Protein AF-A0A8T1UB26-F1 (afdb_monomer_lite)

Organism: NCBI:txid29920

Radius of gyration: 33.34 Å; chains: 1; bounding box: 90×75×94 Å

pLDDT: mean 78.16, std 21.17, range [23.89, 98.19]

Foldseek 3Di:
DDPPDLDQLQEEEAECVVVVHQEQPLCNCVVHDQAAYAEYEYAHRAEYAQRLCVLSRQNHQEYEYYQYEYPYDAPSNAAEQVRHQRHAEYYYENYEYPADHNSQLPPPHHLRNAYYYAYAYADQDHDLSNLVNCVNHQHDAHENYCHPEDHLNDFAYYLNQDAEDDLCSQPPSDDDLEHAEGADDNYQYADDRQDHDPSHAYQEYHHANYQYQAHHPRVQVHHAAYEHANYPVLVDPPYDHHPRYDNDNPVDDCNCPPPQNCVLQVVVSDDDPDPDDDDDDDDDDDDDDDDDDDDDDDDDDDDDDPDDLDPLVVLVVLLVLLLVLLVLLLVVLLVLLVVLVVCVPPLNVSLVSLLHDPVQDPSNVLSVVSNVLSVLSVVQSVQQVVVCVVLVHRAHRQVLVVVVVVVVVVDDDDDDDDDDDDDDPDPDDDPDVNVLQVLCAPPHPNVLVSVVVLLVLLLVLLVVLLVLCVSQASPPVLNVLSVVLSVVSVVLSVVLVVVLVVLVVDVVPDPDDPSNSVSVNLVSVSVSLSSLLVSLCCSQRVSLCVLVVVVVVQQDPVSRGGDPCQCVPSSNVSNVSSSVSSVHQSHPSSSVSSVSSSVSSSSSSNHSGNPSVVVPPPPPDDD

Sequence (623 aa):
MCLQGLRPWFAVNTSCYTHGVLSPPIDALDHLQGDAVTAIVFEHCPEFDMPPAIRRFPNLLGLELWNVSIIKWDADAALNADLYLNMFYLIMAYTNMTEMPQGVLTKPLPPLLGDIEISVTNLEVVPDELADAWSNVRLVYLEHAPLKEFPTALFSLLDDGLETIPEDLFTTVSLLDEYLEICFSYNPIKNLPFSTRESVFINYLGVDHTDLTQLPAWALEARQWINLGGCPICNDTEATLPEVADCTDWGWNPMVDGRFPLALVAPFRKIIMVVVAEGGGFVVERASFCSVPPISTDVQPPSTSKTDPLSTFEFVVVWLLVLALHGLCASYLLAMALLYFFMENPLMAYYANLLALPEHRYFRLFGTLVGILGALHGLQLVLHLLWSIKSRAPAVFPRAAMINRLKSKKTEPVAPRPSWSRNSITAIGSVTASGLQSVLSVEGNHFALVFVTRKAVEVGAQIVQCYRYSTLIGRVWINHAYAGMVVTNCWVTPLLDYLMLASEAQVTQGTSTRNANVAGSIRERVACVSVDALLTAFACLVLPLAIFVPYAQVFDVSWYSFPNEILYGDVSFPNLIRENQALFALSFVDGVTKLVPHLSILTISSAAIHEQGQSKSFTCGGP

Secondary structure (DSSP, 8-state):
--------TTEEEEEHHHHT-SS--TTTTTTS-TTT--EEEEEEEEEEE--GGGGG-TT--EEEEEEEEEEE--TTS---TTT-SS--EEEEEEEEESS--HHHHSSSPPTT--EEEEEEE------THHHHHTTT--EEEEES---SS--TT-SBEESS------TTIIIII---SEEEEEE-TTS------S---TT-EEEEEE-TTS--S---TTGGG-SSEEE-TT-GGGG-TT----TTEE-------TTTSSSS-HHHHTTTT-------------PPP-PPP-PPPP--------------SS-HHHHHHHHHHHHHHHHHHHHHHHHHHHHHHHTTSGGGHHHHHHHS-GGG--HHHHHHHHHHHHHHHHHHHHHHHHHHHHHTS-----HHHHHHHHHHHH---PPP-----------S----HHHHHTTSSTT-TTHHHHHHHHHHHHHHHHHHHHHHHHHH---HHHHHHHHHHHHHHHHHHHHHHHHHHHHHHHHTTS---HHHHHHHHHHHHHHHHHHHHHHHHIIIIIHHHHHHHHHHTT-BTTTTB--HHHHS-TTHHHHHHHHHHHHS--SHHHHHHHHHHHHHHHHHTTTTTHHHHHHHHT-----

Structure (mmCIF, N/CA/C/O backbone):
data_AF-A0A8T1UB26-F1
#
_entry.id   AF-A0A8T1UB26-F1
#
loop_
_atom_site.group_PDB
_atom_site.id
_atom_site.type_symbol
_atom_site.label_atom_id
_atom_site.label_alt_id
_atom_site.label_comp_id
_atom_site.label_asym_id
_atom_site.label_entity_id
_atom_site.label_seq_id
_atom_site.pdbx_PDB_ins_code
_atom_site.Cartn_x
_atom_site.Cartn_y
_atom_site.Cartn_z
_atom_site.occupancy
_atom_site.B_iso_or_equiv
_atom_site.auth_seq_id
_atom_site.auth_comp_id
_atom_site.auth_asym_id
_atom_site.auth_atom_id
_atom_site.pdbx_PDB_model_num
ATOM 1 N N . MET A 1 1 ? 14.457 -31.168 -10.597 1.00 30.80 1 MET A N 1
ATOM 2 C CA . MET A 1 1 ? 13.342 -30.436 -11.232 1.00 30.80 1 MET A CA 1
ATOM 3 C C . MET A 1 1 ? 12.414 -30.023 -10.100 1.00 30.80 1 MET A C 1
ATOM 5 O O . MET A 1 1 ? 11.701 -30.876 -9.592 1.00 30.80 1 MET A O 1
ATOM 9 N N . CYS A 1 2 ? 12.528 -28.791 -9.596 1.00 33.38 2 CYS A N 1
ATOM 10 C CA . CYS A 1 2 ? 11.768 -28.363 -8.418 1.00 33.38 2 CYS A CA 1
ATOM 11 C C . CYS A 1 2 ? 10.338 -27.998 -8.826 1.00 33.38 2 CYS A C 1
ATOM 13 O O . CYS A 1 2 ? 10.083 -26.885 -9.270 1.00 33.38 2 CYS A O 1
ATOM 15 N N . LEU A 1 3 ? 9.415 -28.949 -8.682 1.00 39.00 3 LEU A N 1
ATOM 16 C CA . LEU A 1 3 ? 7.972 -28.727 -8.812 1.00 39.00 3 LEU A CA 1
ATOM 17 C C . LEU A 1 3 ? 7.394 -28.198 -7.489 1.00 39.00 3 LEU A C 1
ATOM 19 O O . LEU A 1 3 ? 6.446 -28.756 -6.944 1.00 39.00 3 LEU A O 1
ATOM 23 N N . GLN A 1 4 ? 7.996 -27.140 -6.942 1.00 36.41 4 GLN A N 1
ATOM 24 C CA . GLN A 1 4 ? 7.455 -26.469 -5.765 1.00 36.41 4 GLN A CA 1
ATOM 25 C C . GLN A 1 4 ? 6.319 -25.561 -6.243 1.00 36.41 4 GLN A C 1
ATOM 27 O O . GLN A 1 4 ? 6.546 -24.577 -6.947 1.00 36.41 4 GLN A O 1
ATOM 32 N N . GLY A 1 5 ? 5.080 -25.964 -5.957 1.00 36.16 5 GLY A N 1
ATOM 33 C CA . GLY A 1 5 ? 3.891 -25.277 -6.448 1.00 36.16 5 GLY A CA 1
ATOM 34 C C . GLY A 1 5 ? 3.811 -23.850 -5.912 1.00 36.16 5 GLY A C 1
ATOM 35 O O . GLY A 1 5 ? 3.678 -23.649 -4.709 1.00 36.16 5 GLY A O 1
ATOM 36 N N . LEU A 1 6 ? 3.848 -22.866 -6.812 1.00 44.03 6 LEU A N 1
ATOM 37 C CA . LEU A 1 6 ? 3.623 -21.451 -6.512 1.00 44.03 6 LEU A CA 1
ATOM 38 C C . LEU A 1 6 ? 2.132 -21.202 -6.213 1.00 44.03 6 LEU A C 1
ATOM 40 O O . LEU A 1 6 ? 1.399 -20.660 -7.038 1.00 44.03 6 LEU A O 1
ATOM 44 N N . ARG A 1 7 ? 1.674 -21.642 -5.036 1.00 44.75 7 ARG A N 1
ATOM 45 C CA . ARG A 1 7 ? 0.454 -21.120 -4.397 1.00 44.75 7 ARG A CA 1
ATOM 46 C C . ARG A 1 7 ? 0.739 -19.701 -3.863 1.00 44.75 7 ARG A C 1
ATOM 48 O O . ARG A 1 7 ? 1.911 -19.332 -3.777 1.00 44.75 7 ARG A O 1
ATOM 55 N N . PRO A 1 8 ? -0.273 -18.873 -3.546 1.00 48.69 8 PRO A N 1
ATOM 56 C CA . PRO A 1 8 ? -0.030 -17.538 -3.000 1.00 48.69 8 PRO A CA 1
ATOM 57 C C . PRO A 1 8 ? 0.504 -17.635 -1.562 1.00 48.69 8 PRO A C 1
ATOM 59 O O . PRO A 1 8 ? -0.253 -17.549 -0.608 1.00 48.69 8 PRO A O 1
ATOM 62 N N . TRP A 1 9 ? 1.822 -17.793 -1.405 1.00 52.69 9 TRP A N 1
ATOM 63 C CA . TRP A 1 9 ? 2.500 -17.882 -0.101 1.00 52.69 9 TRP A CA 1
ATOM 64 C C . TRP A 1 9 ? 2.363 -16.617 0.759 1.00 52.69 9 TRP A C 1
ATOM 66 O O . TRP A 1 9 ? 2.725 -16.640 1.930 1.00 52.69 9 TRP A O 1
ATOM 76 N N . PHE A 1 10 ? 1.869 -15.513 0.191 1.00 66.94 10 PHE A N 1
ATOM 77 C CA . PHE A 1 10 ? 1.728 -14.252 0.908 1.00 66.94 10 PHE A CA 1
ATOM 78 C C . PHE A 1 10 ? 0.651 -14.281 1.989 1.00 66.94 10 PHE A C 1
ATOM 80 O O . PHE A 1 10 ? 0.840 -13.573 2.964 1.00 66.94 10 PHE A O 1
ATOM 87 N N . ALA A 1 11 ? -0.409 -15.083 1.868 1.00 73.44 11 ALA A N 1
ATOM 88 C CA . ALA A 1 11 ? -1.433 -15.213 2.904 1.00 73.44 11 ALA A CA 1
ATOM 89 C C . ALA A 1 11 ? -1.772 -16.683 3.156 1.00 73.44 11 ALA A C 1
ATOM 91 O O . ALA A 1 11 ? -1.844 -17.479 2.216 1.00 73.44 11 ALA A O 1
ATOM 92 N N . VAL A 1 12 ? -1.937 -17.043 4.429 1.00 80.44 12 VAL A N 1
ATOM 93 C CA . VAL A 1 12 ? -2.163 -18.423 4.867 1.00 80.44 12 VAL A CA 1
ATOM 94 C C . VAL A 1 12 ? -3.291 -18.471 5.888 1.00 80.44 12 VAL A C 1
ATOM 96 O O . VAL A 1 12 ? -3.170 -17.885 6.962 1.00 80.44 12 VAL A O 1
ATOM 99 N N . ASN A 1 13 ? -4.337 -19.238 5.586 1.00 84.38 13 ASN A N 1
ATOM 100 C CA . ASN A 1 13 ? -5.491 -19.405 6.465 1.00 84.38 13 ASN A CA 1
ATOM 101 C C . ASN A 1 13 ? -5.380 -20.759 7.183 1.00 84.38 13 ASN A C 1
ATOM 103 O O . ASN A 1 13 ? -5.225 -21.806 6.549 1.00 84.38 13 ASN A O 1
ATOM 107 N N . THR A 1 14 ? -5.430 -20.731 8.513 1.00 84.19 14 THR A N 1
ATOM 108 C CA . THR A 1 14 ? -5.254 -21.885 9.400 1.00 84.19 14 THR A CA 1
ATOM 109 C C . THR A 1 14 ? -6.545 -22.111 10.178 1.00 84.19 14 THR A C 1
ATOM 111 O O . THR A 1 14 ? -6.753 -21.524 11.240 1.00 84.19 14 THR A O 1
ATOM 114 N N . SER A 1 15 ? -7.425 -22.964 9.646 1.00 87.44 15 SER A N 1
ATOM 115 C CA . SER A 1 15 ? -8.710 -23.258 10.285 1.00 87.44 15 SER A CA 1
ATOM 116 C C . SER A 1 15 ? -8.655 -24.472 11.209 1.00 87.44 15 SER A C 1
ATOM 118 O O . SER A 1 15 ? -8.492 -25.599 10.727 1.00 87.44 15 SER A O 1
ATOM 120 N N . CYS A 1 16 ? -8.885 -24.278 12.511 1.00 87.62 16 CYS A N 1
ATOM 121 C CA . CYS A 1 16 ? -8.949 -25.382 13.476 1.00 87.62 16 CYS A CA 1
ATOM 122 C C . CYS A 1 16 ? -10.102 -26.352 13.161 1.00 87.62 16 CYS A C 1
ATOM 124 O O . CYS A 1 16 ? -9.904 -27.569 13.137 1.00 87.62 16 CYS A O 1
ATOM 126 N N . TYR A 1 17 ? -11.278 -25.816 12.811 1.00 86.56 17 TYR A N 1
ATOM 127 C CA . TYR A 1 17 ? -12.448 -26.611 12.429 1.00 86.56 17 TYR A CA 1
ATOM 128 C C . TYR A 1 17 ? -12.164 -27.560 11.253 1.00 86.56 17 TYR A C 1
ATOM 130 O O . TYR A 1 17 ? -12.488 -28.744 11.330 1.00 86.56 17 TYR A O 1
ATOM 138 N N . THR A 1 18 ? -11.528 -27.080 10.174 1.00 82.62 18 THR A N 1
ATOM 139 C CA . THR A 1 18 ? -11.232 -27.936 9.000 1.00 82.62 18 THR A CA 1
ATOM 140 C C . THR A 1 18 ? -10.249 -29.068 9.306 1.00 82.62 18 THR A C 1
ATOM 142 O O . THR A 1 18 ? -10.325 -30.125 8.683 1.00 82.62 18 THR A O 1
ATOM 145 N N . HIS A 1 19 ? -9.367 -28.871 10.290 1.00 82.69 19 HIS A N 1
ATOM 146 C CA . HIS A 1 19 ? -8.411 -29.873 10.762 1.00 82.69 19 HIS A CA 1
ATOM 147 C C . HIS A 1 19 ? -8.981 -30.773 11.875 1.00 82.69 19 HIS A C 1
ATOM 149 O O . HIS A 1 19 ? -8.310 -31.713 12.297 1.00 82.69 19 HIS A O 1
ATOM 155 N N . GLY A 1 20 ? -10.211 -30.524 12.345 1.00 86.19 20 GLY A N 1
ATOM 156 C CA . GLY A 1 20 ? -10.854 -31.305 13.406 1.00 86.19 20 GLY A CA 1
ATOM 157 C C . GLY A 1 20 ? -10.231 -31.114 14.794 1.00 86.19 20 GLY A C 1
ATOM 158 O O . GLY A 1 20 ? -10.298 -32.025 15.618 1.00 86.19 20 GLY A O 1
ATOM 159 N N . VAL A 1 21 ? -9.615 -29.956 15.048 1.00 89.88 21 VAL A N 1
ATOM 160 C CA . VAL A 1 21 ? -8.935 -29.609 16.309 1.00 89.88 21 VAL A CA 1
ATOM 161 C C . VAL A 1 21 ? -9.595 -28.401 16.982 1.00 89.88 21 VAL A C 1
ATOM 163 O O . VAL A 1 21 ? -10.312 -27.639 16.339 1.00 89.88 21 VAL A O 1
ATOM 166 N N . LEU A 1 22 ? -9.357 -28.220 18.284 1.00 91.31 22 LEU A N 1
ATOM 167 C CA . LEU A 1 22 ? -9.887 -27.083 19.060 1.00 91.31 22 LEU A CA 1
ATOM 168 C C . LEU A 1 22 ? -8.959 -25.853 19.021 1.00 91.31 22 LEU A C 1
ATOM 170 O O . LEU A 1 22 ? -9.417 -24.720 19.159 1.00 91.31 22 LEU A O 1
ATOM 174 N N . SER A 1 23 ? -7.667 -26.089 18.789 1.00 93.25 23 SER A N 1
ATOM 175 C CA . SER A 1 23 ? -6.586 -25.100 18.784 1.00 93.25 23 SER A CA 1
ATOM 176 C C . SER A 1 23 ? -5.577 -25.433 17.678 1.00 93.25 23 SER A C 1
ATOM 178 O O . SER A 1 23 ? -5.485 -26.613 17.311 1.00 93.25 23 SER A O 1
ATOM 180 N N . PRO A 1 24 ? -4.804 -24.467 17.143 1.00 90.06 24 PRO A N 1
ATOM 181 C CA . PRO A 1 24 ? -3.740 -24.771 16.194 1.00 90.06 24 PRO A CA 1
ATOM 182 C C . PRO A 1 24 ? -2.700 -25.694 16.856 1.00 90.06 24 PRO A C 1
ATOM 184 O O . PRO A 1 24 ? -2.192 -25.359 17.928 1.00 90.06 24 PRO A O 1
ATOM 187 N N . PRO A 1 25 ? -2.358 -26.857 16.271 1.00 86.19 25 PRO A N 1
ATOM 188 C CA . PRO A 1 25 ? -1.304 -27.697 16.826 1.00 86.19 25 PRO A CA 1
ATOM 189 C C . PRO A 1 25 ? 0.054 -26.981 16.749 1.00 86.19 25 PRO A C 1
ATOM 191 O O . PRO A 1 25 ? 0.262 -26.087 15.929 1.00 86.19 25 PRO A O 1
ATOM 194 N N . ILE A 1 26 ? 1.000 -27.369 17.607 1.00 84.12 26 ILE A N 1
ATOM 195 C CA . ILE A 1 26 ? 2.282 -26.655 17.764 1.00 84.12 26 ILE A CA 1
ATOM 196 C C . ILE A 1 26 ? 3.124 -26.607 16.472 1.00 84.12 26 ILE A C 1
ATOM 198 O O . ILE A 1 26 ? 3.894 -25.671 16.272 1.00 84.12 26 ILE A O 1
ATOM 202 N N . ASP A 1 27 ? 2.932 -27.587 15.588 1.00 83.12 27 ASP A N 1
ATOM 203 C CA . ASP A 1 27 ? 3.560 -27.747 14.275 1.00 83.12 27 ASP A CA 1
ATOM 204 C C . ASP A 1 27 ? 2.702 -27.209 13.108 1.00 83.12 27 ASP A C 1
ATOM 206 O O . ASP A 1 27 ? 3.105 -27.319 11.948 1.00 83.12 27 ASP A O 1
ATOM 210 N N . ALA A 1 28 ? 1.550 -26.573 13.377 1.00 82.19 28 ALA A N 1
ATOM 211 C CA . ALA A 1 28 ? 0.616 -26.076 12.354 1.00 82.19 28 ALA A CA 1
ATOM 212 C C . ALA A 1 28 ? 1.295 -25.226 11.268 1.00 82.19 28 ALA A C 1
ATOM 214 O O . ALA A 1 28 ? 0.932 -25.294 10.095 1.00 82.19 28 ALA A O 1
ATOM 215 N N . LEU A 1 29 ? 2.308 -24.447 11.653 1.00 87.31 29 LEU A N 1
ATOM 216 C CA . LEU A 1 29 ? 3.018 -23.519 10.775 1.00 87.31 29 LEU A CA 1
ATOM 217 C C . LEU A 1 29 ? 4.339 -24.094 10.223 1.00 87.31 29 LEU A C 1
ATOM 219 O O . LEU A 1 29 ? 5.064 -23.387 9.521 1.00 87.31 29 LEU A O 1
ATOM 223 N N . ASP A 1 30 ? 4.734 -25.327 10.562 1.00 85.06 30 ASP A N 1
ATOM 224 C CA . ASP A 1 30 ? 6.073 -25.879 10.248 1.00 85.06 30 ASP A CA 1
ATOM 225 C C . ASP A 1 30 ? 6.269 -26.215 8.766 1.00 85.06 30 ASP A C 1
ATOM 227 O O . ASP A 1 30 ? 7.393 -26.233 8.267 1.00 85.06 30 ASP A O 1
ATOM 231 N N . HIS A 1 31 ? 5.172 -26.387 8.032 1.00 81.12 31 HIS A N 1
ATOM 232 C CA . HIS A 1 31 ? 5.180 -26.565 6.583 1.00 81.12 31 HIS A CA 1
ATOM 233 C C . HIS A 1 31 ? 5.344 -25.245 5.795 1.00 81.12 31 HIS A C 1
ATOM 235 O O . HIS A 1 31 ? 5.473 -25.278 4.568 1.00 81.12 31 HIS A O 1
ATOM 241 N N . LEU A 1 32 ? 5.329 -24.089 6.472 1.00 84.38 32 LEU A N 1
ATOM 242 C CA . LEU A 1 32 ? 5.391 -22.761 5.858 1.00 84.38 32 LEU A CA 1
ATOM 243 C C . LEU A 1 32 ? 6.821 -22.211 5.800 1.00 84.38 32 LEU A C 1
ATOM 245 O O . LEU A 1 32 ? 7.590 -22.295 6.760 1.00 84.38 32 LEU A O 1
ATOM 249 N N . GLN A 1 33 ? 7.158 -21.571 4.678 1.00 80.56 33 GLN A N 1
ATOM 250 C CA . GLN A 1 33 ? 8.471 -20.967 4.463 1.00 80.56 33 GLN A CA 1
ATOM 251 C C . GLN A 1 33 ? 8.567 -19.598 5.165 1.00 80.56 33 GLN A C 1
ATOM 253 O O . GLN A 1 33 ? 7.847 -18.663 4.814 1.00 80.56 33 GLN A O 1
ATOM 258 N N . GLY A 1 34 ? 9.459 -19.486 6.158 1.00 79.81 34 GLY A N 1
ATOM 259 C CA . GLY A 1 34 ? 9.531 -18.350 7.093 1.00 79.81 34 GLY A CA 1
ATOM 260 C C . GLY A 1 34 ? 9.695 -16.962 6.459 1.00 79.81 34 GLY A C 1
ATOM 261 O O . GLY A 1 34 ? 9.154 -15.980 6.957 1.00 79.81 34 GLY A O 1
ATOM 262 N N . ASP A 1 35 ? 10.412 -16.871 5.341 1.00 78.38 35 ASP A N 1
ATOM 263 C CA . ASP A 1 35 ? 10.691 -15.625 4.622 1.00 78.38 35 ASP A CA 1
ATOM 264 C C . ASP A 1 35 ? 9.615 -15.235 3.591 1.00 78.38 35 ASP A C 1
ATOM 266 O O . ASP A 1 35 ? 9.617 -14.094 3.130 1.00 78.38 35 ASP A O 1
ATOM 270 N N . ALA A 1 36 ? 8.692 -16.138 3.240 1.00 76.50 36 ALA A N 1
ATOM 271 C CA . ALA A 1 36 ? 7.672 -15.901 2.213 1.00 76.50 36 ALA A CA 1
ATOM 272 C C . ALA A 1 36 ? 6.313 -15.443 2.776 1.00 76.50 36 ALA A C 1
ATOM 274 O O . ALA A 1 36 ? 5.616 -14.649 2.134 1.00 76.50 36 ALA A O 1
ATOM 275 N N . VAL A 1 37 ? 5.932 -15.932 3.963 1.00 85.81 37 VAL A N 1
ATOM 276 C CA . VAL A 1 37 ? 4.635 -15.609 4.579 1.00 85.81 37 VAL A CA 1
ATOM 277 C C . VAL A 1 37 ? 4.562 -14.123 4.914 1.00 85.81 37 VAL A C 1
ATOM 279 O O . VAL A 1 37 ? 5.471 -13.560 5.521 1.00 85.81 37 VAL A O 1
ATOM 282 N N . THR A 1 38 ? 3.475 -13.486 4.480 1.00 85.56 38 THR A N 1
ATOM 283 C CA . THR A 1 38 ? 3.228 -12.049 4.660 1.00 85.56 38 THR A CA 1
ATOM 284 C C . THR A 1 38 ? 1.957 -11.793 5.484 1.00 85.56 38 THR A C 1
ATOM 286 O O . THR A 1 38 ? 1.900 -10.802 6.190 1.00 85.56 38 THR A O 1
ATOM 289 N N . ALA A 1 39 ? 0.980 -12.691 5.505 1.00 90.06 39 ALA A N 1
ATOM 290 C CA . ALA A 1 39 ? -0.209 -12.618 6.344 1.00 90.06 39 ALA A CA 1
ATOM 291 C C . ALA A 1 39 ? -0.584 -14.015 6.849 1.00 90.06 39 ALA A C 1
ATOM 293 O O . ALA A 1 39 ? -0.412 -15.007 6.131 1.00 90.06 39 ALA A O 1
ATOM 294 N N . ILE A 1 40 ? -1.093 -14.092 8.077 1.00 92.44 40 ILE A N 1
ATOM 295 C CA . ILE A 1 40 ? -1.629 -15.322 8.667 1.00 92.44 40 ILE A CA 1
ATOM 296 C C . ILE A 1 40 ? -3.031 -15.021 9.191 1.00 92.44 40 ILE A C 1
ATOM 298 O O . ILE A 1 40 ? -3.210 -14.073 9.951 1.00 92.44 40 ILE A O 1
ATOM 302 N N . VAL A 1 41 ? -3.997 -15.848 8.803 1.00 93.19 41 VAL A N 1
ATOM 303 C CA . VAL A 1 41 ? -5.364 -15.845 9.328 1.00 93.19 41 VAL A CA 1
ATOM 304 C C . VAL A 1 41 ? -5.538 -17.106 10.172 1.00 93.19 41 VAL A C 1
ATOM 306 O O . VAL A 1 41 ? -5.317 -18.211 9.672 1.00 93.19 41 VAL A O 1
ATOM 309 N N . PHE A 1 42 ? -5.937 -16.981 11.435 1.00 94.75 42 PHE A N 1
ATOM 310 C CA . PHE A 1 42 ? -6.412 -18.112 12.238 1.00 94.75 42 PHE A CA 1
ATOM 311 C C . PHE A 1 42 ? -7.930 -18.054 12.331 1.00 94.75 42 PHE A C 1
ATOM 313 O O . PHE A 1 42 ? -8.478 -17.033 12.738 1.00 94.75 42 PHE A O 1
ATOM 320 N N . GLU A 1 43 ? -8.611 -19.143 11.972 1.00 93.88 43 GLU A N 1
ATOM 321 C CA . GLU A 1 43 ? -10.073 -19.132 11.863 1.00 93.88 43 GLU A CA 1
ATOM 322 C C . GLU A 1 43 ? -10.757 -20.338 12.531 1.00 93.88 43 GLU A C 1
ATOM 324 O O . GLU A 1 43 ? -10.291 -21.479 12.460 1.00 93.88 43 GLU A O 1
ATOM 329 N N . HIS A 1 44 ? -11.913 -20.103 13.156 1.00 94.88 44 HIS A N 1
ATOM 330 C CA . HIS A 1 44 ? -12.765 -21.148 13.745 1.00 94.88 44 HIS A CA 1
ATOM 331 C C . HIS A 1 44 ? -12.064 -22.012 14.813 1.00 94.88 44 HIS A C 1
ATOM 333 O O . HIS A 1 44 ? -12.154 -23.244 14.779 1.00 94.88 44 HIS A O 1
ATOM 339 N N . CYS A 1 45 ? -11.360 -21.371 15.750 1.00 95.56 45 CYS A N 1
ATOM 340 C CA . CYS A 1 45 ? -10.606 -22.017 16.831 1.00 95.56 45 CYS A CA 1
ATOM 341 C C . CYS A 1 45 ? -11.284 -21.773 18.198 1.00 95.56 45 CYS A C 1
ATOM 343 O O . CYS A 1 45 ? -11.103 -20.698 18.775 1.00 95.56 45 CYS A O 1
ATOM 345 N N . PRO A 1 46 ? -12.079 -22.729 18.723 1.00 95.56 46 PRO A N 1
ATOM 346 C CA . PRO A 1 46 ? -12.841 -22.552 19.966 1.00 95.56 46 PRO A CA 1
ATOM 347 C C . PRO A 1 46 ? -12.000 -22.593 21.253 1.00 95.56 46 PRO A C 1
ATOM 349 O O . PRO A 1 46 ? -12.512 -22.225 22.303 1.00 95.56 46 PRO A O 1
ATOM 352 N N . GLU A 1 47 ? -10.741 -23.036 21.199 1.00 96.44 47 GLU A N 1
ATOM 353 C CA . GLU A 1 47 ? -9.807 -23.007 22.335 1.00 96.44 47 GLU A CA 1
ATOM 354 C C . GLU A 1 47 ? -8.429 -22.497 21.874 1.00 96.44 47 GLU A C 1
ATOM 356 O O . GLU A 1 47 ? -7.427 -23.204 21.945 1.00 96.44 47 GLU A O 1
ATOM 361 N N . PHE A 1 48 ? -8.370 -21.289 21.313 1.00 96.94 48 PHE A N 1
ATOM 362 C CA . PHE A 1 48 ? -7.176 -20.748 20.659 1.00 96.94 48 PHE A CA 1
ATOM 363 C C . PHE A 1 48 ? -6.034 -20.448 21.652 1.00 96.94 48 PHE A C 1
ATOM 365 O O . PHE A 1 48 ? -6.171 -19.600 22.538 1.00 96.94 48 PHE A O 1
ATOM 372 N N . ASP A 1 49 ? -4.898 -21.130 21.468 1.00 95.75 49 ASP A N 1
ATOM 373 C CA . ASP A 1 49 ? -3.585 -20.803 22.040 1.00 95.75 49 ASP A CA 1
ATOM 374 C C . ASP A 1 49 ? -2.696 -20.300 20.892 1.00 95.75 49 ASP A C 1
ATOM 376 O O . ASP A 1 49 ? -2.569 -20.977 19.867 1.00 95.75 49 ASP A O 1
ATOM 380 N N . MET A 1 50 ? -2.112 -19.107 21.026 1.00 95.38 50 MET A N 1
ATOM 381 C CA . MET A 1 50 ? -1.273 -18.523 19.974 1.00 95.38 50 MET A CA 1
ATOM 382 C C . MET A 1 50 ? 0.009 -19.358 19.784 1.00 95.38 50 MET A C 1
ATOM 384 O O . MET A 1 50 ? 0.856 -19.380 20.682 1.00 95.38 50 MET A O 1
ATOM 388 N N . PRO A 1 51 ? 0.231 -20.006 18.622 1.00 93.12 51 PRO A N 1
ATOM 389 C CA . PRO A 1 51 ? 1.371 -20.900 18.445 1.00 93.12 51 PRO A CA 1
ATOM 390 C C . PRO A 1 51 ? 2.700 -20.119 18.458 1.00 93.12 51 PRO A C 1
ATOM 392 O O . PRO A 1 51 ? 2.914 -19.285 17.572 1.00 93.12 51 PRO A O 1
ATOM 395 N N . PRO A 1 52 ? 3.671 -20.434 19.346 1.00 90.56 52 PRO A N 1
ATOM 396 C CA . PRO A 1 52 ? 4.969 -19.743 19.399 1.00 90.56 52 PRO A CA 1
ATOM 397 C C . PRO A 1 52 ? 5.772 -19.797 18.087 1.00 90.56 52 PRO A C 1
ATOM 399 O O . PRO A 1 52 ? 6.662 -18.977 17.853 1.00 90.56 52 PRO A O 1
ATOM 402 N N . ALA A 1 53 ? 5.431 -20.734 17.193 1.00 89.81 53 ALA A N 1
ATOM 403 C CA . ALA A 1 53 ? 5.952 -20.829 15.833 1.00 89.81 53 ALA A CA 1
ATOM 404 C C . ALA A 1 53 ? 5.698 -19.571 14.972 1.00 89.81 53 ALA A C 1
ATOM 406 O O . ALA A 1 53 ? 6.427 -19.367 14.000 1.00 89.81 53 ALA A O 1
ATOM 407 N N . ILE A 1 54 ? 4.742 -18.700 15.332 1.00 91.06 54 ILE A N 1
ATOM 408 C CA . ILE A 1 54 ? 4.497 -17.413 14.653 1.00 91.06 54 ILE A CA 1
ATOM 409 C C . ILE A 1 54 ? 5.760 -16.528 14.596 1.00 91.06 54 ILE A C 1
ATOM 411 O O . ILE A 1 54 ? 6.009 -15.838 13.608 1.00 91.06 54 ILE A O 1
ATOM 415 N N . ARG A 1 55 ? 6.655 -16.670 15.583 1.00 91.25 55 ARG A N 1
ATOM 416 C CA . ARG A 1 55 ? 7.952 -15.973 15.652 1.00 91.25 55 ARG A CA 1
ATOM 417 C C . ARG A 1 55 ? 8.923 -16.317 14.514 1.00 91.25 55 ARG A C 1
ATOM 419 O O . ARG A 1 55 ? 9.958 -15.669 14.384 1.00 91.25 55 ARG A O 1
ATOM 426 N N . ARG A 1 56 ? 8.626 -17.331 13.690 1.00 90.56 56 ARG A N 1
ATOM 427 C CA . ARG A 1 56 ? 9.446 -17.730 12.530 1.00 90.56 56 ARG A CA 1
ATOM 428 C C . ARG A 1 56 ? 9.201 -16.891 11.266 1.00 90.56 56 ARG A C 1
ATOM 430 O O . ARG A 1 56 ? 9.874 -17.146 10.267 1.00 90.56 56 ARG A O 1
ATOM 437 N N . PHE A 1 57 ? 8.279 -15.923 11.293 1.00 90.94 57 PHE A N 1
ATOM 438 C CA . PHE A 1 57 ? 7.847 -15.150 10.119 1.00 90.94 57 PHE A CA 1
ATOM 439 C C . PHE A 1 57 ? 8.213 -13.650 10.225 1.00 90.94 57 PHE A C 1
ATOM 441 O O . PHE A 1 57 ? 7.340 -12.814 10.441 1.00 90.94 57 PHE A O 1
ATOM 448 N N . PRO A 1 58 ? 9.492 -13.255 10.045 1.00 88.06 58 PRO A N 1
ATOM 449 C CA . PRO A 1 58 ? 9.938 -11.855 10.194 1.00 88.06 58 PRO A CA 1
ATOM 450 C C . PRO A 1 58 ? 9.418 -10.903 9.095 1.00 88.06 58 PRO A C 1
ATOM 452 O O . PRO A 1 58 ? 9.528 -9.680 9.205 1.00 88.06 58 PRO A O 1
ATOM 455 N N . ASN A 1 59 ? 8.865 -11.461 8.014 1.00 87.00 59 ASN A N 1
ATOM 456 C CA . ASN A 1 59 ? 8.283 -10.723 6.892 1.00 87.00 59 ASN A CA 1
ATOM 457 C C . ASN A 1 59 ? 6.755 -10.572 6.988 1.00 87.00 59 ASN A C 1
ATOM 459 O O . ASN A 1 59 ? 6.150 -10.068 6.034 1.00 87.00 59 ASN A O 1
ATOM 463 N N . LEU A 1 60 ? 6.157 -10.978 8.117 1.00 90.94 60 LEU A N 1
ATOM 464 C CA . LEU A 1 60 ? 4.738 -10.811 8.407 1.00 90.94 60 LEU A CA 1
ATOM 465 C C . LEU A 1 60 ? 4.369 -9.318 8.387 1.00 90.94 60 LEU A C 1
ATOM 467 O O . LEU A 1 60 ? 4.958 -8.509 9.097 1.00 90.94 60 LEU A O 1
ATOM 471 N N . LEU A 1 61 ? 3.409 -8.987 7.533 1.00 90.88 61 LEU A N 1
ATOM 472 C CA . LEU A 1 61 ? 2.736 -7.702 7.371 1.00 90.88 61 LEU A CA 1
ATOM 473 C C . LEU A 1 61 ? 1.487 -7.623 8.258 1.00 90.88 61 LEU A C 1
ATOM 475 O O . LEU A 1 61 ? 1.149 -6.538 8.715 1.00 90.88 61 LEU A O 1
ATOM 479 N N . GLY A 1 62 ? 0.813 -8.741 8.530 1.00 92.94 62 GLY A N 1
ATOM 480 C CA . GLY A 1 62 ? -0.314 -8.723 9.453 1.00 92.94 62 GLY A CA 1
ATOM 481 C C . GLY A 1 62 ? -0.838 -10.083 9.881 1.00 92.94 62 GLY A C 1
ATOM 482 O O . GLY A 1 62 ? -0.417 -11.133 9.386 1.00 92.94 62 GLY A O 1
ATOM 483 N N . LEU A 1 63 ? -1.738 -10.025 10.852 1.00 95.31 63 LEU A N 1
ATOM 484 C CA . LEU A 1 63 ? -2.338 -11.160 11.538 1.00 95.31 63 LEU A CA 1
ATOM 485 C C . LEU A 1 63 ? -3.844 -10.919 11.642 1.00 95.31 63 LEU A C 1
ATOM 487 O O . LEU A 1 63 ? -4.258 -9.842 12.058 1.00 95.31 63 LEU A O 1
ATOM 491 N N . GLU A 1 64 ? -4.643 -11.924 11.309 1.00 95.88 64 GLU A N 1
ATOM 492 C CA . GLU A 1 64 ? -6.093 -11.903 11.495 1.00 95.88 64 GLU A CA 1
ATOM 493 C C . GLU A 1 64 ? -6.528 -13.074 12.381 1.00 95.88 64 GLU A C 1
ATOM 495 O O . GLU A 1 64 ? -6.108 -14.218 12.179 1.00 95.88 64 GLU A O 1
ATOM 500 N N . LEU A 1 65 ? -7.393 -12.788 13.350 1.00 97.00 65 LEU A N 1
ATOM 501 C CA . LEU A 1 65 ? -8.127 -13.771 14.135 1.00 97.00 65 LEU A CA 1
ATOM 502 C C . LEU A 1 65 ? -9.609 -13.683 13.759 1.00 97.00 65 LEU A C 1
ATOM 504 O O . LEU A 1 65 ? -10.227 -12.635 13.937 1.00 97.00 65 LEU A O 1
ATOM 508 N N . TRP A 1 66 ? -10.177 -14.777 13.251 1.00 95.50 66 TRP A N 1
ATOM 509 C CA . TRP A 1 66 ? -11.568 -14.839 12.801 1.00 95.50 66 TRP A CA 1
ATOM 510 C C . TRP A 1 66 ? -12.361 -15.927 13.527 1.00 95.50 66 TRP A C 1
ATOM 512 O O . TRP A 1 66 ? -12.111 -17.120 13.341 1.00 95.50 66 TRP A O 1
ATOM 522 N N . ASN A 1 67 ? -13.390 -15.549 14.290 1.00 96.06 67 ASN A N 1
ATOM 523 C CA . ASN A 1 67 ? -14.256 -16.503 14.994 1.00 96.06 67 ASN A CA 1
ATOM 524 C C . ASN A 1 67 ? -13.424 -17.472 15.860 1.00 96.06 67 ASN A C 1
ATOM 526 O O . ASN A 1 67 ? -13.384 -18.687 15.632 1.00 96.06 67 ASN A O 1
ATOM 530 N N . VAL A 1 68 ? -12.686 -16.903 16.815 1.00 97.12 68 VAL A N 1
ATOM 531 C CA . VAL A 1 68 ? -11.824 -17.640 17.749 1.00 97.12 68 VAL A CA 1
ATOM 532 C C . VAL A 1 68 ? -12.178 -17.294 19.192 1.00 97.12 68 VAL A C 1
ATOM 534 O O . VAL A 1 68 ? -12.688 -16.214 19.479 1.00 97.12 68 VAL A O 1
ATOM 537 N N . SER A 1 69 ? -11.899 -18.206 20.119 1.00 97.56 69 SER A N 1
ATOM 538 C CA . SER A 1 69 ? -11.949 -17.925 21.559 1.00 97.56 69 SER A CA 1
ATOM 539 C C . SER A 1 69 ? -10.545 -18.059 22.133 1.00 97.56 69 SER A C 1
ATOM 541 O O . SER A 1 69 ? -10.011 -19.165 22.196 1.00 97.56 69 SER A O 1
ATOM 543 N N . ILE A 1 70 ? -9.927 -16.932 22.484 1.00 97.19 70 ILE A N 1
ATOM 544 C CA . ILE A 1 70 ? -8.551 -16.856 22.977 1.00 97.19 70 ILE A CA 1
ATOM 545 C C . ILE A 1 70 ? -8.515 -17.382 24.410 1.00 97.19 70 ILE A C 1
ATOM 547 O O . ILE A 1 70 ? -9.026 -16.755 25.336 1.00 97.19 70 ILE A O 1
ATOM 551 N N . ILE A 1 71 ? -7.875 -18.536 24.583 1.00 95.75 71 ILE A N 1
ATOM 552 C CA . ILE A 1 71 ? -7.584 -19.130 25.890 1.00 95.75 71 ILE A CA 1
ATOM 553 C C . ILE A 1 71 ? -6.201 -18.693 26.372 1.00 95.75 71 ILE A C 1
ATOM 555 O O . ILE A 1 71 ? -5.995 -18.531 27.574 1.00 95.75 71 ILE A O 1
ATOM 559 N N . LYS A 1 72 ? -5.251 -18.504 25.445 1.00 95.12 72 LYS A N 1
ATOM 560 C CA . LYS A 1 72 ? -3.871 -18.142 25.771 1.00 95.12 72 LYS A CA 1
ATOM 561 C C . LYS A 1 72 ? -3.181 -17.393 24.627 1.00 95.12 72 LYS A C 1
ATOM 563 O O . LYS A 1 72 ? -3.222 -17.811 23.473 1.00 95.12 72 LYS A O 1
ATOM 568 N N . TRP A 1 73 ? -2.516 -16.289 24.959 1.00 95.44 73 TRP A N 1
ATOM 569 C CA . TRP A 1 73 ? -1.611 -15.567 24.059 1.00 95.44 73 TRP A CA 1
ATOM 570 C C . TRP A 1 73 ? -0.650 -14.731 24.909 1.00 95.44 73 TRP A C 1
ATOM 572 O O . TRP A 1 73 ? -0.864 -13.548 25.184 1.00 95.44 73 TRP A O 1
ATOM 582 N N . ASP A 1 74 ? 0.408 -15.404 25.354 1.00 91.75 74 ASP A N 1
ATOM 583 C CA . ASP A 1 74 ? 1.346 -14.897 26.349 1.00 91.75 74 ASP A CA 1
ATOM 584 C C . ASP A 1 74 ? 2.548 -14.182 25.701 1.00 91.75 74 ASP A C 1
ATOM 586 O O . ASP A 1 74 ? 2.728 -14.141 24.477 1.00 91.75 74 ASP A O 1
ATOM 590 N N . ALA A 1 75 ? 3.429 -13.635 26.543 1.00 89.69 75 ALA A N 1
ATOM 591 C CA . ALA A 1 75 ? 4.644 -12.935 26.124 1.00 89.69 75 ALA A CA 1
ATOM 592 C C . ALA A 1 75 ? 5.637 -13.804 25.311 1.00 89.69 75 ALA A C 1
ATOM 594 O O . ALA A 1 75 ? 6.533 -13.274 24.647 1.00 89.69 75 ALA A O 1
ATOM 595 N N . ASP A 1 76 ? 5.500 -15.136 25.316 1.00 90.00 76 ASP A N 1
ATOM 596 C CA . ASP A 1 76 ? 6.295 -16.070 24.504 1.00 90.00 76 ASP A CA 1
ATOM 597 C C . ASP A 1 76 ? 5.796 -16.219 23.051 1.00 90.00 76 ASP A C 1
ATOM 599 O O . ASP A 1 76 ? 6.523 -16.756 22.212 1.00 90.00 76 ASP A O 1
ATOM 603 N N . ALA A 1 77 ? 4.634 -15.646 22.726 1.00 92.06 77 ALA A N 1
ATOM 604 C CA . ALA A 1 77 ? 4.120 -15.468 21.367 1.00 92.06 77 ALA A CA 1
ATOM 605 C C . ALA A 1 77 ? 3.746 -13.999 21.058 1.00 92.06 77 ALA A C 1
ATOM 607 O O . ALA A 1 77 ? 3.010 -13.717 20.112 1.00 92.06 77 ALA A O 1
ATOM 608 N N . ALA A 1 78 ? 4.273 -13.049 21.841 1.00 93.19 78 ALA A N 1
ATOM 609 C CA . ALA A 1 78 ? 4.021 -11.620 21.662 1.00 93.19 78 ALA A CA 1
ATOM 610 C C . ALA A 1 78 ? 4.450 -11.062 20.299 1.00 93.19 78 ALA A C 1
ATOM 612 O O . ALA A 1 78 ? 5.496 -11.440 19.754 1.00 93.19 78 ALA A O 1
ATOM 613 N N . LEU A 1 79 ? 3.675 -10.084 19.824 1.00 92.50 79 LEU A N 1
ATOM 614 C CA . LEU A 1 79 ? 4.012 -9.207 18.710 1.00 92.50 79 LEU A CA 1
ATOM 615 C C . LEU A 1 79 ? 4.965 -8.126 19.225 1.00 92.50 79 LEU A C 1
ATOM 617 O O . LEU A 1 79 ? 4.541 -7.222 19.930 1.00 92.50 79 LEU A O 1
ATOM 621 N N . ASN A 1 80 ? 6.257 -8.213 18.908 1.00 88.38 80 ASN A N 1
ATOM 622 C CA . ASN A 1 80 ? 7.242 -7.227 19.360 1.00 88.38 80 ASN A CA 1
ATOM 623 C C . ASN A 1 80 ? 8.163 -6.744 18.231 1.00 88.38 80 ASN A C 1
ATOM 625 O O . ASN A 1 80 ? 8.306 -7.397 17.191 1.00 88.38 80 ASN A O 1
ATOM 629 N N . ALA A 1 81 ? 8.783 -5.583 18.453 1.00 88.12 81 ALA A N 1
ATOM 630 C CA . ALA A 1 81 ? 9.638 -4.902 17.483 1.00 88.12 81 ALA A CA 1
ATOM 631 C C . ALA A 1 81 ? 10.874 -5.711 17.056 1.00 88.12 81 ALA A C 1
ATOM 633 O O . ALA A 1 81 ? 11.315 -5.576 15.917 1.00 88.12 81 ALA A O 1
ATOM 634 N N . ASP A 1 82 ? 11.417 -6.556 17.938 1.00 87.69 82 ASP A N 1
ATOM 635 C CA . ASP A 1 82 ? 12.618 -7.354 17.652 1.00 87.69 82 ASP A CA 1
ATOM 636 C C . ASP A 1 82 ? 12.354 -8.463 16.618 1.00 87.69 82 ASP A C 1
ATOM 638 O O . ASP A 1 82 ? 13.278 -8.914 15.937 1.00 87.69 82 ASP A O 1
ATOM 642 N N . LEU A 1 83 ? 11.098 -8.912 16.500 1.00 88.50 83 LEU A N 1
ATOM 643 C CA . LEU A 1 83 ? 10.687 -9.999 15.608 1.00 88.50 83 LEU A CA 1
ATOM 644 C C . LEU A 1 83 ? 10.011 -9.503 14.328 1.00 88.50 83 LEU A C 1
ATOM 646 O O . LEU A 1 83 ? 10.297 -10.023 13.248 1.00 88.50 83 LEU A O 1
ATOM 650 N N . TYR A 1 84 ? 9.126 -8.508 14.429 1.00 91.25 84 TYR A N 1
ATOM 651 C CA . TYR A 1 84 ? 8.266 -8.095 13.318 1.00 91.25 84 TYR A CA 1
ATOM 652 C C . TYR A 1 84 ? 8.520 -6.639 12.923 1.00 91.25 84 TYR A C 1
ATOM 654 O O . TYR A 1 84 ? 7.776 -5.734 13.277 1.00 91.25 84 TYR A O 1
ATOM 662 N N . LEU A 1 85 ? 9.565 -6.394 12.134 1.00 87.81 85 LEU A N 1
ATOM 663 C CA . LEU A 1 85 ? 9.873 -5.040 11.648 1.00 87.81 85 LEU A CA 1
ATOM 664 C C . LEU A 1 85 ? 8.918 -4.546 10.547 1.00 87.81 85 LEU A C 1
ATOM 666 O O . LEU A 1 85 ? 8.851 -3.346 10.302 1.00 87.81 85 LEU A O 1
ATOM 670 N N . ASN A 1 86 ? 8.207 -5.463 9.880 1.00 85.50 86 ASN A N 1
ATOM 671 C CA . ASN A 1 86 ? 7.336 -5.178 8.733 1.00 85.50 86 ASN A CA 1
ATOM 672 C C . ASN A 1 86 ? 5.834 -5.309 9.040 1.00 85.50 86 ASN A C 1
ATOM 674 O O . ASN A 1 86 ? 5.026 -5.086 8.139 1.00 85.50 86 ASN A O 1
ATOM 678 N N . MET A 1 87 ? 5.463 -5.696 10.266 1.00 91.94 87 MET A N 1
ATOM 679 C CA . MET A 1 87 ? 4.061 -5.884 10.631 1.00 91.94 87 MET A CA 1
ATOM 680 C C . MET A 1 87 ? 3.374 -4.530 10.748 1.00 91.94 87 MET A C 1
ATOM 682 O O . MET A 1 87 ? 3.902 -3.623 11.385 1.00 91.94 87 MET A O 1
ATOM 686 N N . PHE A 1 88 ? 2.214 -4.427 10.111 1.00 90.81 88 PHE A N 1
ATOM 687 C CA . PHE A 1 88 ? 1.445 -3.209 9.937 1.00 90.81 88 PHE A CA 1
ATOM 688 C C . PHE A 1 88 ? 0.025 -3.308 10.492 1.00 90.81 88 PHE A C 1
ATOM 690 O O . PHE A 1 88 ? -0.439 -2.311 11.040 1.00 90.81 88 PHE A O 1
ATOM 697 N N . TYR A 1 89 ? -0.630 -4.475 10.384 1.00 93.50 89 TYR A N 1
ATOM 698 C CA . TYR A 1 89 ? -2.013 -4.658 10.838 1.00 93.50 89 TYR A CA 1
ATOM 699 C C . TYR A 1 89 ? -2.230 -5.847 11.784 1.00 93.50 89 TYR A C 1
ATOM 701 O O . TYR A 1 89 ? -1.571 -6.887 11.666 1.00 93.50 89 TYR A O 1
ATOM 709 N N . LEU A 1 90 ? -3.202 -5.705 12.687 1.00 95.62 90 LEU A N 1
ATOM 710 C CA . LEU A 1 90 ? -3.801 -6.785 13.476 1.00 95.62 90 LEU A CA 1
ATOM 711 C C . LEU A 1 90 ? -5.329 -6.674 13.410 1.00 95.62 90 LEU A C 1
ATOM 713 O O . LEU A 1 90 ? -5.884 -5.649 13.783 1.00 95.62 90 LEU A O 1
ATOM 717 N N . ILE A 1 91 ? -5.999 -7.748 13.003 1.00 96.38 91 ILE A N 1
ATOM 718 C CA . ILE A 1 91 ? -7.460 -7.814 12.900 1.00 96.38 91 ILE A CA 1
ATOM 719 C C . ILE A 1 91 ? -7.978 -8.886 13.858 1.00 96.38 91 ILE A C 1
ATOM 721 O O . ILE A 1 91 ? -7.458 -10.004 13.886 1.00 96.38 91 ILE A O 1
ATOM 725 N N . MET A 1 92 ? -9.008 -8.566 14.637 1.00 97.06 92 MET A N 1
ATOM 726 C CA . MET A 1 92 ? -9.686 -9.497 15.540 1.00 97.06 92 MET A CA 1
ATOM 727 C C . MET A 1 92 ? -11.201 -9.387 15.351 1.00 97.06 92 MET A C 1
ATOM 729 O O . MET A 1 92 ? -11.841 -8.492 15.894 1.00 97.06 92 MET A O 1
ATOM 733 N N . ALA A 1 93 ? -11.772 -10.313 14.580 1.00 95.56 93 ALA A N 1
ATOM 734 C CA . ALA A 1 93 ? -13.190 -10.346 14.231 1.00 95.56 93 ALA A CA 1
ATOM 735 C C . ALA A 1 93 ? -13.887 -11.573 14.846 1.00 95.56 93 ALA A C 1
ATOM 737 O O . ALA A 1 93 ? -13.354 -12.687 14.804 1.00 95.56 93 ALA A O 1
ATOM 738 N N . TYR A 1 94 ? -15.073 -11.397 15.438 1.00 95.50 94 TYR A N 1
ATOM 739 C CA . TYR A 1 94 ? -15.778 -12.444 16.202 1.00 95.50 94 TYR A CA 1
ATOM 740 C C . TYR A 1 94 ? -14.879 -13.109 17.262 1.00 95.50 94 TYR A C 1
ATOM 742 O O . TYR A 1 94 ? -14.808 -14.336 17.365 1.00 95.50 94 TYR A O 1
ATOM 750 N N . THR A 1 95 ? -14.124 -12.305 18.009 1.00 97.00 95 THR A N 1
ATOM 751 C CA . THR A 1 95 ? -13.089 -12.809 18.921 1.00 97.00 95 THR A CA 1
ATOM 752 C C . THR A 1 95 ? -13.568 -12.764 20.368 1.00 97.00 95 THR A C 1
ATOM 754 O O . THR A 1 95 ? -13.859 -11.696 20.907 1.00 97.00 95 THR A O 1
ATOM 757 N N . ASN A 1 96 ? -13.625 -13.934 21.007 1.00 96.81 96 ASN A N 1
ATOM 758 C CA . ASN A 1 96 ? -13.952 -14.077 22.422 1.00 96.81 96 ASN A CA 1
ATOM 759 C C . ASN A 1 96 ? -12.664 -14.115 23.264 1.00 96.81 96 ASN A C 1
ATOM 761 O O . ASN A 1 96 ? -11.747 -14.871 22.944 1.00 96.81 96 ASN A O 1
ATOM 765 N N . MET A 1 97 ? -12.574 -13.302 24.314 1.00 94.50 97 MET A N 1
ATOM 766 C CA . MET A 1 97 ? -11.426 -13.215 25.219 1.00 94.50 97 MET A CA 1
ATOM 767 C C . MET A 1 97 ? -11.863 -12.767 26.623 1.00 94.50 97 MET A C 1
ATOM 769 O O . MET A 1 97 ? -12.794 -11.979 26.775 1.00 94.50 97 MET A O 1
ATOM 773 N N . THR A 1 98 ? -11.190 -13.257 27.665 1.00 91.62 98 THR A N 1
ATOM 774 C CA . THR A 1 98 ? -11.473 -12.857 29.061 1.00 91.62 98 THR A CA 1
ATOM 775 C C . THR A 1 98 ? -10.943 -11.455 29.377 1.00 91.62 98 THR A C 1
ATOM 777 O O . THR A 1 98 ? -11.564 -10.708 30.126 1.00 91.62 98 THR A O 1
ATOM 780 N N . GLU A 1 99 ? -9.786 -11.115 28.812 1.00 92.31 99 GLU A N 1
ATOM 781 C CA . GLU A 1 99 ? -9.078 -9.843 28.963 1.00 92.31 99 GLU A CA 1
ATOM 782 C C . GLU A 1 99 ? -8.213 -9.594 27.716 1.00 92.31 99 GLU A C 1
ATOM 784 O O . GLU A 1 99 ? -8.006 -10.508 26.910 1.00 92.31 99 GLU A O 1
ATOM 789 N N . MET A 1 100 ? -7.694 -8.373 27.554 1.00 93.56 100 MET A N 1
ATOM 790 C CA . MET A 1 100 ? -6.797 -8.041 26.443 1.00 93.56 100 MET A CA 1
ATOM 791 C C . MET A 1 100 ? -5.485 -8.853 26.545 1.00 93.56 100 MET A C 1
ATOM 793 O O . MET A 1 100 ? -4.816 -8.774 27.580 1.00 93.56 100 MET A O 1
ATOM 797 N N . PRO A 1 101 ? -5.069 -9.617 25.515 1.00 94.69 101 PRO A N 1
ATOM 798 C CA . PRO A 1 101 ? -3.966 -10.561 25.675 1.00 94.69 101 PRO A CA 1
ATOM 799 C C . PRO A 1 101 ? -2.588 -9.921 25.891 1.00 94.69 101 PRO A C 1
ATOM 801 O O . PRO A 1 101 ? -2.206 -8.954 25.231 1.00 94.69 101 PRO A O 1
ATOM 804 N N . GLN A 1 102 ? -1.760 -10.543 26.734 1.00 92.25 102 GLN A N 1
ATOM 805 C CA . GLN A 1 102 ? -0.388 -10.084 27.000 1.00 92.25 102 GLN A CA 1
ATOM 806 C C . GLN A 1 102 ? 0.480 -10.019 25.732 1.00 92.25 102 GLN A C 1
ATOM 808 O O . GLN A 1 102 ? 1.362 -9.162 25.614 1.00 92.25 102 GLN A O 1
ATOM 813 N N . GLY A 1 103 ? 0.199 -10.869 24.742 1.00 92.25 103 GLY A N 1
ATOM 814 C CA . GLY A 1 103 ? 0.864 -10.863 23.444 1.00 92.25 103 GLY A CA 1
ATOM 815 C C . GLY A 1 103 ? 0.698 -9.583 22.610 1.00 92.25 103 GLY A C 1
ATOM 816 O O . GLY A 1 103 ? 1.539 -9.344 21.742 1.00 92.25 103 GLY A O 1
ATOM 817 N N . VAL A 1 104 ? -0.316 -8.749 22.893 1.00 92.50 104 VAL A N 1
ATOM 818 C CA . VAL A 1 104 ? -0.543 -7.429 22.256 1.00 92.50 104 VAL A CA 1
ATOM 819 C C . VAL A 1 104 ? -0.275 -6.238 23.191 1.00 92.50 104 VAL A C 1
ATOM 821 O O . VAL A 1 104 ? -0.360 -5.086 22.767 1.00 92.50 104 VAL A O 1
ATOM 824 N N . LEU A 1 105 ? 0.092 -6.511 24.449 1.00 91.31 105 LEU A N 1
ATOM 825 C CA . LEU A 1 105 ? 0.493 -5.522 25.462 1.00 91.31 105 LEU A CA 1
ATOM 826 C C . LEU A 1 105 ? 2.018 -5.472 25.679 1.00 91.31 105 LEU A C 1
ATOM 828 O O . LEU A 1 105 ? 2.545 -4.499 26.220 1.00 91.31 105 LEU A O 1
ATOM 832 N N . THR A 1 106 ? 2.749 -6.509 25.257 1.00 89.81 106 THR A N 1
ATOM 833 C CA . THR A 1 106 ? 4.202 -6.637 25.458 1.00 89.81 106 THR A CA 1
ATOM 834 C C . THR A 1 106 ? 4.981 -5.597 24.638 1.00 89.81 106 THR A C 1
ATOM 836 O O . THR A 1 106 ? 5.241 -5.774 23.449 1.00 89.81 106 THR A O 1
ATOM 839 N N . LYS A 1 107 ? 5.399 -4.509 25.295 1.00 88.38 107 LYS A N 1
ATOM 840 C CA . LYS A 1 107 ? 6.205 -3.422 24.710 1.00 88.38 107 LYS A CA 1
ATOM 841 C C . LYS A 1 107 ? 7.668 -3.868 24.467 1.00 88.38 107 LYS A C 1
ATOM 843 O O . LYS A 1 107 ? 8.208 -4.604 25.294 1.00 88.38 107 LYS A O 1
ATOM 848 N N . PRO A 1 108 ? 8.360 -3.365 23.422 1.00 89.44 108 PRO A N 1
ATOM 849 C CA . PRO A 1 108 ? 7.852 -2.504 22.353 1.00 89.44 108 PRO A CA 1
ATOM 850 C C . PRO A 1 108 ? 7.113 -3.302 21.267 1.00 89.44 108 PRO A C 1
ATOM 852 O O . PRO A 1 108 ? 7.618 -4.317 20.784 1.00 89.44 108 PRO A O 1
ATOM 855 N N . LEU A 1 109 ? 5.953 -2.799 20.839 1.00 90.19 109 LEU A N 1
ATOM 856 C CA . LEU A 1 109 ? 5.223 -3.328 19.683 1.00 90.19 109 LEU A CA 1
ATOM 857 C C . LEU A 1 109 ? 5.962 -3.056 18.355 1.00 90.19 109 LEU A C 1
ATOM 859 O O . LEU A 1 109 ? 6.836 -2.184 18.311 1.00 90.19 109 LEU A O 1
ATOM 863 N N . PRO A 1 110 ? 5.625 -3.781 17.267 1.00 91.69 110 PRO A N 1
ATOM 864 C CA . PRO A 1 110 ? 6.190 -3.564 15.936 1.00 91.69 110 PRO A CA 1
ATOM 865 C C . PRO A 1 110 ? 6.184 -2.085 15.506 1.00 91.69 110 PRO A C 1
ATOM 867 O O . PRO A 1 110 ? 5.151 -1.426 15.610 1.00 91.69 110 PRO A O 1
ATOM 870 N N . PRO A 1 111 ? 7.298 -1.543 14.976 1.00 88.31 111 PRO A N 1
ATOM 871 C CA . PRO A 1 111 ? 7.428 -0.110 14.691 1.00 88.31 111 PRO A CA 1
ATOM 872 C C . PRO A 1 111 ? 6.572 0.370 13.510 1.00 88.31 111 PRO A C 1
ATOM 874 O O . PRO A 1 111 ? 6.419 1.575 13.320 1.00 88.31 111 PRO A O 1
ATOM 877 N N . LEU A 1 112 ? 6.050 -0.559 12.701 1.00 87.75 112 LEU A N 1
ATOM 878 C CA . LEU A 1 112 ? 5.138 -0.282 11.594 1.00 87.75 112 LEU A CA 1
ATOM 879 C C . LEU A 1 112 ? 3.675 -0.629 11.895 1.00 87.75 112 LEU A C 1
ATOM 881 O O . LEU A 1 112 ? 2.851 -0.332 11.035 1.00 87.75 112 LEU A O 1
ATOM 885 N N . LEU A 1 113 ? 3.341 -1.199 13.066 1.00 90.75 113 LEU A N 1
ATOM 886 C CA . LEU A 1 113 ? 1.961 -1.548 13.426 1.00 90.75 113 LEU A CA 1
ATOM 887 C C . LEU A 1 113 ? 1.155 -0.257 13.567 1.00 90.75 113 LEU A C 1
ATOM 889 O O . LEU A 1 113 ? 1.241 0.451 14.568 1.00 90.75 113 LEU A O 1
ATOM 893 N N . GLY A 1 114 ? 0.454 0.073 12.489 1.00 88.38 114 GLY A N 1
ATOM 894 C CA . GLY A 1 114 ? -0.279 1.315 12.296 1.00 88.38 114 GLY A CA 1
ATOM 895 C C . GLY A 1 114 ? -1.786 1.115 12.323 1.00 88.38 114 GLY A C 1
ATOM 896 O O . GLY A 1 114 ? -2.498 2.113 12.382 1.00 88.38 114 GLY A O 1
ATOM 897 N N . ASP A 1 115 ? -2.238 -0.137 12.293 1.00 91.69 115 ASP A N 1
ATOM 898 C CA . ASP A 1 115 ? -3.611 -0.546 12.030 1.00 91.69 115 ASP A CA 1
ATOM 899 C C . ASP A 1 115 ? -4.025 -1.675 12.995 1.00 91.69 115 ASP A C 1
ATOM 901 O O . ASP A 1 115 ? -3.377 -2.726 13.042 1.00 91.69 115 ASP A O 1
ATOM 905 N N . ILE A 1 116 ? -5.037 -1.443 13.834 1.00 93.94 116 ILE A N 1
ATOM 906 C CA . ILE A 1 116 ? -5.619 -2.472 14.703 1.00 93.94 116 ILE A CA 1
ATOM 907 C C . ILE A 1 116 ? -7.145 -2.373 14.676 1.00 93.94 116 ILE A C 1
ATOM 909 O O . ILE A 1 116 ? -7.721 -1.358 15.066 1.00 93.94 116 ILE A O 1
ATOM 913 N N . GLU A 1 117 ? -7.792 -3.462 14.279 1.00 95.19 117 GLU A N 1
ATOM 914 C CA . GLU A 1 117 ? -9.241 -3.545 14.109 1.00 95.19 117 GLU A CA 1
ATOM 915 C C . GLU A 1 117 ? -9.814 -4.615 15.047 1.00 95.19 117 GLU A C 1
ATOM 917 O O . GLU A 1 117 ? -9.373 -5.770 15.026 1.00 95.19 117 GLU A O 1
ATOM 922 N N . ILE A 1 118 ? -10.799 -4.253 15.873 1.00 95.44 118 ILE A N 1
ATOM 923 C CA . ILE A 1 118 ? -11.514 -5.194 16.748 1.00 95.44 118 ILE A CA 1
ATOM 924 C C . ILE A 1 118 ? -13.009 -5.099 16.455 1.00 95.44 118 ILE A C 1
ATOM 926 O O . ILE A 1 118 ? -13.627 -4.087 16.756 1.00 95.44 118 ILE A O 1
ATOM 930 N N . SER A 1 119 ? -13.601 -6.158 15.904 1.00 94.81 119 SER A N 1
ATOM 931 C CA . SER A 1 119 ? -15.016 -6.178 15.518 1.00 94.81 119 SER A CA 1
ATOM 932 C C . SER A 1 119 ? -15.731 -7.390 16.108 1.00 94.81 119 SER A C 1
ATOM 934 O O . SER A 1 119 ? -15.314 -8.535 15.916 1.00 94.81 119 SER A O 1
ATOM 936 N N . VAL A 1 120 ? -16.823 -7.150 16.835 1.00 95.06 120 VAL A N 1
ATOM 937 C CA . VAL A 1 120 ? -17.633 -8.169 17.522 1.00 95.06 120 VAL A CA 1
ATOM 938 C C . VAL A 1 120 ? -16.814 -8.976 18.535 1.00 95.06 120 VAL A C 1
ATOM 940 O O . VAL A 1 120 ? -16.269 -10.049 18.253 1.00 95.06 120 VAL A O 1
ATOM 943 N N . THR A 1 121 ? -16.767 -8.471 19.765 1.00 95.62 121 THR A N 1
ATOM 944 C CA . THR A 1 121 ? -16.067 -9.103 20.890 1.00 95.62 121 THR A CA 1
ATOM 945 C C . THR A 1 121 ? -16.914 -9.072 22.164 1.00 95.62 121 THR A C 1
ATOM 947 O O . THR A 1 121 ? -17.926 -8.387 22.246 1.00 95.62 121 THR A O 1
ATOM 950 N N . ASN A 1 122 ? -16.531 -9.849 23.176 1.00 96.50 122 ASN A N 1
ATOM 951 C CA . ASN A 1 122 ? -17.173 -9.863 24.494 1.00 96.50 122 ASN A CA 1
ATOM 952 C C . ASN A 1 122 ? -16.429 -9.004 25.535 1.00 96.50 122 ASN A C 1
ATOM 954 O O . ASN A 1 122 ? -16.742 -9.116 26.722 1.00 96.50 122 ASN A O 1
ATOM 958 N N . LEU A 1 123 ? -15.413 -8.231 25.128 1.00 94.69 123 LEU A N 1
ATOM 959 C CA . LEU A 1 123 ? -14.677 -7.347 26.032 1.00 94.69 123 LEU A CA 1
ATOM 960 C C . LEU A 1 123 ? -15.631 -6.355 26.706 1.00 94.69 123 LEU A C 1
ATOM 962 O O . LEU A 1 123 ? -16.368 -5.639 26.039 1.00 94.69 123 LEU A O 1
ATOM 966 N N . GLU A 1 124 ? -15.579 -6.303 28.036 1.00 94.44 124 GLU A N 1
ATOM 967 C CA . GLU A 1 124 ? -16.358 -5.353 28.841 1.00 94.44 124 GLU A CA 1
ATOM 968 C C . GLU A 1 124 ? -15.523 -4.143 29.299 1.00 94.44 124 GLU A C 1
ATOM 970 O O . GLU A 1 124 ? -16.079 -3.113 29.675 1.00 94.44 124 GLU A O 1
ATOM 975 N N . VAL A 1 125 ? -14.192 -4.286 29.318 1.00 92.56 125 VAL A N 1
ATOM 976 C CA . VAL A 1 125 ? -13.212 -3.304 29.810 1.00 92.56 125 VAL A CA 1
ATOM 977 C C . VAL A 1 125 ? -11.940 -3.409 28.965 1.00 92.56 125 VAL A C 1
ATOM 979 O O . VAL A 1 125 ? -11.518 -4.510 28.601 1.00 92.56 125 VAL A O 1
ATOM 982 N N . VAL A 1 126 ? -11.308 -2.269 28.685 1.00 92.00 126 VAL A N 1
ATOM 983 C CA . VAL A 1 126 ? -10.024 -2.164 27.976 1.00 92.00 126 VAL A CA 1
ATOM 984 C C . VAL A 1 126 ? -8.978 -1.597 28.949 1.00 92.00 126 VAL A C 1
ATOM 986 O O . VAL A 1 126 ? -9.267 -0.596 29.597 1.00 92.00 126 VAL A O 1
ATOM 989 N N . PRO A 1 127 ? -7.780 -2.197 29.094 1.00 90.88 127 PRO A N 1
ATOM 990 C CA . PRO A 1 127 ? -6.807 -1.752 30.095 1.00 90.88 127 PRO A CA 1
ATOM 991 C C . PRO A 1 127 ? -6.118 -0.432 29.708 1.00 90.88 127 PRO A C 1
ATOM 993 O O . PRO A 1 127 ? -5.665 -0.285 28.576 1.00 90.88 127 PRO A O 1
ATOM 996 N N . ASP A 1 128 ? -5.921 0.477 30.670 1.00 84.00 128 ASP A N 1
ATOM 997 C CA . ASP A 1 128 ? -5.231 1.768 30.456 1.00 84.00 128 ASP A CA 1
ATOM 998 C C . ASP A 1 128 ? -3.817 1.617 29.858 1.00 84.00 128 ASP A C 1
ATOM 1000 O O . ASP A 1 128 ? -3.367 2.443 29.062 1.00 84.00 128 ASP A O 1
ATOM 1004 N N . GLU A 1 129 ? -3.110 0.528 30.191 1.00 84.06 129 GLU A N 1
ATOM 1005 C CA . GLU A 1 129 ? -1.762 0.230 29.677 1.00 84.06 129 GLU A CA 1
ATOM 1006 C C . GLU A 1 129 ? -1.695 0.113 28.141 1.00 84.06 129 GLU A C 1
ATOM 1008 O O . GLU A 1 129 ? -0.603 0.211 27.562 1.00 84.06 129 GLU A O 1
ATOM 1013 N N . LEU A 1 130 ? -2.852 -0.076 27.492 1.00 87.75 130 LEU A N 1
ATOM 1014 C CA . LEU A 1 130 ? -3.015 -0.130 26.044 1.00 87.75 130 LEU A CA 1
ATOM 1015 C C . LEU A 1 130 ? -2.616 1.188 25.371 1.00 87.75 130 LEU A C 1
ATOM 1017 O O . LEU A 1 130 ? -1.951 1.148 24.339 1.00 87.75 130 LEU A O 1
ATOM 1021 N N . ALA A 1 131 ? -2.951 2.341 25.964 1.00 82.62 131 ALA A N 1
ATOM 1022 C CA . ALA A 1 131 ? -2.666 3.659 25.385 1.00 82.62 131 ALA A CA 1
ATOM 1023 C C . ALA A 1 131 ? -1.155 3.870 25.171 1.00 82.62 131 ALA A C 1
ATOM 1025 O O . ALA A 1 131 ? -0.706 4.285 24.101 1.00 82.62 131 ALA A O 1
ATOM 1026 N N . ASP A 1 132 ? -0.352 3.488 26.166 1.00 83.12 132 ASP A N 1
ATOM 1027 C CA . ASP A 1 132 ? 1.107 3.469 26.061 1.00 83.12 132 ASP A CA 1
ATOM 1028 C C . ASP A 1 132 ? 1.598 2.446 25.024 1.00 83.12 132 ASP A C 1
ATOM 1030 O O . ASP A 1 132 ? 2.533 2.717 24.265 1.00 83.12 132 ASP A O 1
ATOM 1034 N N . ALA A 1 133 ? 1.027 1.233 25.036 1.00 85.56 133 ALA A N 1
ATOM 1035 C CA . ALA A 1 133 ? 1.483 0.128 24.193 1.00 85.56 133 ALA A CA 1
ATOM 1036 C C . ALA A 1 133 ? 1.259 0.432 22.708 1.00 85.56 133 ALA A C 1
ATOM 1038 O O . ALA A 1 133 ? 2.127 0.154 21.881 1.00 85.56 133 ALA A O 1
ATOM 1039 N N . TRP A 1 134 ? 0.108 1.025 22.392 1.00 88.12 134 TRP A N 1
ATOM 1040 C CA . TRP A 1 134 ? -0.381 1.288 21.041 1.00 88.12 134 TRP A CA 1
ATOM 1041 C C . TRP A 1 134 ? -0.101 2.730 20.583 1.00 88.12 134 TRP A C 1
ATOM 1043 O O . TRP A 1 134 ? -0.606 3.177 19.559 1.00 88.12 134 TRP A O 1
ATOM 1053 N N . SER A 1 135 ? 0.782 3.448 21.280 1.00 82.12 135 SER A N 1
ATOM 1054 C CA . SER A 1 135 ? 1.170 4.843 21.000 1.00 82.12 135 SER A CA 1
ATOM 1055 C C . SER A 1 135 ? 1.694 5.122 19.574 1.00 82.12 135 SER A C 1
ATOM 1057 O O . SER A 1 135 ? 1.672 6.270 19.114 1.00 82.12 135 SER A O 1
ATOM 1059 N N . ASN A 1 136 ? 2.129 4.097 18.832 1.00 79.25 136 ASN A N 1
ATOM 1060 C CA . ASN A 1 136 ? 2.535 4.199 17.420 1.00 79.25 136 ASN A CA 1
ATOM 1061 C C . ASN A 1 136 ? 1.424 3.862 16.408 1.00 79.25 136 ASN A C 1
ATOM 1063 O O . ASN A 1 136 ? 1.563 4.205 15.233 1.00 79.25 136 ASN A O 1
ATOM 1067 N N . VAL A 1 137 ? 0.327 3.251 16.855 1.00 84.88 137 VAL A N 1
ATOM 1068 C CA . VAL A 1 137 ? -0.810 2.858 16.014 1.00 84.88 137 VAL A CA 1
ATOM 1069 C C . VAL A 1 137 ? -1.619 4.110 15.633 1.00 84.88 137 VAL A C 1
ATOM 1071 O O . VAL A 1 137 ? -1.586 5.119 16.344 1.00 84.88 137 VAL A O 1
ATOM 1074 N N . ARG A 1 138 ? -2.259 4.125 14.457 1.00 79.81 138 ARG A N 1
ATOM 1075 C CA . ARG A 1 138 ? -2.888 5.337 13.883 1.00 79.81 138 ARG A CA 1
ATOM 1076 C C . ARG A 1 138 ? -4.313 5.116 13.394 1.00 79.81 138 ARG A C 1
ATOM 1078 O O . ARG A 1 138 ? -5.134 6.009 13.568 1.00 79.81 138 ARG A O 1
ATOM 1085 N N . LEU A 1 139 ? -4.598 3.953 12.821 1.00 87.06 139 LEU A N 1
ATOM 1086 C CA . LEU A 1 139 ? -5.947 3.440 12.653 1.00 87.06 139 LEU A CA 1
ATOM 1087 C C . LEU A 1 139 ? -6.191 2.471 13.812 1.00 87.06 139 LEU A C 1
ATOM 1089 O O . LEU A 1 139 ? -5.543 1.431 13.889 1.00 87.06 139 LEU A O 1
ATOM 1093 N N . VAL A 1 140 ? -7.067 2.838 14.745 1.00 89.19 140 VAL A N 1
ATOM 1094 C CA . VAL A 1 140 ? -7.572 1.898 15.748 1.00 89.19 140 VAL A CA 1
ATOM 1095 C C . VAL A 1 140 ? -9.061 2.109 15.887 1.00 89.19 140 VAL A C 1
ATOM 1097 O O . VAL A 1 140 ? -9.497 3.237 16.128 1.00 89.19 140 VAL A O 1
ATOM 1100 N N . TYR A 1 141 ? -9.824 1.032 15.764 1.00 91.06 141 TYR A N 1
ATOM 1101 C CA . TYR A 1 141 ? -11.230 1.031 16.125 1.00 91.06 141 TYR A CA 1
ATOM 1102 C C . TYR A 1 141 ? -11.622 -0.271 16.811 1.00 91.06 141 TYR A C 1
ATOM 1104 O O . TYR A 1 141 ? -11.019 -1.329 16.607 1.00 91.06 141 TYR A O 1
ATOM 1112 N N . LEU A 1 142 ? -12.635 -0.147 17.654 1.00 93.88 142 LEU A N 1
ATOM 1113 C CA . LEU A 1 142 ? -13.297 -1.239 18.336 1.00 93.88 142 LEU A CA 1
ATOM 1114 C C . LEU A 1 142 ? -14.800 -1.047 18.106 1.00 93.88 142 LEU A C 1
ATOM 1116 O O . LEU A 1 142 ? -15.277 0.083 18.132 1.00 93.88 142 LEU A O 1
ATOM 1120 N N . GLU A 1 143 ? -15.506 -2.121 17.775 1.00 94.31 143 GLU A N 1
ATOM 1121 C CA . GLU A 1 143 ? -16.942 -2.077 17.493 1.00 94.31 143 GLU A CA 1
ATOM 1122 C C . GLU A 1 143 ? -17.658 -3.355 17.948 1.00 94.31 143 GLU A C 1
ATOM 1124 O O . GLU A 1 143 ? -17.097 -4.461 17.920 1.00 94.31 143 GLU A O 1
ATOM 1129 N N . HIS A 1 144 ? -18.926 -3.203 18.331 1.00 94.44 144 HIS A N 1
ATOM 1130 C CA . HIS A 1 144 ? -19.788 -4.266 18.853 1.00 94.44 144 HIS A CA 1
ATOM 1131 C C . HIS A 1 144 ? -19.198 -5.001 20.070 1.00 94.44 144 HIS A C 1
ATOM 1133 O O . HIS A 1 144 ? -19.264 -6.235 20.154 1.00 94.44 144 HIS A O 1
ATOM 1139 N N . ALA A 1 145 ? -18.611 -4.261 21.011 1.00 94.50 145 ALA A N 1
ATOM 1140 C CA . ALA A 1 145 ? -18.187 -4.777 22.309 1.00 94.50 145 ALA A CA 1
ATOM 1141 C C . ALA A 1 145 ? -19.116 -4.276 23.431 1.00 94.50 145 ALA A C 1
ATOM 1143 O O . ALA A 1 145 ? -19.460 -3.103 23.454 1.00 94.50 145 ALA A O 1
ATOM 1144 N N . PRO A 1 146 ? -19.508 -5.102 24.416 1.00 95.06 146 PRO A N 1
ATOM 1145 C CA . PRO A 1 146 ? -20.364 -4.672 25.526 1.00 95.06 146 PRO A CA 1
ATOM 1146 C C . PRO A 1 146 ? -19.576 -3.878 26.591 1.00 95.06 146 PRO A C 1
ATOM 1148 O O . PRO A 1 146 ? -19.474 -4.308 27.746 1.00 95.06 146 PRO A O 1
ATOM 1151 N N . LEU A 1 147 ? -18.996 -2.734 26.214 1.00 94.75 147 LEU A N 1
ATOM 1152 C CA . LEU A 1 147 ? -18.141 -1.931 27.087 1.00 94.75 147 LEU A CA 1
ATOM 1153 C C . LEU A 1 147 ? -18.933 -1.312 28.247 1.00 94.75 147 LEU A C 1
ATOM 1155 O O . LEU A 1 147 ? -20.004 -0.733 28.082 1.00 94.75 147 LEU A O 1
ATOM 1159 N N . LYS A 1 148 ? -18.371 -1.408 29.454 1.00 92.38 148 LYS A N 1
ATOM 1160 C CA . LYS A 1 148 ? -18.950 -0.837 30.683 1.00 92.38 148 LYS A CA 1
ATOM 1161 C C . LYS A 1 148 ? -18.465 0.577 30.978 1.00 92.38 148 LYS A C 1
ATOM 1163 O O . LYS A 1 148 ? -19.111 1.294 31.739 1.00 92.38 148 LYS A O 1
ATOM 1168 N N . GLU A 1 149 ? -17.330 0.961 30.407 1.00 91.56 149 GLU A N 1
ATOM 1169 C CA . GLU A 1 149 ? -16.686 2.255 30.602 1.00 91.56 149 GLU A CA 1
ATOM 1170 C C . GLU A 1 149 ? -15.900 2.667 29.353 1.00 91.56 149 GLU A C 1
ATOM 1172 O O . GLU A 1 149 ? -15.560 1.833 28.513 1.00 91.56 149 GLU A O 1
ATOM 1177 N N . PHE A 1 150 ? -15.642 3.969 29.214 1.00 91.19 150 PHE A N 1
ATOM 1178 C CA . PHE A 1 150 ? -14.986 4.519 28.032 1.00 91.19 150 PHE A CA 1
ATOM 1179 C C . PHE A 1 150 ? -13.493 4.134 27.993 1.00 91.19 150 PHE A C 1
ATOM 1181 O O . PHE A 1 150 ? -12.756 4.485 28.919 1.00 91.19 150 PHE A O 1
ATOM 1188 N N . PRO A 1 151 ? -13.007 3.490 26.917 1.00 90.12 151 PRO A N 1
ATOM 1189 C CA . PRO A 1 151 ? -11.614 3.083 26.790 1.00 90.12 151 PRO A CA 1
ATOM 1190 C C . PRO A 1 151 ? -10.741 4.276 26.374 1.00 90.12 151 PRO A C 1
ATOM 1192 O O . PRO A 1 151 ? -10.681 4.650 25.206 1.00 90.12 151 PRO A O 1
ATOM 1195 N N . THR A 1 152 ? -10.015 4.859 27.329 1.00 80.94 152 THR A N 1
ATOM 1196 C CA . THR A 1 152 ? -9.157 6.055 27.152 1.00 80.94 152 THR A CA 1
ATOM 1197 C C . THR A 1 152 ? -8.105 5.938 26.039 1.00 80.94 152 THR A C 1
ATOM 1199 O O . THR A 1 152 ? -7.644 6.952 25.517 1.00 80.94 152 THR A O 1
ATOM 1202 N N . ALA A 1 153 ? -7.744 4.712 25.654 1.00 77.06 153 ALA A N 1
ATOM 1203 C CA . ALA A 1 153 ? -6.806 4.402 24.578 1.00 77.06 153 ALA A CA 1
ATOM 1204 C C . ALA A 1 153 ? -7.388 4.520 23.152 1.00 77.06 153 ALA A C 1
ATOM 1206 O O . ALA A 1 153 ? -6.614 4.488 22.194 1.00 77.06 153 ALA A O 1
ATOM 1207 N N . LEU A 1 154 ? -8.717 4.596 22.989 1.00 85.00 154 LEU A N 1
ATOM 1208 C CA . LEU A 1 154 ? -9.408 4.440 21.702 1.00 85.00 154 LEU A CA 1
ATOM 1209 C C . LEU A 1 154 ? -10.292 5.656 21.372 1.00 85.00 154 LEU A C 1
ATOM 1211 O O . LEU A 1 154 ? -10.925 6.243 22.246 1.00 85.00 154 LEU A O 1
ATOM 1215 N N . PHE A 1 155 ? -10.359 6.014 20.085 1.00 81.88 155 PHE A N 1
ATOM 1216 C CA . PHE A 1 155 ? -11.080 7.204 19.587 1.00 81.88 155 PHE A CA 1
ATOM 1217 C C . PHE A 1 155 ? -12.102 6.892 18.481 1.00 81.88 155 PHE A C 1
ATOM 1219 O O . PHE A 1 155 ? -12.696 7.800 17.903 1.00 81.88 155 PHE A O 1
ATOM 1226 N N . SER A 1 156 ? -12.291 5.611 18.169 1.00 88.56 156 SER A N 1
ATOM 1227 C CA . SER A 1 156 ? -13.268 5.132 17.199 1.00 88.56 156 SER A CA 1
ATOM 1228 C C . SER A 1 156 ? -13.957 3.907 17.792 1.00 88.56 156 SER A C 1
ATOM 1230 O O . SER A 1 156 ? -13.337 2.853 17.939 1.00 88.56 156 SER A O 1
ATOM 1232 N N . LEU A 1 157 ? -15.193 4.126 18.235 1.00 92.44 157 LEU A N 1
ATOM 1233 C CA . LEU A 1 157 ? -16.026 3.236 19.039 1.00 92.44 157 LEU A CA 1
ATOM 1234 C C . LEU A 1 157 ? -17.428 3.236 18.412 1.00 92.44 157 LEU A C 1
ATOM 1236 O O . LEU A 1 157 ? -17.991 4.306 18.159 1.00 92.44 157 LEU A O 1
ATOM 1240 N N . LEU A 1 158 ? -17.975 2.069 18.086 1.00 93.25 158 LEU A N 1
ATOM 1241 C CA . LEU A 1 158 ? -19.217 1.934 17.319 1.00 93.25 158 LEU A CA 1
ATOM 1242 C C . LEU A 1 158 ? -20.079 0.812 17.898 1.00 93.25 158 LEU A C 1
ATOM 1244 O O . LEU A 1 158 ? -19.651 -0.336 17.955 1.00 93.25 158 LEU A O 1
ATOM 1248 N N . ASP A 1 159 ? -21.313 1.152 18.292 1.00 93.88 159 ASP A N 1
ATOM 1249 C CA . ASP A 1 159 ? -22.279 0.199 18.876 1.00 93.88 159 ASP A CA 1
ATOM 1250 C C . ASP A 1 159 ? -21.708 -0.568 20.095 1.00 93.88 159 ASP A C 1
ATOM 1252 O O . ASP A 1 159 ? -21.882 -1.778 20.241 1.00 93.88 159 ASP A O 1
ATOM 1256 N N . ASP A 1 160 ? -21.006 0.151 20.982 1.00 93.38 160 ASP A N 1
ATOM 1257 C CA . ASP A 1 160 ? -20.305 -0.418 22.147 1.00 93.38 160 ASP A CA 1
ATOM 1258 C C . ASP A 1 160 ? -21.059 -0.231 23.482 1.00 93.38 160 ASP A C 1
ATOM 1260 O O . ASP A 1 160 ? -20.561 -0.556 24.562 1.00 93.38 160 ASP A O 1
ATOM 1264 N N . GLY A 1 161 ? -22.274 0.326 23.436 1.00 92.56 161 GLY A N 1
ATOM 1265 C CA . GLY A 1 161 ? -23.127 0.545 24.611 1.00 92.56 161 GLY A CA 1
ATOM 1266 C C . GLY A 1 161 ? -22.718 1.710 25.527 1.00 92.56 161 GLY A C 1
ATOM 1267 O O . GLY A 1 161 ? -23.243 1.822 26.635 1.00 92.56 161 GLY A O 1
ATOM 1268 N N . LEU A 1 162 ? -21.820 2.597 25.088 1.00 93.81 162 LEU A N 1
ATOM 1269 C CA . LEU A 1 162 ? -21.272 3.678 25.914 1.00 93.81 162 LEU A CA 1
ATOM 1270 C C . LEU A 1 162 ? -22.295 4.801 26.179 1.00 93.81 162 LEU A C 1
ATOM 1272 O O . LEU A 1 162 ? -22.809 5.420 25.254 1.00 93.81 162 LEU A O 1
ATOM 1276 N N . GLU A 1 163 ? -22.556 5.139 27.447 1.00 93.50 163 GLU A N 1
ATOM 1277 C CA . GLU A 1 163 ? -23.456 6.258 27.808 1.00 93.50 163 GLU A CA 1
ATOM 1278 C C . GLU A 1 163 ? -22.751 7.627 27.927 1.00 93.50 163 GLU A C 1
ATOM 1280 O O . GLU A 1 163 ? -23.402 8.677 27.886 1.00 93.50 163 GLU A O 1
ATOM 1285 N N . THR A 1 164 ? -21.430 7.643 28.129 1.00 92.50 164 THR A N 1
ATOM 1286 C CA . THR A 1 164 ? -20.662 8.855 28.468 1.00 92.50 164 THR A CA 1
ATOM 1287 C C . THR A 1 164 ? -19.243 8.830 27.910 1.00 92.50 164 THR A C 1
ATOM 1289 O O . THR A 1 164 ? -18.617 7.774 27.857 1.00 92.50 164 THR A O 1
ATOM 1292 N N . ILE A 1 165 ? -18.708 10.015 27.606 1.00 92.94 165 ILE A N 1
ATOM 1293 C CA . ILE A 1 165 ? -17.310 10.248 27.217 1.00 92.94 165 ILE A CA 1
ATOM 1294 C C . ILE A 1 165 ? -16.609 11.057 28.332 1.00 92.94 165 ILE A C 1
ATOM 1296 O O . ILE A 1 165 ? -17.248 11.950 28.898 1.00 92.94 165 ILE A O 1
ATOM 1300 N N . PRO A 1 166 ? -15.326 10.800 28.665 1.00 92.50 166 PRO A N 1
ATOM 1301 C CA . PRO A 1 166 ? -14.561 11.616 29.608 1.00 92.50 166 PRO A CA 1
ATOM 1302 C C . PRO A 1 166 ? -14.449 13.081 29.160 1.00 92.50 166 PRO A C 1
ATOM 1304 O O . PRO A 1 166 ? -14.003 13.364 28.051 1.00 92.50 166 PRO A O 1
ATOM 1307 N N . GLU A 1 167 ? -14.803 14.028 30.035 1.00 91.38 167 GLU A N 1
ATOM 1308 C CA . GLU A 1 167 ? -14.719 15.475 29.749 1.00 91.38 167 GLU A CA 1
ATOM 1309 C C . GLU A 1 167 ? -13.284 15.932 29.436 1.00 91.38 167 GLU A C 1
ATOM 1311 O O . GLU A 1 167 ? -13.077 16.901 28.710 1.00 91.38 167 GLU A O 1
ATOM 1316 N N . ASP A 1 168 ? -12.278 15.231 29.959 1.00 89.56 168 ASP A N 1
ATOM 1317 C CA . ASP A 1 168 ? -10.874 15.571 29.773 1.00 89.56 168 ASP A CA 1
ATOM 1318 C C . ASP A 1 168 ? -10.222 14.890 28.549 1.00 89.56 168 ASP A C 1
ATOM 1320 O O . ASP A 1 168 ? -9.050 15.160 28.266 1.00 89.56 168 ASP A O 1
ATOM 1324 N N . LEU A 1 169 ? -10.988 14.116 27.756 1.00 89.06 169 LEU A N 1
ATOM 1325 C CA . LEU A 1 169 ? -10.522 13.318 26.607 1.00 89.06 169 LEU A CA 1
ATOM 1326 C C . LEU A 1 169 ? -9.584 14.088 25.660 1.00 89.06 169 LEU A C 1
ATOM 1328 O O . LEU A 1 169 ? -8.492 13.619 25.338 1.00 89.06 169 LEU A O 1
ATOM 1332 N N . PHE A 1 170 ? -9.986 15.289 25.236 1.00 88.88 170 PHE A N 1
ATOM 1333 C CA . PHE A 1 170 ? -9.215 16.119 24.300 1.00 88.88 170 PHE A CA 1
ATOM 1334 C C . PHE A 1 170 ? -8.235 17.089 24.983 1.00 88.88 170 PHE A C 1
ATOM 1336 O O . PHE A 1 170 ? -7.514 17.825 24.304 1.00 88.88 170 PHE A O 1
ATOM 1343 N N . THR A 1 171 ? -8.172 17.091 26.320 1.00 87.31 171 THR A N 1
ATOM 1344 C CA . THR A 1 171 ? -7.334 18.018 27.102 1.00 87.31 171 THR A CA 1
ATOM 1345 C C . THR A 1 171 ? -6.110 17.363 27.740 1.00 87.31 171 THR A C 1
ATOM 1347 O O . THR A 1 171 ? -5.027 17.944 27.681 1.00 87.31 171 THR A O 1
ATOM 1350 N N . THR A 1 172 ? -6.263 16.168 28.312 1.00 84.00 172 THR A N 1
ATOM 1351 C CA . THR A 1 172 ? -5.232 15.455 29.091 1.00 84.00 172 THR A CA 1
ATOM 1352 C C . THR A 1 172 ? -5.015 14.027 28.607 1.00 84.00 172 THR A C 1
ATOM 1354 O O . THR A 1 172 ? -3.866 13.601 28.527 1.00 84.00 172 THR A O 1
ATOM 1357 N N . VAL A 1 173 ? -6.097 13.300 28.298 1.00 81.62 173 VAL A N 1
ATOM 1358 C CA . VAL A 1 173 ? -6.054 11.871 27.951 1.00 81.62 173 VAL A CA 1
ATOM 1359 C C . VAL A 1 173 ? -5.376 11.674 26.603 1.00 81.62 173 VAL A C 1
ATOM 1361 O O . VAL A 1 173 ? -4.373 10.970 26.510 1.00 81.62 173 VAL A O 1
ATOM 1364 N N . SER A 1 174 ? -5.884 12.333 25.559 1.00 78.50 174 SER A N 1
ATOM 1365 C CA . SER A 1 174 ? -5.269 12.264 24.242 1.00 78.50 174 SER A CA 1
ATOM 1366 C C . SER A 1 174 ? -4.345 13.436 23.969 1.00 78.50 174 SER A C 1
ATOM 1368 O O . SER A 1 174 ? -4.695 14.605 24.160 1.00 78.50 174 SER A O 1
ATOM 1370 N N . LEU A 1 175 ? -3.173 13.101 23.433 1.00 75.12 175 LEU A N 1
ATOM 1371 C CA . LEU A 1 175 ? -2.086 14.023 23.114 1.00 75.12 175 LEU A CA 1
ATOM 1372 C C . LEU A 1 175 ? -1.950 14.301 21.608 1.00 75.12 175 LEU A C 1
ATOM 1374 O O . LEU A 1 175 ? -1.114 15.111 21.217 1.00 75.12 175 LEU A O 1
ATOM 1378 N N . LEU A 1 176 ? -2.761 13.660 20.757 1.00 78.94 176 LEU A N 1
ATOM 1379 C CA . LEU A 1 176 ? -2.770 13.920 19.313 1.00 78.94 176 LEU A CA 1
ATOM 1380 C C . LEU A 1 176 ? -3.382 15.295 19.007 1.00 78.94 176 LEU A C 1
ATOM 1382 O O . LEU A 1 176 ? -4.359 15.697 19.639 1.00 78.94 176 LEU A O 1
ATOM 1386 N N . ASP A 1 177 ? -2.806 16.000 18.033 1.00 82.00 177 ASP A N 1
ATOM 1387 C CA . ASP A 1 177 ? -3.295 17.300 17.547 1.00 82.00 177 ASP A CA 1
ATOM 1388 C C . ASP A 1 177 ? -4.188 17.168 16.298 1.00 82.00 177 ASP A C 1
ATOM 1390 O O . ASP A 1 177 ? -4.968 18.061 15.995 1.00 82.00 177 ASP A O 1
ATOM 1394 N N . GLU A 1 178 ? -4.130 16.060 15.557 1.00 83.19 178 GLU A N 1
ATOM 1395 C CA . GLU A 1 178 ? -4.974 15.864 14.373 1.00 83.19 178 GLU A CA 1
ATOM 1396 C C . GLU A 1 178 ? -5.512 14.435 14.304 1.00 83.19 178 GLU A C 1
ATOM 1398 O O . GLU A 1 178 ? -4.756 13.465 14.377 1.00 83.19 178 GLU A O 1
ATOM 1403 N N . TYR A 1 179 ? -6.828 14.334 14.130 1.00 84.75 179 TYR A N 1
ATOM 1404 C CA . TYR A 1 179 ? -7.564 13.103 13.882 1.00 84.75 179 TYR A CA 1
ATOM 1405 C C . TYR A 1 179 ? -8.104 13.157 12.459 1.00 84.75 179 TYR A C 1
ATOM 1407 O O . TYR A 1 179 ? -8.741 14.134 12.045 1.00 84.75 179 TYR A O 1
ATOM 1415 N N . LEU A 1 180 ? -7.868 12.088 11.700 1.00 83.19 180 LEU A N 1
ATOM 1416 C CA . LEU A 1 180 ? -8.573 11.905 10.440 1.00 83.19 180 LEU A CA 1
ATOM 1417 C C . LEU A 1 180 ? -10.061 11.700 10.741 1.00 83.19 180 LEU A C 1
ATOM 1419 O O . LEU A 1 180 ? -10.893 12.464 10.269 1.00 83.19 180 LEU A O 1
ATOM 1423 N N . GLU A 1 181 ? -10.374 10.742 11.607 1.00 86.38 181 GLU A N 1
ATOM 1424 C CA . GLU A 1 181 ? -11.741 10.373 11.946 1.00 86.38 181 GLU A CA 1
ATOM 1425 C C . GLU A 1 181 ? -11.879 10.053 13.439 1.00 86.38 181 GLU A C 1
ATOM 1427 O O . GLU A 1 181 ? -10.958 9.511 14.052 1.00 86.38 181 GLU A O 1
ATOM 1432 N N . ILE A 1 182 ? -13.033 10.406 14.004 1.00 90.69 182 ILE A N 1
ATOM 1433 C CA . ILE A 1 182 ? -13.498 10.003 15.333 1.00 90.69 182 ILE A CA 1
ATOM 1434 C C . ILE A 1 182 ? -14.903 9.427 15.178 1.00 90.69 182 ILE A C 1
ATOM 1436 O O . ILE A 1 182 ? -15.729 9.994 14.463 1.00 90.69 182 ILE A O 1
ATOM 1440 N N . CYS A 1 183 ? -15.171 8.314 15.857 1.00 92.19 183 CYS A N 1
ATOM 1441 C CA . CYS A 1 183 ? -16.446 7.607 15.801 1.00 92.19 183 CYS A CA 1
ATOM 1442 C C . CYS A 1 183 ? -16.961 7.343 17.208 1.00 92.19 183 CYS A C 1
ATOM 1444 O O . CYS A 1 183 ? -16.241 6.755 18.010 1.00 92.19 183 CYS A O 1
ATOM 1446 N N . PHE A 1 184 ? -18.204 7.734 17.468 1.00 94.75 184 PHE A N 1
ATOM 1447 C CA . PHE A 1 184 ? -18.979 7.336 18.641 1.00 94.75 184 PHE A CA 1
ATOM 1448 C C . PHE A 1 184 ? -20.411 6.905 18.268 1.00 94.75 184 PHE A C 1
ATOM 1450 O O . PHE A 1 184 ? -21.286 6.846 19.132 1.00 94.75 184 PHE A O 1
ATOM 1457 N N . SER A 1 185 ? -20.671 6.636 16.985 1.00 93.69 185 SER A N 1
ATOM 1458 C CA . SER A 1 185 ? -21.996 6.312 16.450 1.00 93.69 185 SER A CA 1
ATOM 1459 C C . SER A 1 185 ? -22.626 5.073 17.105 1.00 93.69 185 SER A C 1
ATOM 1461 O O . SER A 1 185 ? -21.920 4.180 17.577 1.00 93.69 185 SER A O 1
ATOM 1463 N N . TYR A 1 186 ? -23.960 5.012 17.131 1.00 94.25 186 TYR A N 1
ATOM 1464 C CA . TYR A 1 186 ? -24.760 3.933 17.739 1.00 94.25 186 TYR A CA 1
ATOM 1465 C C . TYR A 1 186 ? -24.525 3.706 19.246 1.00 94.25 186 TYR A C 1
ATOM 1467 O O . TYR A 1 186 ? -24.905 2.674 19.795 1.00 94.25 186 TYR A O 1
ATOM 1475 N N . ASN A 1 187 ? -23.940 4.676 19.951 1.00 94.69 187 ASN A N 1
ATOM 1476 C CA . ASN A 1 187 ? -23.813 4.649 21.407 1.00 94.69 187 ASN A CA 1
ATOM 1477 C C . ASN A 1 187 ? -24.841 5.599 22.068 1.00 94.69 187 ASN A C 1
ATOM 1479 O O . ASN A 1 187 ? -25.054 6.699 21.556 1.00 94.69 187 ASN A O 1
ATOM 1483 N N . PRO A 1 188 ? -25.447 5.257 23.225 1.00 95.19 188 PRO A N 1
ATOM 1484 C CA . PRO A 1 188 ? -26.430 6.089 23.950 1.00 95.19 188 PRO A CA 1
ATOM 1485 C C . PRO A 1 188 ? -25.823 7.331 24.653 1.00 95.19 188 PRO A C 1
ATOM 1487 O O . PRO A 1 188 ? -26.117 7.643 25.813 1.00 95.19 188 PRO A O 1
ATOM 1490 N N . ILE A 1 189 ? -24.950 8.056 23.949 1.00 95.75 189 ILE A N 1
ATOM 1491 C CA . ILE A 1 189 ? -24.171 9.192 24.446 1.00 95.75 189 ILE A CA 1
ATOM 1492 C C . ILE A 1 189 ? -25.014 10.461 24.410 1.00 95.75 189 ILE A C 1
ATOM 1494 O O . ILE A 1 189 ? -25.472 10.899 23.359 1.00 95.75 189 ILE A O 1
ATOM 1498 N N . LYS A 1 190 ? -25.173 11.085 25.579 1.00 94.50 190 LYS A N 1
ATOM 1499 C CA . LYS A 1 190 ? -26.035 12.268 25.768 1.00 94.50 190 LYS A CA 1
ATOM 1500 C C . LYS A 1 190 ? -25.297 13.599 25.624 1.00 94.50 190 LYS A C 1
ATOM 1502 O O . LYS A 1 190 ? -25.921 14.619 25.351 1.00 94.50 190 LYS A O 1
ATOM 1507 N N . ASN A 1 191 ? -23.980 13.612 25.844 1.00 93.75 191 ASN A N 1
ATOM 1508 C CA . ASN A 1 191 ? -23.132 14.801 25.729 1.00 93.75 191 ASN A CA 1
ATOM 1509 C C . ASN A 1 191 ? -21.730 14.408 25.247 1.00 93.75 191 ASN A C 1
ATOM 1511 O O . ASN A 1 191 ? -21.166 13.424 25.727 1.00 93.75 191 ASN A O 1
ATOM 1515 N N . LEU A 1 192 ? -21.160 15.216 24.352 1.00 94.44 192 LEU A N 1
ATOM 1516 C CA . LEU A 1 192 ? -19.731 15.202 24.034 1.00 94.44 192 LEU A CA 1
ATOM 1517 C C . LEU A 1 192 ? -18.958 16.086 25.039 1.00 94.44 192 LEU A C 1
ATOM 1519 O O . LEU A 1 192 ? -19.572 16.982 25.628 1.00 94.44 192 LEU A O 1
ATOM 1523 N N . PRO A 1 193 ? -17.633 15.895 25.207 1.00 93.38 193 PRO A N 1
ATOM 1524 C CA . PRO A 1 193 ? -16.801 16.759 26.047 1.00 93.38 193 PRO A CA 1
ATOM 1525 C C . PRO A 1 193 ? -16.930 18.234 25.656 1.00 93.38 193 PRO A C 1
ATOM 1527 O O . PRO A 1 193 ? -16.939 18.557 24.468 1.00 93.38 193 PRO A O 1
ATOM 1530 N N . PHE A 1 194 ? -17.006 19.149 26.619 1.00 91.00 194 PHE A N 1
ATOM 1531 C CA . PHE A 1 194 ? -17.108 20.582 26.326 1.00 91.00 194 PHE A CA 1
ATOM 1532 C C . PHE A 1 194 ? -15.742 21.200 25.986 1.00 91.00 194 PHE A C 1
ATOM 1534 O O . PHE A 1 194 ? -15.648 22.097 25.144 1.00 91.00 194 PHE A O 1
ATOM 1541 N N . SER A 1 195 ? -14.681 20.710 26.628 1.00 88.44 195 SER A N 1
ATOM 1542 C CA . SER A 1 195 ? -13.335 21.289 26.592 1.00 88.44 195 SER A CA 1
ATOM 1543 C C . SER A 1 195 ? -12.408 20.602 25.575 1.00 88.44 195 SER A C 1
ATOM 1545 O O . SER A 1 195 ? -12.401 19.382 25.447 1.00 88.44 195 SER A O 1
ATOM 1547 N N . THR A 1 196 ? -11.560 21.376 24.886 1.00 89.62 196 THR A N 1
ATOM 1548 C CA . THR A 1 196 ? -10.503 20.855 23.994 1.00 89.62 196 THR A CA 1
ATOM 1549 C C . THR A 1 196 ? -9.238 21.723 24.044 1.00 89.62 196 THR A C 1
ATOM 1551 O O . THR A 1 196 ? -9.271 22.849 24.548 1.00 89.62 196 THR A O 1
ATOM 1554 N N . ARG A 1 197 ? -8.115 21.221 23.516 1.00 88.69 197 ARG A N 1
ATOM 1555 C CA . ARG A 1 197 ? -6.900 22.016 23.248 1.00 88.69 197 ARG A CA 1
ATOM 1556 C C . ARG A 1 197 ? -7.052 22.762 21.919 1.00 88.69 197 ARG A C 1
ATOM 1558 O O . ARG A 1 197 ? -7.533 22.188 20.951 1.00 88.69 197 ARG A O 1
ATOM 1565 N N . GLU A 1 198 ? -6.549 23.998 21.838 1.00 80.38 198 GLU A N 1
ATOM 1566 C CA . GLU A 1 198 ? -6.582 24.831 20.612 1.00 80.38 198 GLU A CA 1
ATOM 1567 C C . GLU A 1 198 ? -5.906 24.182 19.385 1.00 80.38 198 GLU A C 1
ATOM 1569 O O . GLU A 1 198 ? -6.123 24.617 18.258 1.00 80.38 198 GLU A O 1
ATOM 1574 N N . SER A 1 199 ? -5.059 23.168 19.594 1.00 80.19 199 SER A N 1
ATOM 1575 C CA . SER A 1 199 ? -4.354 22.444 18.536 1.00 80.19 199 SER A CA 1
ATOM 1576 C C . SER A 1 199 ? -5.118 21.250 17.960 1.00 80.19 199 SER A C 1
ATOM 1578 O O . SER A 1 199 ? -4.642 20.698 16.975 1.00 80.19 199 SER A O 1
ATOM 1580 N N . VAL A 1 200 ? -6.246 20.835 18.553 1.00 84.38 200 VAL A N 1
ATOM 1581 C CA . VAL A 1 200 ? -6.968 19.611 18.168 1.00 84.38 200 VAL A CA 1
ATOM 1582 C C . VAL A 1 200 ? -7.869 19.850 16.958 1.00 84.38 200 VAL A C 1
ATOM 1584 O O . VAL A 1 200 ? -8.823 20.621 17.020 1.00 84.38 200 VAL A O 1
ATOM 1587 N N . PHE A 1 201 ? -7.609 19.116 15.878 1.00 85.69 201 PHE A N 1
ATOM 1588 C CA . PHE A 1 201 ? -8.410 19.123 14.656 1.00 85.69 201 PHE A CA 1
ATOM 1589 C C . PHE A 1 201 ? -9.007 17.751 14.359 1.00 85.69 201 PHE A C 1
ATOM 1591 O O . PHE A 1 201 ? -8.321 16.735 14.446 1.00 85.69 201 PHE A O 1
ATOM 1598 N N . ILE A 1 202 ? -10.272 17.732 13.940 1.00 89.44 202 ILE A N 1
ATOM 1599 C CA . ILE A 1 202 ? -11.003 16.526 13.539 1.00 89.44 202 ILE A CA 1
ATOM 1600 C C . ILE A 1 202 ? -11.528 16.759 12.120 1.00 89.44 202 ILE A C 1
ATOM 1602 O O . ILE A 1 202 ? -12.166 17.782 11.848 1.00 89.44 202 ILE A O 1
ATOM 1606 N N . ASN A 1 203 ? -11.225 15.849 11.191 1.00 87.69 203 ASN A N 1
ATOM 1607 C CA . ASN A 1 203 ? -11.689 15.979 9.807 1.00 87.69 203 ASN A CA 1
ATOM 1608 C C . ASN A 1 203 ? -13.082 15.349 9.626 1.00 87.69 203 ASN A C 1
ATOM 1610 O O . ASN A 1 203 ? -13.973 16.023 9.106 1.00 87.69 203 ASN A O 1
ATOM 1614 N N . TYR A 1 204 ? -13.289 14.130 10.133 1.00 88.88 204 TYR A N 1
ATOM 1615 C CA . TYR A 1 204 ? -14.569 13.412 10.127 1.00 88.88 204 TYR A CA 1
ATOM 1616 C C . TYR A 1 204 ? -15.034 13.085 11.559 1.00 88.88 204 TYR A C 1
ATOM 1618 O O . TYR A 1 204 ? -14.248 12.577 12.360 1.00 88.88 204 TYR A O 1
ATOM 1626 N N . LEU A 1 205 ? -16.301 13.366 11.881 1.00 93.50 205 LEU A N 1
ATOM 1627 C CA . LEU A 1 205 ? -16.914 13.078 13.184 1.00 93.50 205 LEU A CA 1
ATOM 1628 C C . LEU A 1 205 ? -18.200 12.254 13.008 1.00 93.50 205 LEU A C 1
ATOM 1630 O O . LEU A 1 205 ? -19.237 12.786 12.615 1.00 93.50 205 LEU A O 1
ATOM 1634 N N . GLY A 1 206 ? -18.139 10.959 13.313 1.00 93.69 206 GLY A N 1
ATOM 1635 C CA . GLY A 1 206 ? -19.299 10.069 13.367 1.00 93.69 206 GLY A CA 1
ATOM 1636 C C . GLY A 1 206 ? -19.930 10.075 14.755 1.00 93.69 206 GLY A C 1
ATOM 1637 O O . GLY A 1 206 ? -19.297 9.630 15.711 1.00 93.69 206 GLY A O 1
ATOM 1638 N N . VAL A 1 207 ? -21.152 10.595 14.877 1.00 95.00 207 VAL A N 1
ATOM 1639 C CA . VAL A 1 207 ? -21.948 10.586 16.119 1.00 95.00 207 VAL A CA 1
ATOM 1640 C C . VAL A 1 207 ? -23.436 10.332 15.830 1.00 95.00 207 VAL A C 1
ATOM 1642 O O . VAL A 1 207 ? -24.298 10.748 16.600 1.00 95.00 207 VAL A O 1
ATOM 1645 N N . ASP A 1 208 ? -23.744 9.672 14.714 1.00 93.06 208 ASP A N 1
ATOM 1646 C CA . ASP A 1 208 ? -25.090 9.248 14.321 1.00 93.06 208 ASP A CA 1
ATOM 1647 C C . ASP A 1 208 ? -25.649 8.162 15.258 1.00 93.06 208 ASP A C 1
ATOM 1649 O O . ASP A 1 208 ? -24.904 7.407 15.883 1.00 93.06 208 ASP A O 1
ATOM 1653 N N . HIS A 1 209 ? -26.976 8.116 15.396 1.00 94.00 209 HIS A N 1
ATOM 1654 C CA . HIS A 1 209 ? -27.707 7.249 16.331 1.00 94.00 209 HIS A CA 1
ATOM 1655 C C . HIS A 1 209 ? -27.213 7.352 17.788 1.00 94.00 209 HIS A C 1
ATOM 1657 O O . HIS A 1 209 ? -27.138 6.360 18.512 1.00 94.00 209 HIS A O 1
ATOM 1663 N N . THR A 1 210 ? -26.904 8.579 18.224 1.00 95.56 210 THR A N 1
ATOM 1664 C CA . THR A 1 210 ? -26.611 8.938 19.623 1.00 95.56 210 THR A CA 1
ATOM 1665 C C . THR A 1 210 ? -27.743 9.766 20.248 1.00 95.56 210 THR A C 1
ATOM 1667 O O . THR A 1 210 ? -28.569 10.351 19.548 1.00 95.56 210 THR A O 1
ATOM 1670 N N . ASP A 1 211 ? -27.765 9.879 21.580 1.00 96.25 211 ASP A N 1
ATOM 1671 C CA . ASP A 1 211 ? -28.747 10.673 22.346 1.00 96.25 211 ASP A CA 1
ATOM 1672 C C . ASP A 1 211 ? -28.401 12.187 22.399 1.00 96.25 211 ASP A C 1
ATOM 1674 O O . ASP A 1 211 ? -28.876 12.922 23.272 1.00 96.25 211 ASP A O 1
ATOM 1678 N N . LEU A 1 212 ? -27.561 12.688 21.483 1.00 95.50 212 LEU A N 1
ATOM 1679 C CA . LEU A 1 212 ? -27.096 14.078 21.484 1.00 95.50 212 LEU A CA 1
ATOM 1680 C C . LEU A 1 212 ? -28.215 15.082 21.162 1.00 95.50 212 LEU A C 1
ATOM 1682 O O . LEU A 1 212 ? -28.870 15.013 20.119 1.00 95.50 212 LEU A O 1
ATOM 1686 N N . THR A 1 213 ? -28.359 16.093 22.024 1.00 93.94 213 THR A N 1
ATOM 1687 C CA . THR A 1 213 ? -29.250 17.253 21.816 1.00 93.94 213 THR A CA 1
ATOM 1688 C C . THR A 1 213 ? -28.505 18.542 21.454 1.00 93.94 213 THR A C 1
ATOM 1690 O O . THR A 1 213 ? -29.137 19.519 21.074 1.00 93.94 213 THR A O 1
ATOM 1693 N N . GLN A 1 214 ? -27.179 18.584 21.606 1.00 93.12 214 GLN A N 1
ATOM 1694 C CA . GLN A 1 214 ? -26.342 19.762 21.347 1.00 93.12 214 GLN A CA 1
ATOM 1695 C C . GLN A 1 214 ? -24.916 19.342 20.963 1.00 93.12 214 GLN A C 1
ATOM 1697 O O . GLN A 1 214 ? -24.444 18.290 21.396 1.00 93.12 214 GLN A O 1
ATOM 1702 N N . LEU A 1 215 ? -24.215 20.186 20.201 1.00 93.81 215 LEU A N 1
ATOM 1703 C CA . LEU A 1 215 ? -22.794 20.018 19.882 1.00 93.81 215 LEU A CA 1
ATOM 1704 C C . LEU A 1 215 ? -21.941 21.068 20.621 1.00 93.81 215 LEU A C 1
ATOM 1706 O O . LEU A 1 215 ? -22.327 22.240 20.662 1.00 93.81 215 LEU A O 1
ATOM 1710 N N . PRO A 1 216 ? -20.782 20.688 21.194 1.00 93.44 216 PRO A N 1
ATOM 1711 C CA . PRO A 1 216 ? -19.826 21.631 21.769 1.00 93.44 216 PRO A CA 1
ATOM 1712 C C . PRO A 1 216 ? -19.125 22.444 20.671 1.00 93.44 216 PRO A C 1
ATOM 1714 O O . PRO A 1 216 ? -19.087 22.043 19.507 1.00 93.44 216 PRO A O 1
ATOM 1717 N N . ALA A 1 217 ? -18.518 23.573 21.048 1.00 90.81 217 ALA A N 1
ATOM 1718 C CA . ALA A 1 217 ? -17.920 24.518 20.098 1.00 90.81 217 ALA A CA 1
ATOM 1719 C C . ALA A 1 217 ? -16.896 23.871 19.145 1.00 90.81 217 ALA A C 1
ATOM 1721 O O . ALA A 1 217 ? -16.936 24.132 17.949 1.00 90.81 217 ALA A O 1
ATOM 1722 N N . TRP A 1 218 ? -16.040 22.975 19.647 1.00 90.38 218 TRP A N 1
ATOM 1723 C CA . TRP A 1 218 ? -15.036 22.289 18.825 1.00 90.38 218 TRP A CA 1
ATOM 1724 C C . TRP A 1 218 ? -15.646 21.319 17.804 1.00 90.38 218 TRP A C 1
ATOM 1726 O O . TRP A 1 218 ? -15.080 21.128 16.732 1.00 90.38 218 TRP A O 1
ATOM 1736 N N . ALA A 1 219 ? -16.805 20.720 18.100 1.00 91.31 219 ALA A N 1
ATOM 1737 C CA . ALA A 1 219 ? -17.460 19.794 17.179 1.00 91.31 219 ALA A CA 1
ATOM 1738 C C . ALA A 1 219 ? -18.058 20.545 15.981 1.00 91.31 219 ALA A C 1
ATOM 1740 O O . ALA A 1 219 ? -18.056 20.027 14.871 1.00 91.31 219 ALA A O 1
ATOM 1741 N N . LEU A 1 220 ? -18.488 21.797 16.183 1.00 90.25 220 LEU A N 1
ATOM 1742 C CA . LEU A 1 220 ? -18.931 22.696 15.110 1.00 90.25 220 LEU A CA 1
ATOM 1743 C C . LEU A 1 220 ? -17.783 23.128 14.172 1.00 90.25 220 LEU A C 1
ATOM 1745 O O . LEU A 1 220 ? -18.054 23.601 13.070 1.00 90.25 220 LEU A O 1
ATOM 1749 N N . GLU A 1 221 ? -16.522 22.963 14.590 1.00 88.81 221 GLU A N 1
ATOM 1750 C CA . GLU A 1 221 ? -15.312 23.279 13.812 1.00 88.81 221 GLU A CA 1
ATOM 1751 C C . GLU A 1 221 ? -14.724 22.061 13.062 1.00 88.81 221 GLU A C 1
ATOM 1753 O O . GLU A 1 221 ? -13.665 22.169 12.433 1.00 88.81 221 GLU A O 1
ATOM 1758 N N . ALA A 1 222 ? -15.402 20.904 13.085 1.00 88.81 222 ALA A N 1
ATOM 1759 C CA . ALA A 1 222 ? -15.022 19.739 12.285 1.00 88.81 222 ALA A CA 1
ATOM 1760 C C . ALA A 1 222 ? -14.987 20.084 10.782 1.00 88.81 222 ALA A C 1
ATOM 1762 O O . ALA A 1 222 ? -15.839 20.812 10.270 1.00 88.81 222 ALA A O 1
ATOM 1763 N N . ARG A 1 223 ? -13.968 19.594 10.062 1.00 86.50 223 ARG A N 1
ATOM 1764 C CA . ARG A 1 223 ? -13.597 20.180 8.758 1.00 86.50 223 ARG A CA 1
ATOM 1765 C C . ARG A 1 223 ? -14.325 19.624 7.537 1.00 86.50 223 ARG A C 1
ATOM 1767 O O . ARG A 1 223 ? -14.539 20.384 6.596 1.00 86.50 223 ARG A O 1
ATOM 1774 N N . GLN A 1 224 ? -14.589 18.316 7.482 1.00 86.19 224 GLN A N 1
ATOM 1775 C CA . GLN A 1 224 ? -15.062 17.652 6.259 1.00 86.19 224 GLN A CA 1
ATOM 1776 C C . GLN A 1 224 ? -16.480 17.094 6.385 1.00 86.19 224 GLN A C 1
ATOM 1778 O O . GLN A 1 224 ? -17.271 17.316 5.472 1.00 86.19 224 GLN A O 1
ATOM 1783 N N . TRP A 1 225 ? -16.807 16.400 7.481 1.00 87.38 225 TRP A N 1
ATOM 1784 C CA . TRP A 1 225 ? -18.150 15.844 7.703 1.00 87.38 225 TRP A CA 1
ATOM 1785 C C . TRP A 1 225 ? -18.432 15.625 9.200 1.00 87.38 225 TRP A C 1
ATOM 1787 O O . TRP A 1 225 ? -17.555 15.168 9.935 1.00 87.38 225 TRP A O 1
ATOM 1797 N N . ILE A 1 226 ? -19.663 15.905 9.633 1.00 94.00 226 ILE A N 1
ATOM 1798 C CA . ILE A 1 226 ? -20.259 15.422 10.887 1.00 94.00 226 ILE A CA 1
ATOM 1799 C C . ILE A 1 226 ? -21.502 14.577 10.558 1.00 94.00 226 ILE A C 1
ATOM 1801 O O . ILE A 1 226 ? -22.447 15.104 9.970 1.00 94.00 226 ILE A O 1
ATOM 1805 N N . ASN A 1 227 ? -21.541 13.302 10.947 1.00 93.38 227 ASN A N 1
ATOM 1806 C CA . ASN A 1 227 ? -22.746 12.472 10.819 1.00 93.38 227 ASN A CA 1
ATOM 1807 C C . ASN A 1 227 ? -23.606 12.597 12.082 1.00 93.38 227 ASN A C 1
ATOM 1809 O O . ASN A 1 227 ? -23.119 12.352 13.185 1.00 93.38 227 ASN A O 1
ATOM 1813 N N . LEU A 1 228 ? -24.878 12.971 11.911 1.00 94.81 228 LEU A N 1
ATOM 1814 C CA . LEU A 1 228 ? -25.873 13.160 12.978 1.00 94.81 228 LEU A CA 1
ATOM 1815 C C . LEU A 1 228 ? -27.193 12.412 12.705 1.00 94.81 228 LEU A C 1
ATOM 1817 O O . LEU A 1 228 ? -28.176 12.626 13.415 1.00 94.81 228 LEU A O 1
ATOM 1821 N N . GLY A 1 229 ? -27.253 11.567 11.669 1.00 93.31 229 GLY A N 1
ATOM 1822 C CA . GLY A 1 229 ? -28.450 10.790 11.326 1.00 93.31 229 GLY A CA 1
ATOM 1823 C C . GLY A 1 229 ? -29.027 10.059 12.545 1.00 93.31 229 GLY A C 1
ATOM 1824 O O . GLY A 1 229 ? -28.289 9.504 13.349 1.00 93.31 229 GLY A O 1
ATOM 1825 N N . GLY A 1 230 ? -30.346 10.115 12.736 1.00 92.25 230 GLY A N 1
ATOM 1826 C CA . GLY A 1 230 ? -31.021 9.504 13.891 1.00 92.25 230 GLY A CA 1
ATOM 1827 C C . GLY A 1 230 ? -30.931 10.276 15.221 1.00 92.25 230 GLY A C 1
ATOM 1828 O O . GLY A 1 230 ? -31.727 10.001 16.118 1.00 92.25 230 GLY A O 1
ATOM 1829 N N . CYS A 1 231 ? -30.047 11.270 15.367 1.00 94.62 231 CYS A N 1
ATOM 1830 C CA . CYS A 1 231 ? -29.843 11.967 16.644 1.00 94.62 231 CYS A CA 1
ATOM 1831 C C . CYS A 1 231 ? -30.969 12.971 16.980 1.00 94.62 231 CYS A C 1
ATOM 1833 O O . CYS A 1 231 ? -31.472 13.659 16.083 1.00 94.62 231 CYS A O 1
ATOM 1835 N N . PRO A 1 232 ? -31.330 13.159 18.270 1.00 95.31 232 PRO A N 1
ATOM 1836 C CA . PRO A 1 232 ? -32.348 14.124 18.696 1.00 95.31 232 PRO A CA 1
ATOM 1837 C C . PRO A 1 232 ? -32.119 15.557 18.195 1.00 95.31 232 PRO A C 1
ATOM 1839 O O . PRO A 1 232 ? -33.082 16.213 17.798 1.00 95.31 232 PRO A O 1
ATOM 1842 N N . ILE A 1 233 ? -30.862 16.018 18.157 1.00 95.00 233 ILE A N 1
ATOM 1843 C CA . ILE A 1 233 ? -30.463 17.349 17.663 1.00 95.00 233 ILE A CA 1
ATOM 1844 C C . ILE A 1 233 ? -30.964 17.655 16.241 1.00 95.00 233 ILE A C 1
ATOM 1846 O O . ILE A 1 233 ? -31.308 18.795 15.950 1.00 95.00 233 ILE A O 1
ATOM 1850 N N . CYS A 1 234 ? -31.091 16.651 15.369 1.00 94.19 234 CYS A N 1
ATOM 1851 C CA . CYS A 1 234 ? -31.576 16.839 13.997 1.00 94.19 234 CYS A CA 1
ATOM 1852 C C . CYS A 1 234 ? -33.074 17.169 13.900 1.00 94.19 234 CYS A C 1
ATOM 1854 O O . CYS A 1 234 ? -33.543 17.597 12.846 1.00 94.19 234 CYS A O 1
ATOM 1856 N N . ASN A 1 235 ? -33.828 16.984 14.988 1.00 93.12 235 ASN A N 1
ATOM 1857 C CA . ASN A 1 235 ? -35.233 17.379 15.085 1.00 93.12 235 ASN A CA 1
ATOM 1858 C C . ASN A 1 235 ? -35.428 18.746 15.765 1.00 93.12 235 ASN A C 1
ATOM 1860 O O . ASN A 1 235 ? -36.560 19.232 15.826 1.00 93.12 235 ASN A O 1
ATOM 1864 N N . ASP A 1 236 ? -34.363 19.363 16.287 1.00 92.94 236 ASP A N 1
ATOM 1865 C CA . ASP A 1 236 ? -34.432 20.661 16.954 1.00 92.94 236 ASP A CA 1
ATOM 1866 C C . ASP A 1 236 ? -34.273 21.808 15.944 1.00 92.94 236 ASP A C 1
ATOM 1868 O O . ASP A 1 236 ? -33.233 21.987 15.312 1.00 92.94 236 ASP A O 1
ATOM 1872 N N . THR A 1 237 ? -35.319 22.622 15.801 1.00 85.75 237 THR A N 1
ATOM 1873 C CA . THR A 1 237 ? -35.321 23.794 14.913 1.00 85.75 237 THR A CA 1
ATOM 1874 C C . THR A 1 237 ? -34.502 24.978 15.434 1.00 85.75 237 THR A C 1
ATOM 1876 O O . THR A 1 237 ? -34.294 25.932 14.686 1.00 85.75 237 THR A O 1
ATOM 1879 N N . GLU A 1 238 ? -34.081 24.959 16.702 1.00 90.19 238 GLU A N 1
ATOM 1880 C CA . GLU A 1 238 ? -33.226 25.985 17.314 1.00 90.19 238 GLU A CA 1
ATOM 1881 C C . GLU A 1 238 ? -31.735 25.582 17.317 1.00 90.19 238 GLU A C 1
ATOM 1883 O O . GLU A 1 238 ? -30.867 26.427 17.561 1.00 90.19 238 GLU A O 1
ATOM 1888 N N . ALA A 1 239 ? -31.412 24.326 16.980 1.00 86.88 239 ALA A N 1
ATOM 1889 C CA . ALA A 1 239 ? -30.038 23.846 16.890 1.00 86.88 239 ALA A CA 1
ATOM 1890 C C . ALA A 1 239 ? -29.259 24.531 15.752 1.00 86.88 239 ALA A C 1
ATOM 1892 O O . ALA A 1 239 ? -29.713 24.644 14.614 1.00 86.88 239 ALA A O 1
ATOM 1893 N N . THR A 1 240 ? -28.036 24.971 16.058 1.00 87.44 240 THR A N 1
ATOM 1894 C CA . THR A 1 240 ? -27.117 25.555 15.071 1.00 87.44 240 THR A CA 1
ATOM 1895 C C . THR A 1 240 ? -26.141 24.486 14.591 1.00 87.44 240 THR A C 1
ATOM 1897 O O . THR A 1 240 ? -25.247 24.092 15.337 1.00 87.44 240 THR A O 1
ATOM 1900 N N . LEU A 1 241 ? -26.309 24.030 13.348 1.00 92.00 241 LEU A N 1
ATOM 1901 C CA . LEU A 1 241 ? -25.463 23.017 12.709 1.00 92.00 241 LEU A CA 1
ATOM 1902 C C . LEU A 1 241 ? -24.632 23.633 11.563 1.00 92.00 241 LEU A C 1
ATOM 1904 O O . LEU A 1 241 ? -25.134 24.521 10.866 1.00 92.00 241 LEU A O 1
ATOM 1908 N N . PRO A 1 242 ? -23.373 23.201 11.353 1.00 92.06 242 PRO A N 1
ATOM 1909 C CA . PRO A 1 242 ? -22.546 23.657 10.236 1.00 92.06 242 PRO A CA 1
ATOM 1910 C C . PRO A 1 242 ? -22.963 22.997 8.910 1.00 92.06 242 PRO A C 1
ATOM 1912 O O . PRO A 1 242 ? -23.617 21.961 8.899 1.00 92.06 242 PRO A O 1
ATOM 1915 N N . GLU A 1 243 ? -22.528 23.554 7.774 1.00 90.12 243 GLU A N 1
ATOM 1916 C CA . GLU A 1 243 ? -22.839 23.024 6.427 1.00 90.12 243 GLU A CA 1
ATOM 1917 C C . GLU A 1 243 ? -22.313 21.592 6.193 1.00 90.12 243 GLU A C 1
ATOM 1919 O O . GLU A 1 243 ? -22.864 20.858 5.380 1.00 90.12 243 GLU A O 1
ATOM 1924 N N . VAL A 1 244 ? -21.277 21.180 6.932 1.00 90.81 244 VAL A N 1
ATOM 1925 C CA . VAL A 1 244 ? -20.699 19.824 6.889 1.00 90.81 244 VAL A CA 1
ATOM 1926 C C . VAL A 1 244 ? -21.454 18.796 7.745 1.00 90.81 244 VAL A C 1
ATOM 1928 O O . VAL A 1 244 ? -21.029 17.646 7.822 1.00 90.81 244 VAL A O 1
ATOM 1931 N N . ALA A 1 245 ? -22.532 19.190 8.428 1.00 93.38 245 ALA A N 1
ATOM 1932 C CA . ALA A 1 245 ? -23.334 18.283 9.239 1.00 93.38 245 ALA A CA 1
ATOM 1933 C C . ALA A 1 245 ? -24.467 17.647 8.420 1.00 93.38 245 ALA A C 1
ATOM 1935 O O . ALA A 1 245 ? -25.327 18.352 7.891 1.00 93.38 245 ALA A O 1
ATOM 1936 N N . ASP A 1 246 ? -24.497 16.314 8.361 1.00 93.75 246 ASP A N 1
ATOM 1937 C CA . ASP A 1 246 ? -25.561 15.550 7.708 1.00 93.75 246 ASP A CA 1
ATOM 1938 C C . ASP A 1 246 ? -26.493 14.911 8.746 1.00 93.75 246 ASP A C 1
ATOM 1940 O O . ASP A 1 246 ? -26.089 14.075 9.556 1.00 93.75 246 ASP A O 1
ATOM 1944 N N . CYS A 1 247 ? -27.763 15.309 8.693 1.00 93.81 247 CYS A N 1
ATOM 1945 C CA . CYS A 1 247 ? -28.856 14.748 9.489 1.00 93.81 247 CYS A CA 1
ATOM 1946 C C . CYS A 1 247 ? -29.613 13.620 8.765 1.00 93.81 247 CYS A C 1
ATOM 1948 O O . CYS A 1 247 ? -30.624 13.131 9.274 1.00 93.81 247 CYS A O 1
ATOM 1950 N N . THR A 1 248 ? -29.170 13.217 7.572 1.00 91.94 248 THR A N 1
ATOM 1951 C CA . THR A 1 248 ? -29.762 12.104 6.829 1.00 91.94 248 THR A CA 1
ATOM 1952 C C . THR A 1 248 ? -29.493 10.796 7.567 1.00 91.94 248 THR A C 1
ATOM 1954 O O . THR A 1 248 ? -28.356 10.341 7.659 1.00 91.94 248 THR A O 1
ATOM 1957 N N . ASP A 1 249 ? -30.548 10.162 8.078 1.00 88.81 249 ASP A N 1
ATOM 1958 C CA . ASP A 1 249 ? -30.468 8.762 8.483 1.00 88.81 249 ASP A CA 1
ATOM 1959 C C . ASP A 1 249 ? -30.481 7.888 7.225 1.00 88.81 249 ASP A C 1
ATOM 1961 O O . ASP A 1 249 ? -31.503 7.734 6.549 1.00 88.81 249 ASP A O 1
ATOM 1965 N N . TRP A 1 250 ? -29.313 7.346 6.893 1.00 79.56 250 TRP A N 1
ATOM 1966 C CA . TRP A 1 250 ? -29.116 6.466 5.747 1.00 79.56 250 TRP A CA 1
ATOM 1967 C C . TRP A 1 250 ? -29.654 5.044 5.987 1.00 79.56 250 TRP A C 1
ATOM 1969 O O . TRP A 1 250 ? -29.620 4.226 5.066 1.00 79.56 250 TRP A O 1
ATOM 1979 N N . GLY A 1 251 ? -30.171 4.743 7.187 1.00 76.12 251 GLY A N 1
ATOM 1980 C CA . GLY A 1 251 ? -30.737 3.439 7.534 1.00 76.12 251 GLY A CA 1
ATOM 1981 C C . GLY A 1 251 ? -29.690 2.328 7.611 1.00 76.12 251 GLY A C 1
ATOM 1982 O O . GLY A 1 251 ? -29.998 1.182 7.276 1.00 76.12 251 GLY A O 1
ATOM 1983 N N . TRP A 1 252 ? -28.459 2.681 7.995 1.00 79.44 252 TRP A N 1
ATOM 1984 C CA . TRP A 1 252 ? -27.361 1.734 8.177 1.00 79.44 252 TRP A CA 1
ATOM 1985 C C . TRP A 1 252 ? -27.699 0.743 9.293 1.00 79.44 252 TRP A C 1
ATOM 1987 O O . TRP A 1 252 ? -28.350 1.072 10.285 1.00 79.44 252 TRP A O 1
ATOM 1997 N N . ASN A 1 253 ? -27.250 -0.494 9.130 1.00 78.31 253 ASN A N 1
ATOM 1998 C CA . ASN A 1 253 ? -27.260 -1.486 10.189 1.00 78.31 253 ASN A CA 1
ATOM 1999 C C . ASN A 1 253 ? -25.830 -1.587 10.723 1.00 78.31 253 ASN A C 1
ATOM 2001 O O . ASN A 1 253 ? -24.980 -2.092 9.992 1.00 78.31 253 ASN A O 1
ATOM 2005 N N . PRO A 1 254 ? -25.539 -1.172 11.969 1.00 77.81 254 PRO A N 1
ATOM 2006 C CA . PRO A 1 254 ? -24.161 -1.075 12.446 1.00 77.81 254 PRO A CA 1
ATOM 2007 C C . PRO A 1 254 ? -23.427 -2.428 12.380 1.00 77.81 254 PRO A C 1
ATOM 2009 O O . PRO A 1 254 ? -22.254 -2.460 12.050 1.00 77.81 254 PRO A O 1
ATOM 2012 N N . MET A 1 255 ? -24.127 -3.557 12.554 1.00 73.81 255 MET A N 1
ATOM 2013 C CA . MET A 1 255 ? -23.574 -4.925 12.467 1.00 73.81 255 MET A CA 1
ATOM 2014 C C . MET A 1 255 ? -23.264 -5.402 11.028 1.00 73.81 255 MET A C 1
ATOM 2016 O O . MET A 1 255 ? -22.695 -6.476 10.826 1.00 73.81 255 MET A O 1
ATOM 2020 N N . VAL A 1 256 ? -23.705 -4.670 10.003 1.00 71.25 256 VAL A N 1
ATOM 2021 C CA . VAL A 1 256 ? -23.541 -5.020 8.574 1.00 71.25 256 VAL A CA 1
ATOM 2022 C C . VAL A 1 256 ? -22.700 -3.975 7.845 1.00 71.25 256 VAL A C 1
ATOM 2024 O O . VAL A 1 256 ? -21.857 -4.341 7.025 1.00 71.25 256 VAL A O 1
ATOM 2027 N N . ASP A 1 257 ? -22.931 -2.710 8.187 1.00 70.75 257 ASP A N 1
ATOM 2028 C CA . ASP A 1 257 ? -22.347 -1.493 7.625 1.00 70.75 257 ASP A CA 1
ATOM 2029 C C . ASP A 1 257 ? -21.351 -0.837 8.613 1.00 70.75 257 ASP A C 1
ATOM 2031 O O . ASP A 1 257 ? -21.081 0.361 8.536 1.00 70.75 257 ASP A O 1
ATOM 2035 N N . GLY A 1 258 ? -20.831 -1.620 9.566 1.00 80.88 258 GLY A N 1
ATOM 2036 C CA . GLY A 1 258 ? -19.765 -1.230 10.491 1.00 80.88 258 GLY A CA 1
ATOM 2037 C C . GLY A 1 258 ? -18.441 -0.938 9.780 1.00 80.88 258 GLY A C 1
ATOM 2038 O O . GLY A 1 258 ? -18.312 -1.065 8.558 1.00 80.88 258 GLY A O 1
ATOM 2039 N N . ARG A 1 259 ? -17.428 -0.531 10.549 1.00 87.56 259 ARG A N 1
ATOM 2040 C CA . ARG A 1 259 ? -16.114 -0.155 10.006 1.00 87.56 259 ARG A CA 1
ATOM 2041 C C . ARG A 1 259 ? -15.391 -1.364 9.446 1.00 87.56 259 ARG A C 1
ATOM 2043 O O . ARG A 1 259 ? -14.837 -1.276 8.350 1.00 87.56 259 ARG A O 1
ATOM 2050 N N . PHE A 1 260 ? -15.471 -2.497 10.141 1.00 89.62 260 PHE A N 1
ATOM 2051 C CA . PHE A 1 260 ? -15.043 -3.757 9.568 1.00 89.62 260 PHE A CA 1
ATOM 2052 C C . PHE A 1 260 ? -16.136 -4.278 8.620 1.00 89.62 260 PHE A C 1
ATOM 2054 O O . PHE A 1 260 ? -17.270 -4.502 9.051 1.00 89.62 260 PHE A O 1
ATOM 2061 N N . PRO A 1 261 ? -15.848 -4.547 7.332 1.00 89.06 261 PRO A N 1
ATOM 2062 C CA . PRO A 1 261 ? -16.871 -4.932 6.365 1.00 89.06 261 PRO A CA 1
ATOM 2063 C C . PRO A 1 261 ? -17.244 -6.419 6.506 1.00 89.06 261 PRO A C 1
ATOM 2065 O O . PRO A 1 261 ? -16.967 -7.252 5.636 1.00 89.06 261 PRO A O 1
ATOM 2068 N N . LEU A 1 262 ? -17.915 -6.765 7.609 1.00 87.56 262 LEU A N 1
ATOM 2069 C CA . LEU A 1 262 ? -18.317 -8.127 7.980 1.00 87.56 262 LEU A CA 1
ATOM 2070 C C . LEU A 1 262 ? -19.088 -8.833 6.855 1.00 87.56 262 LEU A C 1
ATOM 2072 O O . LEU A 1 262 ? -18.833 -10.005 6.569 1.00 87.56 262 LEU A O 1
ATOM 2076 N N . ALA A 1 263 ? -19.982 -8.120 6.163 1.00 85.19 263 ALA A N 1
ATOM 2077 C CA . ALA A 1 263 ? -20.761 -8.661 5.048 1.00 85.19 263 ALA A CA 1
ATOM 2078 C C . ALA A 1 263 ? -19.901 -9.086 3.840 1.00 85.19 263 ALA A C 1
ATOM 2080 O O . ALA A 1 263 ? -20.269 -10.021 3.122 1.00 85.19 263 ALA A O 1
ATOM 2081 N N . LEU A 1 264 ? -18.755 -8.429 3.633 1.00 85.94 264 LEU A N 1
ATOM 2082 C CA . LEU A 1 264 ? -17.784 -8.741 2.585 1.00 85.94 264 LEU A CA 1
ATOM 2083 C C . LEU A 1 264 ? -16.840 -9.874 3.005 1.00 85.94 264 LEU A C 1
ATOM 2085 O O . LEU A 1 264 ? -16.593 -10.778 2.210 1.00 85.94 264 LEU A O 1
ATOM 2089 N N . VAL A 1 265 ? -16.328 -9.841 4.240 1.00 87.88 265 VAL A N 1
ATOM 2090 C CA . VAL A 1 265 ? -15.300 -10.783 4.720 1.00 87.88 265 VAL A CA 1
ATOM 2091 C C . VAL A 1 265 ? -15.892 -12.135 5.121 1.00 87.88 265 VAL A C 1
ATOM 2093 O O . VAL A 1 265 ? -15.370 -13.183 4.729 1.00 87.88 265 VAL A O 1
ATOM 2096 N N . ALA A 1 266 ? -17.026 -12.153 5.831 1.00 85.88 266 ALA A N 1
ATOM 2097 C CA . ALA A 1 266 ? -17.618 -13.387 6.350 1.00 85.88 266 ALA A CA 1
ATOM 2098 C C . ALA A 1 266 ? -17.888 -14.472 5.281 1.00 85.88 266 ALA A C 1
ATOM 2100 O O . ALA A 1 266 ? -17.699 -15.649 5.589 1.00 85.88 266 ALA A O 1
ATOM 2101 N N . PRO A 1 267 ? -18.289 -14.162 4.027 1.00 86.00 267 PRO A N 1
ATOM 2102 C CA . PRO A 1 267 ? -18.362 -15.141 2.941 1.00 86.00 267 PRO A CA 1
ATOM 2103 C C . PRO A 1 267 ? -17.053 -15.876 2.620 1.00 86.00 267 PRO A C 1
ATOM 2105 O O . PRO A 1 267 ? -17.124 -17.057 2.275 1.00 86.00 267 PRO A O 1
ATOM 2108 N N . PHE A 1 268 ? -15.894 -15.217 2.732 1.00 82.75 268 PHE A N 1
ATOM 2109 C CA . PHE A 1 268 ? -14.576 -15.829 2.507 1.00 82.75 268 PHE A CA 1
ATOM 2110 C C . PHE A 1 268 ? -14.125 -16.690 3.693 1.00 82.75 268 PHE A C 1
ATOM 2112 O O . PHE A 1 268 ? -13.383 -17.650 3.505 1.00 82.75 268 PHE A O 1
ATOM 2119 N N . ARG A 1 269 ? -14.644 -16.395 4.888 1.00 84.81 269 ARG A N 1
ATOM 2120 C CA . ARG A 1 269 ? -14.405 -17.104 6.154 1.00 84.81 269 ARG A CA 1
ATOM 2121 C C . ARG A 1 269 ? -15.533 -18.086 6.505 1.00 84.81 269 ARG A C 1
ATOM 2123 O O . ARG A 1 269 ? -15.923 -18.245 7.664 1.00 84.81 269 ARG A O 1
ATOM 2130 N N . LYS A 1 270 ? -16.146 -18.703 5.488 1.00 78.75 270 LYS A N 1
ATOM 2131 C CA . LYS A 1 270 ? -17.164 -19.749 5.675 1.00 78.75 270 LYS A CA 1
ATOM 2132 C C . LYS A 1 270 ? -16.507 -21.115 5.783 1.00 78.75 270 LYS A C 1
ATOM 2134 O O . LYS A 1 270 ? -15.687 -21.488 4.951 1.00 78.75 270 LYS A O 1
ATOM 2139 N N . ILE A 1 271 ? -16.991 -21.919 6.725 1.00 72.94 271 ILE A N 1
ATOM 2140 C CA . ILE A 1 271 ? -16.689 -23.349 6.804 1.00 72.94 271 ILE A CA 1
ATOM 2141 C C . ILE A 1 271 ? -17.199 -24.041 5.528 1.00 72.94 271 ILE A C 1
ATOM 2143 O O . ILE A 1 271 ? -18.392 -24.317 5.380 1.00 72.94 271 ILE A O 1
ATOM 2147 N N . ILE A 1 272 ? -16.290 -24.343 4.599 1.00 58.75 272 ILE A N 1
ATOM 2148 C CA . ILE A 1 272 ? -16.586 -25.133 3.401 1.00 58.75 272 ILE A CA 1
ATOM 2149 C C . ILE A 1 272 ? -16.343 -26.610 3.724 1.00 58.75 272 ILE A C 1
ATOM 2151 O O . ILE A 1 272 ? -15.200 -27.054 3.832 1.00 58.75 272 ILE A O 1
ATOM 2155 N N . MET A 1 273 ? -17.412 -27.407 3.819 1.00 42.28 273 MET A N 1
ATOM 2156 C CA . MET A 1 273 ? -17.277 -28.868 3.817 1.00 42.28 273 MET A CA 1
ATOM 2157 C C . MET A 1 273 ? -16.849 -29.345 2.423 1.00 42.28 273 MET A C 1
ATOM 2159 O O . MET A 1 273 ? -17.679 -29.537 1.532 1.00 42.28 273 MET A O 1
ATOM 2163 N N . VAL A 1 274 ? -15.545 -29.546 2.226 1.00 41.44 274 VAL A N 1
ATOM 2164 C CA . VAL A 1 274 ? -15.008 -30.099 0.978 1.00 41.44 274 VAL A CA 1
ATOM 2165 C C . VAL A 1 274 ? -15.310 -31.596 0.909 1.00 41.44 274 VAL A C 1
ATOM 2167 O O . VAL A 1 274 ? -14.569 -32.429 1.428 1.00 41.44 274 VAL A O 1
ATOM 2170 N N . VAL A 1 275 ? -16.392 -31.955 0.218 1.00 32.47 275 VAL A N 1
ATOM 2171 C CA . VAL A 1 275 ? -16.614 -33.334 -0.232 1.00 32.47 275 VAL A CA 1
ATOM 2172 C C . VAL A 1 275 ? -15.627 -33.620 -1.365 1.00 32.47 275 VAL A C 1
ATOM 2174 O O . VAL A 1 275 ? -15.867 -33.266 -2.519 1.00 32.47 275 VAL A O 1
ATOM 2177 N N . VAL A 1 276 ? -14.492 -34.242 -1.033 1.00 33.12 276 VAL A N 1
ATOM 2178 C CA . VAL A 1 276 ? -13.492 -34.666 -2.023 1.00 33.12 276 VAL A CA 1
ATOM 2179 C C . VAL A 1 276 ? -14.052 -35.835 -2.834 1.00 33.12 276 VAL A C 1
ATOM 2181 O O . VAL A 1 276 ? -13.969 -36.994 -2.435 1.00 33.12 276 VAL A O 1
ATOM 2184 N N . ALA A 1 277 ? -14.624 -35.527 -3.996 1.00 29.64 277 ALA A N 1
ATOM 2185 C CA . ALA A 1 277 ? -14.894 -36.519 -5.024 1.00 29.64 277 ALA A CA 1
ATOM 2186 C C . ALA A 1 277 ? -13.593 -36.809 -5.791 1.00 29.64 277 ALA A C 1
ATOM 2188 O O . ALA A 1 277 ? -13.144 -35.989 -6.594 1.00 29.64 277 ALA A O 1
ATOM 2189 N N . GLU A 1 278 ? -12.978 -37.970 -5.552 1.00 33.38 278 GLU A N 1
ATOM 2190 C CA . GLU A 1 278 ? -11.846 -38.435 -6.361 1.00 33.38 278 GLU A CA 1
ATOM 2191 C C . GLU A 1 278 ? -12.305 -38.692 -7.809 1.00 33.38 278 GLU A C 1
ATOM 2193 O O . GLU A 1 278 ? -13.096 -39.595 -8.080 1.00 33.38 278 GLU A O 1
ATOM 2198 N N . GLY A 1 279 ? -11.815 -37.879 -8.750 1.00 33.53 279 GLY A N 1
ATOM 2199 C CA . GLY A 1 279 ? -12.208 -37.912 -10.161 1.00 33.53 279 GLY A CA 1
ATOM 2200 C C . GLY A 1 279 ? -10.999 -37.794 -11.086 1.00 33.53 279 GLY A C 1
ATOM 2201 O O . GLY A 1 279 ? -10.313 -36.777 -11.087 1.00 33.53 279 GLY A O 1
ATOM 2202 N N . GLY A 1 280 ? -10.739 -38.853 -11.857 1.00 30.70 280 GLY A N 1
ATOM 2203 C CA . GLY A 1 280 ? -9.535 -39.051 -12.669 1.00 30.70 280 GLY A CA 1
ATOM 2204 C C . GLY A 1 280 ? -9.162 -37.912 -13.629 1.00 30.70 280 GLY A C 1
ATOM 2205 O O . GLY A 1 280 ? -10.012 -37.229 -14.195 1.00 30.70 280 GLY A O 1
ATOM 2206 N N . GLY A 1 281 ? -7.851 -37.735 -13.817 1.00 28.17 281 GLY A N 1
ATOM 2207 C CA . GLY A 1 281 ? -7.279 -36.647 -14.612 1.00 28.17 281 GLY A CA 1
ATOM 2208 C C . GLY A 1 281 ? -7.339 -36.842 -16.131 1.00 28.17 281 GLY A C 1
ATOM 2209 O O . GLY A 1 281 ? -7.793 -37.866 -16.642 1.00 28.17 281 GLY A O 1
ATOM 2210 N N . PHE A 1 282 ? -6.805 -35.856 -16.858 1.00 27.19 282 PHE A N 1
ATOM 2211 C CA . PHE A 1 282 ? -6.648 -35.911 -18.312 1.00 27.19 282 PHE A CA 1
ATOM 2212 C C . PHE A 1 282 ? -5.292 -35.354 -18.771 1.00 27.19 282 PHE A C 1
ATOM 2214 O O . PHE A 1 282 ? -4.650 -34.571 -18.071 1.00 27.19 282 PHE A O 1
ATOM 2221 N N . VAL A 1 283 ? -4.844 -35.805 -19.943 1.00 28.27 283 VAL A N 1
ATOM 2222 C CA . VAL A 1 283 ? -3.494 -35.589 -20.487 1.00 28.27 283 VAL A CA 1
ATOM 2223 C C . VAL A 1 283 ? -3.449 -34.364 -21.409 1.00 28.27 283 VAL A C 1
ATOM 2225 O O . VAL A 1 283 ? -4.405 -34.080 -22.125 1.00 28.27 283 VAL A O 1
ATOM 2228 N N . VAL A 1 284 ? -2.315 -33.656 -21.417 1.00 26.17 284 VAL A N 1
ATOM 2229 C CA . VAL A 1 284 ? -2.028 -32.543 -22.340 1.00 26.17 284 VAL A CA 1
ATOM 2230 C C . VAL A 1 284 ? -1.418 -33.076 -23.638 1.00 26.17 284 VAL A C 1
ATOM 2232 O O . VAL A 1 284 ? -0.385 -33.744 -23.603 1.00 26.17 284 VAL A O 1
ATOM 2235 N N . GLU A 1 285 ? -1.999 -32.715 -24.782 1.00 24.97 285 GLU A N 1
ATOM 2236 C CA . GLU A 1 285 ? -1.427 -32.973 -26.108 1.00 24.97 285 GLU A CA 1
ATOM 2237 C C . GLU A 1 285 ? -0.747 -31.712 -26.673 1.00 24.97 285 GLU A C 1
ATOM 2239 O O . GLU A 1 285 ? -1.189 -30.584 -26.445 1.00 24.97 285 GLU A O 1
ATOM 2244 N N . ARG A 1 286 ? 0.374 -31.891 -27.384 1.00 25.89 286 ARG A N 1
ATOM 2245 C CA . ARG A 1 286 ? 1.254 -30.808 -27.853 1.00 25.89 286 ARG A CA 1
ATOM 2246 C C . ARG A 1 286 ? 1.482 -30.960 -29.358 1.00 25.89 286 ARG A C 1
ATOM 2248 O O . ARG A 1 286 ? 2.119 -31.922 -29.777 1.00 25.89 286 ARG A O 1
ATOM 2255 N N . ALA A 1 287 ? 0.993 -30.015 -30.160 1.00 26.22 287 ALA A N 1
ATOM 2256 C CA . ALA A 1 287 ? 1.194 -30.011 -31.611 1.00 26.22 287 ALA A CA 1
ATOM 2257 C C . ALA A 1 287 ? 2.462 -29.233 -32.014 1.00 26.22 287 ALA A C 1
ATOM 2259 O O . ALA A 1 287 ? 2.793 -28.204 -31.422 1.00 26.22 287 ALA A O 1
ATOM 2260 N N . SER A 1 288 ? 3.175 -29.749 -33.018 1.00 27.38 288 SER A N 1
ATOM 2261 C CA . SER A 1 288 ? 4.503 -29.281 -33.440 1.00 27.38 288 SER A CA 1
ATOM 2262 C C . SER A 1 288 ? 4.478 -28.246 -34.572 1.00 27.38 288 SER A C 1
ATOM 2264 O O . SER A 1 288 ? 3.510 -28.118 -35.316 1.00 27.38 288 SER A O 1
ATOM 2266 N N . PHE A 1 289 ? 5.604 -27.544 -34.721 1.00 25.30 289 PHE A N 1
ATOM 2267 C CA . PHE A 1 289 ? 5.907 -26.606 -35.806 1.00 25.30 289 PHE A CA 1
ATOM 2268 C C . PHE A 1 289 ? 5.878 -27.254 -37.205 1.00 25.30 289 PHE A C 1
ATOM 2270 O O . PHE A 1 289 ? 6.256 -28.415 -37.360 1.00 25.30 289 PHE A O 1
ATOM 2277 N N . CYS A 1 290 ? 5.569 -26.455 -38.235 1.00 23.89 290 CYS A N 1
ATOM 2278 C CA . CYS A 1 290 ? 5.805 -26.794 -39.644 1.00 23.89 290 CYS A CA 1
ATOM 2279 C C . CYS A 1 290 ? 6.836 -25.862 -40.301 1.00 23.89 290 CYS A C 1
ATOM 2281 O O . CYS A 1 290 ? 7.004 -24.708 -39.910 1.00 23.89 290 CYS A O 1
ATOM 2283 N N . SER A 1 291 ? 7.540 -26.407 -41.296 1.00 26.28 291 SER A N 1
ATOM 2284 C CA . SER A 1 291 ? 8.767 -25.860 -41.886 1.00 26.28 291 SER A CA 1
ATOM 2285 C C . SER A 1 291 ? 8.557 -25.182 -43.250 1.00 26.28 291 SER A C 1
ATOM 2287 O O . SER A 1 291 ? 7.553 -25.388 -43.926 1.00 26.28 291 SER A O 1
ATOM 2289 N N . VAL A 1 292 ? 9.560 -24.403 -43.661 1.00 29.23 292 VAL A N 1
ATOM 2290 C CA . VAL A 1 292 ? 9.656 -23.658 -44.932 1.00 29.23 292 VAL A CA 1
ATOM 2291 C C . VAL A 1 292 ? 9.975 -24.574 -46.135 1.00 29.23 292 VAL A C 1
ATOM 2293 O O . VAL A 1 292 ? 10.783 -25.490 -45.975 1.00 29.23 292 VAL A O 1
ATOM 2296 N N . PRO A 1 293 ? 9.462 -24.291 -47.352 1.00 31.64 293 PRO A N 1
ATOM 2297 C CA . PRO A 1 293 ? 10.010 -24.794 -48.617 1.00 31.64 293 PRO A CA 1
ATOM 2298 C C . PRO A 1 293 ? 10.864 -23.733 -49.372 1.00 31.64 293 PRO A C 1
ATOM 2300 O O . PRO A 1 293 ? 10.554 -22.542 -49.303 1.00 31.64 293 PRO A O 1
ATOM 2303 N N . PRO A 1 294 ? 11.923 -24.124 -50.116 1.00 31.69 294 PRO A N 1
ATOM 2304 C CA . PRO A 1 294 ? 12.853 -23.199 -50.783 1.00 31.69 294 PRO A CA 1
ATOM 2305 C C . PRO A 1 294 ? 12.563 -22.989 -52.284 1.00 31.69 294 PRO A C 1
ATOM 2307 O O . PRO A 1 294 ? 12.094 -23.910 -52.950 1.00 31.69 294 PRO A O 1
ATOM 2310 N N . ILE A 1 295 ? 12.952 -21.835 -52.852 1.00 27.11 295 ILE A N 1
ATOM 2311 C CA . ILE A 1 295 ? 13.089 -21.630 -54.312 1.00 27.11 295 ILE A CA 1
ATOM 2312 C C . ILE A 1 295 ? 14.339 -20.794 -54.639 1.00 27.11 295 ILE A C 1
ATOM 2314 O O . ILE A 1 295 ? 14.645 -19.813 -53.966 1.00 27.11 295 ILE A O 1
ATOM 2318 N N . SER A 1 296 ? 15.016 -21.189 -55.720 1.00 25.77 296 SER A N 1
ATOM 2319 C CA . SER A 1 296 ? 16.155 -20.532 -56.378 1.00 25.77 296 SER A CA 1
ATOM 2320 C C . SER A 1 296 ? 15.929 -20.629 -57.903 1.00 25.77 296 SER A C 1
ATOM 2322 O O . SER A 1 296 ? 15.242 -21.553 -58.336 1.00 25.77 296 SER A O 1
ATOM 2324 N N . THR A 1 297 ? 16.416 -19.748 -58.782 1.00 28.22 297 THR A N 1
ATOM 2325 C CA . THR A 1 297 ? 17.419 -18.665 -58.657 1.00 28.22 297 THR A CA 1
ATOM 2326 C C . THR A 1 297 ? 17.066 -17.541 -59.658 1.00 28.22 297 THR A C 1
ATOM 2328 O O . THR A 1 297 ? 16.216 -17.761 -60.516 1.00 28.22 297 THR A O 1
ATOM 2331 N N . ASP A 1 298 ? 17.705 -16.364 -59.600 1.00 26.17 298 ASP A N 1
ATOM 2332 C CA . ASP A 1 298 ? 18.805 -15.961 -60.519 1.00 26.17 298 ASP A CA 1
ATOM 2333 C C . ASP A 1 298 ? 19.030 -14.430 -60.586 1.00 26.17 298 ASP A C 1
ATOM 2335 O O . ASP A 1 298 ? 18.180 -13.636 -60.182 1.00 26.17 298 ASP A O 1
ATOM 2339 N N . VAL A 1 299 ? 20.207 -14.012 -61.065 1.00 29.97 299 VAL A N 1
ATOM 2340 C CA . VAL A 1 299 ? 20.712 -12.627 -61.018 1.00 29.97 299 VAL A CA 1
ATOM 2341 C C . VAL A 1 299 ? 20.991 -12.070 -62.415 1.00 29.97 299 VAL A C 1
ATOM 2343 O O . VAL A 1 299 ? 21.776 -12.649 -63.159 1.00 29.97 299 VAL A O 1
ATOM 2346 N N . GLN A 1 300 ? 20.520 -10.847 -62.703 1.00 27.80 300 GLN A N 1
ATOM 2347 C CA . GLN A 1 300 ? 21.294 -9.884 -63.504 1.00 27.80 300 GLN A CA 1
ATOM 2348 C C . GLN A 1 300 ? 21.109 -8.425 -63.021 1.00 27.80 300 GLN A C 1
ATOM 2350 O O . GLN A 1 300 ? 19.990 -8.027 -62.696 1.00 27.80 300 GLN A O 1
ATOM 2355 N N . PRO A 1 301 ? 22.187 -7.613 -62.972 1.00 39.12 301 PRO A N 1
ATOM 2356 C CA . PRO A 1 301 ? 22.152 -6.179 -62.651 1.00 39.12 301 PRO A CA 1
ATOM 2357 C C . PRO A 1 301 ? 21.941 -5.342 -63.939 1.00 39.12 301 PRO A C 1
ATOM 2359 O O . PRO A 1 301 ? 22.316 -5.817 -65.014 1.00 39.12 301 PRO A O 1
ATOM 2362 N N . PRO A 1 302 ? 21.408 -4.095 -63.890 1.00 34.53 302 PRO A N 1
ATOM 2363 C CA . PRO A 1 302 ? 22.255 -2.964 -63.472 1.00 34.53 302 PRO A CA 1
ATOM 2364 C C . PRO A 1 302 ? 21.547 -1.743 -62.836 1.00 34.53 302 PRO A C 1
ATOM 2366 O O . PRO A 1 302 ? 20.428 -1.379 -63.183 1.00 34.53 302 PRO A O 1
ATOM 2369 N N . SER A 1 303 ? 22.279 -1.001 -61.998 1.00 25.94 303 SER A N 1
ATOM 2370 C CA . SER A 1 303 ? 22.584 0.440 -62.183 1.00 25.94 303 SER A CA 1
ATOM 2371 C C . SER A 1 303 ? 23.113 1.062 -60.884 1.00 25.94 303 SER A C 1
ATOM 2373 O O . SER A 1 303 ? 22.671 0.751 -59.781 1.00 25.94 303 SER A O 1
ATOM 2375 N N . THR A 1 304 ? 24.113 1.936 -61.000 1.00 45.50 304 THR A N 1
ATOM 2376 C CA . THR A 1 304 ? 24.802 2.537 -59.852 1.00 45.50 304 THR A CA 1
ATOM 2377 C C . THR A 1 304 ? 24.063 3.766 -59.322 1.00 45.50 304 THR A C 1
ATOM 2379 O O . THR A 1 304 ? 24.382 4.895 -59.696 1.00 45.50 304 THR A O 1
ATOM 2382 N N . SER A 1 305 ? 23.116 3.570 -58.406 1.00 34.72 305 SER A N 1
ATOM 2383 C CA . SER A 1 305 ? 22.663 4.631 -57.495 1.00 34.72 305 SER A CA 1
ATOM 2384 C C . SER A 1 305 ? 23.512 4.638 -56.221 1.00 34.72 305 SER A C 1
ATOM 2386 O O . SER A 1 305 ? 23.823 3.571 -55.694 1.00 34.72 305 SER A O 1
ATOM 2388 N N . LYS A 1 306 ? 23.836 5.818 -55.671 1.00 40.78 306 LYS A N 1
ATOM 2389 C CA . LYS A 1 306 ? 24.358 5.925 -54.297 1.00 40.78 306 LYS A CA 1
ATOM 2390 C C . LYS A 1 306 ? 23.305 5.376 -53.328 1.00 40.78 306 LYS A C 1
ATOM 2392 O O . LYS A 1 306 ? 22.299 6.035 -53.087 1.00 40.78 306 LYS A O 1
ATOM 2397 N N . THR A 1 307 ? 23.525 4.179 -52.797 1.00 43.47 307 THR A N 1
ATOM 2398 C CA . THR A 1 307 ? 22.657 3.573 -51.785 1.00 43.47 307 THR A CA 1
ATOM 2399 C C . THR A 1 307 ? 22.930 4.210 -50.425 1.00 43.47 307 THR A C 1
ATOM 2401 O O . THR A 1 307 ? 24.011 4.023 -49.865 1.00 43.47 307 THR A O 1
ATOM 2404 N N . ASP A 1 308 ? 21.954 4.953 -49.898 1.00 48.41 308 ASP A N 1
ATOM 2405 C CA . ASP A 1 308 ? 21.910 5.313 -48.475 1.00 48.41 308 ASP A CA 1
ATOM 2406 C C . ASP A 1 308 ? 21.957 4.025 -47.612 1.00 48.41 308 ASP A C 1
ATOM 2408 O O . ASP A 1 308 ? 21.385 3.009 -48.016 1.00 48.41 308 ASP A O 1
ATOM 2412 N N . PRO A 1 309 ? 22.602 4.034 -46.426 1.00 55.50 309 PRO A N 1
ATOM 2413 C CA . PRO A 1 309 ? 22.824 2.817 -45.629 1.00 55.50 309 PRO A CA 1
ATOM 2414 C C . PRO A 1 309 ? 21.554 2.216 -44.997 1.00 55.50 309 PRO A C 1
ATOM 2416 O O . PRO A 1 309 ? 21.524 1.024 -44.702 1.00 55.50 309 PRO A O 1
ATOM 2419 N N . LEU A 1 310 ? 20.500 3.018 -44.817 1.00 60.94 310 LEU A N 1
ATOM 2420 C CA . LEU A 1 310 ? 19.133 2.574 -44.519 1.00 60.94 310 LEU A CA 1
ATOM 2421 C C . LEU A 1 310 ? 18.192 3.103 -45.601 1.00 60.94 310 LEU A C 1
ATOM 2423 O O . LEU A 1 310 ? 18.353 4.243 -46.053 1.00 60.94 310 LEU A O 1
ATOM 2427 N N . SER A 1 311 ? 17.153 2.337 -45.940 1.00 77.12 311 SER A N 1
ATOM 2428 C CA . SER A 1 311 ? 16.061 2.863 -46.759 1.00 77.12 311 SER A CA 1
ATOM 2429 C C . SER A 1 311 ? 15.316 3.994 -46.036 1.00 77.12 311 SER A C 1
ATOM 2431 O O . SER A 1 311 ? 15.235 4.042 -44.806 1.00 77.12 311 SER A O 1
ATOM 2433 N N . THR A 1 312 ? 14.714 4.905 -46.806 1.00 77.12 312 THR A N 1
ATOM 2434 C CA . THR A 1 312 ? 13.907 6.009 -46.255 1.00 77.12 312 THR A CA 1
ATOM 2435 C C . THR A 1 312 ? 12.778 5.507 -45.347 1.00 77.12 312 THR A C 1
ATOM 2437 O O . THR A 1 312 ? 12.469 6.164 -44.358 1.00 77.12 312 THR A O 1
ATOM 2440 N N . PHE A 1 313 ? 12.199 4.335 -45.636 1.00 80.06 313 PHE A N 1
ATOM 2441 C CA . PHE A 1 313 ? 11.166 3.720 -44.800 1.00 80.06 313 PHE A CA 1
ATOM 2442 C C . PHE A 1 313 ? 11.719 3.248 -43.446 1.00 80.06 313 PHE A C 1
ATOM 2444 O O . PHE A 1 313 ? 11.198 3.651 -42.409 1.00 80.06 313 PHE A O 1
ATOM 2451 N N . GLU A 1 314 ? 12.803 2.464 -43.435 1.00 77.50 314 GLU A N 1
ATOM 2452 C CA . GLU A 1 314 ? 13.441 1.990 -42.192 1.00 77.50 314 GLU A CA 1
ATOM 2453 C C . GLU A 1 314 ? 13.878 3.156 -41.299 1.00 77.50 314 GLU A C 1
ATOM 2455 O O . GLU A 1 314 ? 13.639 3.144 -40.093 1.00 77.50 314 GLU A O 1
ATOM 2460 N N . PHE A 1 315 ? 14.455 4.202 -41.895 1.00 78.75 315 PHE A N 1
ATOM 2461 C CA . PHE A 1 315 ? 14.845 5.413 -41.177 1.00 78.75 315 PHE A CA 1
ATOM 2462 C C . PHE A 1 315 ? 13.643 6.139 -40.548 1.00 78.75 315 PHE A C 1
ATOM 2464 O O . PHE A 1 315 ? 13.729 6.577 -39.402 1.00 78.75 315 PHE A O 1
ATOM 2471 N N . VAL A 1 316 ? 12.506 6.231 -41.252 1.00 84.56 316 VAL A N 1
ATOM 2472 C CA . VAL A 1 316 ? 11.261 6.795 -40.698 1.00 84.56 316 VAL A CA 1
ATOM 2473 C C . VAL A 1 316 ? 10.739 5.950 -39.535 1.00 84.56 316 VAL A C 1
ATOM 2475 O O . VAL A 1 316 ? 10.355 6.519 -38.516 1.00 84.56 316 VAL A O 1
ATOM 2478 N N . VAL A 1 317 ? 10.772 4.618 -39.638 1.00 85.94 317 VAL A N 1
ATOM 2479 C CA . VAL A 1 317 ? 10.359 3.711 -38.550 1.00 85.94 317 VAL A CA 1
ATOM 2480 C C . VAL A 1 317 ? 11.240 3.898 -37.311 1.00 85.94 317 VAL A C 1
ATOM 2482 O O . VAL A 1 317 ? 10.717 4.070 -36.212 1.00 85.94 317 VAL A O 1
ATOM 2485 N N . VAL A 1 318 ? 12.566 3.939 -37.472 1.00 83.06 318 VAL A N 1
ATOM 2486 C CA . VAL A 1 318 ? 13.514 4.159 -36.363 1.00 83.06 318 VAL A CA 1
ATOM 2487 C C . VAL A 1 318 ? 13.361 5.562 -35.759 1.00 83.06 318 VAL A C 1
ATOM 2489 O O . VAL A 1 318 ? 13.414 5.721 -34.540 1.00 83.06 318 VAL A O 1
ATOM 2492 N N . TRP A 1 319 ? 13.115 6.587 -36.580 1.00 85.75 319 TRP A N 1
ATOM 2493 C CA . TRP A 1 319 ? 12.838 7.944 -36.101 1.00 85.75 319 TRP A CA 1
ATOM 2494 C C . TRP A 1 319 ? 11.539 8.005 -35.284 1.00 85.75 319 TRP A C 1
ATOM 2496 O O . TRP A 1 319 ? 11.554 8.533 -34.173 1.00 85.75 319 TRP A O 1
ATOM 2506 N N . LEU A 1 320 ? 10.448 7.403 -35.777 1.00 89.56 320 LEU A N 1
ATOM 2507 C CA . LEU A 1 320 ? 9.180 7.291 -35.046 1.00 89.56 320 LEU A CA 1
ATOM 2508 C C . LEU A 1 320 ? 9.350 6.528 -33.727 1.00 89.56 320 LEU A C 1
ATOM 2510 O O . LEU A 1 320 ? 8.840 6.981 -32.705 1.00 89.56 320 LEU A O 1
ATOM 2514 N N . LEU A 1 321 ? 10.110 5.427 -33.724 1.00 88.94 321 LEU A N 1
ATOM 2515 C CA . LEU A 1 321 ? 10.438 4.671 -32.513 1.00 88.94 321 LEU A CA 1
ATOM 2516 C C . LEU A 1 321 ? 11.165 5.548 -31.482 1.00 88.94 321 LEU A C 1
ATOM 2518 O O . LEU A 1 321 ? 10.788 5.554 -30.314 1.00 88.94 321 LEU A O 1
ATOM 2522 N N . VAL A 1 322 ? 12.162 6.336 -31.897 1.00 87.00 322 VAL A N 1
ATOM 2523 C CA . VAL A 1 322 ? 12.879 7.253 -30.992 1.00 87.00 322 VAL A CA 1
ATOM 2524 C C . VAL A 1 322 ? 11.968 8.356 -30.446 1.00 87.00 322 VAL A C 1
ATOM 2526 O O . VAL A 1 322 ? 12.062 8.673 -29.259 1.00 87.00 322 VAL A O 1
ATOM 2529 N N . LEU A 1 323 ? 11.066 8.921 -31.258 1.00 90.94 323 LEU A N 1
ATOM 2530 C CA . LEU A 1 323 ? 10.079 9.886 -30.759 1.00 90.94 323 LEU A CA 1
ATOM 2531 C C . LEU A 1 323 ? 9.118 9.245 -29.750 1.00 90.94 323 LEU A C 1
ATOM 2533 O O . LEU A 1 323 ? 8.881 9.823 -28.691 1.00 90.94 323 LEU A O 1
ATOM 2537 N N . ALA A 1 324 ? 8.598 8.053 -30.058 1.00 93.50 324 ALA A N 1
ATOM 2538 C CA . ALA A 1 324 ? 7.680 7.319 -29.194 1.00 93.50 324 ALA A CA 1
ATOM 2539 C C . ALA A 1 324 ? 8.336 6.963 -27.853 1.00 93.50 324 ALA A C 1
ATOM 2541 O O . ALA A 1 324 ? 7.758 7.235 -26.806 1.00 93.50 324 ALA A O 1
ATOM 2542 N N . LEU A 1 325 ? 9.569 6.447 -27.866 1.00 92.88 325 LEU A N 1
ATOM 2543 C CA . LEU A 1 325 ? 10.328 6.136 -26.651 1.00 92.88 325 LEU A CA 1
ATOM 2544 C C . LEU A 1 325 ? 10.567 7.376 -25.780 1.00 92.88 325 LEU A C 1
ATOM 2546 O O . LEU A 1 325 ? 10.398 7.302 -24.566 1.00 92.88 325 LEU A O 1
ATOM 2550 N N . HIS A 1 326 ? 10.915 8.528 -26.366 1.00 93.62 326 HIS A N 1
ATOM 2551 C CA . HIS A 1 326 ? 11.054 9.768 -25.589 1.00 93.62 326 HIS A CA 1
ATOM 2552 C C . HIS A 1 326 ? 9.723 10.285 -25.052 1.00 93.62 326 HIS A C 1
ATOM 2554 O O . HIS A 1 326 ? 9.682 10.716 -23.904 1.00 93.62 326 HIS A O 1
ATOM 2560 N N . GLY A 1 327 ? 8.646 10.218 -25.837 1.00 95.75 327 GLY A N 1
ATOM 2561 C CA . GLY A 1 327 ? 7.306 10.597 -25.387 1.00 95.75 327 GLY A CA 1
ATOM 2562 C C . GLY A 1 327 ? 6.825 9.741 -24.218 1.00 95.75 327 GLY A C 1
ATOM 2563 O O . GLY A 1 327 ? 6.458 10.287 -23.183 1.00 95.75 327 GLY A O 1
ATOM 2564 N N . LEU A 1 328 ? 6.912 8.415 -24.353 1.00 96.94 328 LEU A N 1
ATOM 2565 C CA . LEU A 1 328 ? 6.486 7.451 -23.336 1.00 96.94 328 LEU A CA 1
ATOM 2566 C C . LEU A 1 328 ? 7.346 7.520 -22.066 1.00 96.94 328 LEU A C 1
ATOM 2568 O O . LEU A 1 328 ? 6.799 7.515 -20.966 1.00 96.94 328 LEU A O 1
ATOM 2572 N N . CYS A 1 329 ? 8.675 7.653 -22.188 1.00 96.81 329 CYS A N 1
ATOM 2573 C CA . CYS A 1 329 ? 9.536 7.892 -21.026 1.00 96.81 329 CYS A CA 1
ATOM 2574 C C . CYS A 1 329 ? 9.213 9.224 -20.343 1.00 96.81 329 CYS A C 1
ATOM 2576 O O . CYS A 1 329 ? 9.163 9.266 -19.118 1.00 96.81 329 CYS A O 1
ATOM 2578 N N . ALA A 1 330 ? 8.981 10.304 -21.098 1.00 97.69 330 ALA A N 1
ATOM 2579 C CA . ALA A 1 330 ? 8.631 11.598 -20.520 1.00 97.69 330 ALA A CA 1
ATOM 2580 C C . ALA A 1 330 ? 7.295 11.537 -19.766 1.00 97.69 330 ALA A C 1
ATOM 2582 O O . ALA A 1 330 ? 7.240 11.954 -18.612 1.00 97.69 330 ALA A O 1
ATOM 2583 N N . SER A 1 331 ? 6.241 10.980 -20.375 1.00 97.50 331 SER A N 1
ATOM 2584 C CA . SER A 1 331 ? 4.926 10.867 -19.734 1.00 97.50 331 SER A CA 1
ATOM 2585 C C . SER A 1 331 ? 4.967 9.973 -18.496 1.00 97.50 331 SER A C 1
ATOM 2587 O O . SER A 1 331 ? 4.466 10.372 -17.450 1.00 97.50 331 SER A O 1
ATOM 2589 N N . TYR A 1 332 ? 5.609 8.803 -18.583 1.00 97.62 332 TYR A N 1
ATOM 2590 C CA . TYR A 1 332 ? 5.734 7.879 -17.454 1.00 97.62 332 TYR A CA 1
ATOM 2591 C C . TYR A 1 332 ? 6.533 8.489 -16.298 1.00 97.62 332 TYR A C 1
ATOM 2593 O O . TYR A 1 332 ? 6.070 8.482 -15.163 1.00 97.62 332 TYR A O 1
ATOM 2601 N N . LEU A 1 333 ? 7.711 9.063 -16.565 1.00 98.12 333 LEU A N 1
ATOM 2602 C CA . LEU A 1 333 ? 8.569 9.608 -15.510 1.00 98.12 333 LEU A CA 1
ATOM 2603 C C . LEU A 1 333 ? 7.978 10.857 -14.848 1.00 98.12 333 LEU A C 1
ATOM 2605 O O . LEU A 1 333 ? 8.166 11.043 -13.649 1.00 98.12 333 LEU A O 1
ATOM 2609 N N . LEU A 1 334 ? 7.248 11.694 -15.594 1.00 98.19 334 LEU A N 1
ATOM 2610 C CA . LEU A 1 334 ? 6.530 12.836 -15.022 1.00 98.19 334 LEU A CA 1
ATOM 2611 C C . LEU A 1 334 ? 5.309 12.386 -14.204 1.00 98.19 334 LEU A C 1
ATOM 2613 O O . LEU A 1 334 ? 5.092 12.923 -13.121 1.00 98.19 334 LEU A O 1
ATOM 2617 N N . ALA A 1 335 ? 4.564 11.371 -14.655 1.00 97.25 335 ALA A N 1
ATOM 2618 C CA . ALA A 1 335 ? 3.486 10.773 -13.865 1.00 97.25 335 ALA A CA 1
ATOM 2619 C C . ALA A 1 335 ? 4.020 10.129 -12.572 1.00 97.25 335 ALA A C 1
ATOM 2621 O O . ALA A 1 335 ? 3.492 10.391 -11.496 1.00 97.25 335 ALA A O 1
ATOM 2622 N N . MET A 1 336 ? 5.126 9.379 -12.649 1.00 96.44 336 MET A N 1
ATOM 2623 C CA . MET A 1 336 ? 5.808 8.837 -11.470 1.00 96.44 336 MET A CA 1
ATOM 2624 C C . MET A 1 336 ? 6.318 9.945 -10.541 1.00 96.44 336 MET A C 1
ATOM 2626 O O . MET A 1 336 ? 6.216 9.795 -9.329 1.00 96.44 336 MET A O 1
ATOM 2630 N N . ALA A 1 337 ? 6.830 11.065 -11.068 1.00 97.50 337 ALA A N 1
ATOM 2631 C CA . ALA A 1 337 ? 7.235 12.208 -10.245 1.00 97.50 337 ALA A CA 1
ATOM 2632 C C .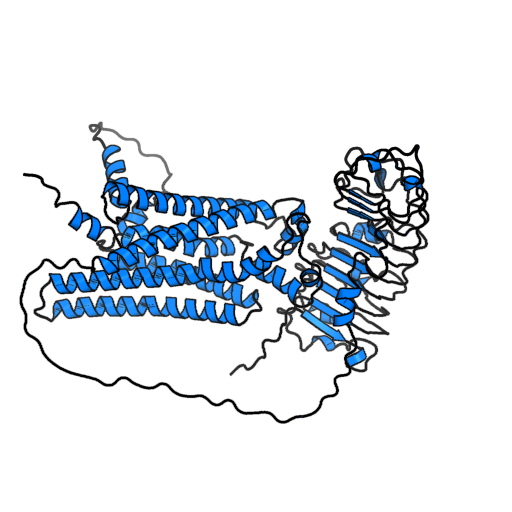 ALA A 1 337 ? 6.054 12.758 -9.435 1.00 97.50 337 ALA A C 1
ATOM 2634 O O . ALA A 1 337 ? 6.172 12.916 -8.222 1.00 97.50 337 ALA A O 1
ATOM 2635 N N . LEU A 1 338 ? 4.912 12.997 -10.092 1.00 96.75 338 LEU A N 1
ATOM 2636 C CA . LEU A 1 338 ? 3.678 13.429 -9.431 1.00 96.75 338 LEU A CA 1
ATOM 2637 C C . LEU A 1 338 ? 3.225 12.411 -8.378 1.00 96.75 338 LEU A C 1
ATOM 2639 O O . LEU A 1 338 ? 2.889 12.808 -7.269 1.00 96.75 338 LEU A O 1
ATOM 2643 N N . LEU A 1 339 ? 3.299 11.112 -8.683 1.00 95.44 339 LEU A N 1
ATOM 2644 C CA . LEU A 1 339 ? 2.944 10.042 -7.753 1.00 95.44 339 LEU A CA 1
ATOM 2645 C C . LEU A 1 339 ? 3.858 10.007 -6.512 1.00 95.44 339 LEU A C 1
ATOM 2647 O O . LEU A 1 339 ? 3.360 9.875 -5.399 1.00 95.44 339 LEU A O 1
ATOM 2651 N N . TYR A 1 340 ? 5.175 10.202 -6.658 1.00 95.62 340 TYR A N 1
ATOM 2652 C CA . TYR A 1 340 ? 6.092 10.323 -5.512 1.00 95.62 340 TYR A CA 1
ATOM 2653 C C . TYR A 1 340 ? 5.741 11.501 -4.590 1.00 95.62 340 TYR A C 1
ATOM 2655 O O . TYR A 1 340 ? 5.893 11.377 -3.379 1.00 95.62 340 TYR A O 1
ATOM 2663 N N . PHE A 1 341 ? 5.278 12.630 -5.139 1.00 95.06 341 PHE A N 1
ATOM 2664 C CA . PHE A 1 341 ? 4.807 13.765 -4.334 1.00 95.06 341 PHE A CA 1
ATOM 2665 C C . PHE A 1 341 ? 3.386 13.560 -3.787 1.00 95.06 341 PHE A C 1
ATOM 2667 O O . PHE A 1 341 ? 3.073 14.075 -2.719 1.00 95.06 341 PHE A O 1
ATOM 2674 N N . PHE A 1 342 ? 2.540 12.777 -4.460 1.00 94.06 342 PHE A N 1
ATOM 2675 C CA . PHE A 1 342 ? 1.224 12.381 -3.953 1.00 94.06 342 PHE A CA 1
ATOM 2676 C C . PHE A 1 342 ? 1.341 11.484 -2.712 1.00 94.06 342 PHE A C 1
ATOM 2678 O O . PHE A 1 342 ? 0.657 11.723 -1.723 1.00 94.06 342 PHE A O 1
ATOM 2685 N N . MET A 1 343 ? 2.289 10.539 -2.701 1.00 91.75 343 MET A N 1
ATOM 2686 C CA . MET A 1 343 ? 2.603 9.704 -1.528 1.00 91.75 343 MET A CA 1
ATOM 2687 C C . MET A 1 343 ? 3.201 10.479 -0.334 1.00 91.75 343 MET A C 1
ATOM 2689 O O . MET A 1 343 ? 3.401 9.901 0.729 1.00 91.75 343 MET A O 1
ATOM 2693 N N . GLU A 1 344 ? 3.512 11.769 -0.492 1.00 90.06 344 GLU A N 1
ATOM 2694 C CA . GLU A 1 344 ? 3.952 12.669 0.589 1.00 90.06 344 GLU A CA 1
ATOM 2695 C C . GLU A 1 344 ? 2.793 13.499 1.181 1.00 90.06 344 GLU A C 1
ATOM 2697 O O . GLU A 1 344 ? 3.011 14.278 2.110 1.00 90.06 344 GLU A O 1
ATOM 2702 N N . ASN A 1 345 ? 1.568 13.355 0.662 1.00 87.31 345 ASN A N 1
ATOM 2703 C CA . ASN A 1 345 ? 0.366 13.948 1.250 1.00 87.31 345 ASN A CA 1
ATOM 2704 C C . ASN A 1 345 ? 0.073 13.283 2.616 1.00 87.31 345 ASN A C 1
ATOM 2706 O O . ASN A 1 345 ? 0.079 12.051 2.673 1.00 87.31 345 ASN A O 1
ATOM 2710 N N . PRO A 1 346 ? -0.222 14.039 3.695 1.00 83.00 346 PRO A N 1
ATOM 2711 C CA . PRO A 1 346 ? -0.635 13.473 4.983 1.00 83.00 346 PRO A CA 1
ATOM 2712 C C . PRO A 1 346 ? -1.774 12.446 4.891 1.00 83.00 346 PRO A C 1
ATOM 2714 O O . PRO A 1 346 ? -1.717 11.426 5.569 1.00 83.00 346 PRO A O 1
ATOM 2717 N N . LEU A 1 347 ? -2.745 12.642 3.991 1.00 83.06 347 LEU A N 1
ATOM 2718 C CA . LEU A 1 347 ? -3.846 11.691 3.766 1.00 83.06 347 LEU A CA 1
ATOM 2719 C C . LEU A 1 347 ? -3.368 10.347 3.184 1.00 83.06 347 LEU A C 1
ATOM 2721 O O . LEU A 1 347 ? -3.986 9.315 3.410 1.00 83.06 347 LEU A O 1
ATOM 2725 N N . MET A 1 348 ? -2.222 10.331 2.495 1.00 88.12 348 MET A N 1
ATOM 2726 C CA . MET A 1 348 ? -1.580 9.109 1.996 1.00 88.12 348 MET A CA 1
ATOM 2727 C C . MET A 1 348 ? -0.630 8.462 3.014 1.00 88.12 348 MET A C 1
ATOM 2729 O O . MET A 1 348 ? 0.016 7.469 2.676 1.00 88.12 348 MET A O 1
ATOM 2733 N N . ALA A 1 349 ? -0.516 8.976 4.247 1.00 84.62 349 ALA A N 1
ATOM 2734 C CA . ALA A 1 349 ? 0.453 8.483 5.230 1.00 84.62 349 ALA A CA 1
ATOM 2735 C C . ALA A 1 349 ? 0.291 6.984 5.540 1.00 84.62 349 ALA A C 1
ATOM 2737 O O . ALA A 1 349 ? 1.301 6.291 5.654 1.00 84.62 349 ALA A O 1
ATOM 2738 N N . TYR A 1 350 ? -0.946 6.477 5.592 1.00 85.50 350 TYR A N 1
ATOM 2739 C CA . TYR A 1 350 ? -1.266 5.050 5.740 1.00 85.50 350 TYR A CA 1
ATOM 2740 C C . TYR A 1 350 ? -0.548 4.204 4.671 1.00 85.50 350 TYR A C 1
ATOM 2742 O O . TYR A 1 350 ? 0.371 3.434 4.967 1.00 85.50 350 TYR A O 1
ATOM 2750 N N . TYR A 1 351 ? -0.862 4.452 3.396 1.00 89.44 351 TYR A N 1
ATOM 2751 C CA . TYR A 1 351 ? -0.255 3.761 2.257 1.00 89.44 351 TYR A CA 1
ATOM 2752 C C . TYR A 1 351 ? 1.245 4.038 2.112 1.00 89.44 351 TYR A C 1
ATOM 2754 O O . TYR A 1 351 ? 2.002 3.165 1.696 1.00 89.44 351 TYR A O 1
ATOM 2762 N N . ALA A 1 352 ? 1.718 5.232 2.469 1.00 89.81 352 ALA A N 1
ATOM 2763 C CA . ALA A 1 352 ? 3.137 5.563 2.427 1.00 89.81 352 ALA A CA 1
ATOM 2764 C C . ALA A 1 352 ? 3.946 4.800 3.491 1.00 89.81 352 ALA A C 1
ATOM 2766 O O . ALA A 1 352 ? 5.108 4.467 3.242 1.00 89.81 352 ALA A O 1
ATOM 2767 N N . ASN A 1 353 ? 3.363 4.532 4.665 1.00 86.25 353 ASN A N 1
ATOM 2768 C CA . ASN A 1 353 ? 3.988 3.764 5.747 1.00 86.25 353 ASN A CA 1
ATOM 2769 C C . ASN A 1 353 ? 4.019 2.260 5.418 1.00 86.25 353 ASN A C 1
ATOM 2771 O O . ASN A 1 353 ? 5.044 1.621 5.648 1.00 86.25 353 ASN A O 1
ATOM 2775 N N . LEU A 1 354 ? 2.969 1.733 4.772 1.00 87.06 354 LEU A N 1
ATOM 2776 C CA . LEU A 1 354 ? 2.921 0.368 4.216 1.00 87.06 354 LEU A CA 1
ATOM 2777 C C . LEU A 1 354 ? 4.071 0.051 3.239 1.00 87.06 354 LEU A C 1
ATOM 2779 O O . LEU A 1 354 ? 4.490 -1.102 3.091 1.00 87.06 354 LEU A O 1
ATOM 2783 N N . LEU A 1 355 ? 4.597 1.064 2.542 1.00 87.94 355 LEU A N 1
ATOM 2784 C CA . LEU A 1 355 ? 5.715 0.884 1.615 1.00 87.94 355 LEU A CA 1
ATOM 2785 C C . LEU A 1 355 ? 7.084 0.939 2.302 1.00 87.94 355 LEU A C 1
ATOM 2787 O O . LEU A 1 355 ? 7.954 0.144 1.950 1.00 87.94 355 LEU A O 1
ATOM 2791 N N . ALA A 1 356 ? 7.295 1.879 3.230 1.00 80.06 356 ALA A N 1
ATOM 2792 C CA . ALA A 1 356 ? 8.515 1.986 4.032 1.00 80.06 356 ALA A CA 1
ATOM 2793 C C . ALA A 1 356 ? 8.353 2.950 5.223 1.00 80.06 356 ALA A C 1
ATOM 2795 O O . ALA A 1 356 ? 7.648 3.960 5.135 1.00 80.06 356 ALA A O 1
ATOM 2796 N N . LEU A 1 357 ? 9.118 2.683 6.292 1.00 74.44 357 LEU A N 1
ATOM 2797 C CA . LEU A 1 357 ? 9.266 3.551 7.467 1.00 74.44 357 LEU A CA 1
ATOM 2798 C C . LEU A 1 357 ? 9.592 5.008 7.080 1.00 74.44 357 LEU A C 1
ATOM 2800 O O . LEU A 1 357 ? 10.494 5.216 6.258 1.00 74.44 357 LEU A O 1
ATOM 2804 N N . PRO A 1 358 ? 8.953 6.020 7.707 1.00 72.44 358 PRO A N 1
ATOM 2805 C CA . PRO A 1 358 ? 9.167 7.437 7.398 1.00 72.44 358 PRO A CA 1
ATOM 2806 C C . PRO A 1 358 ? 10.636 7.874 7.337 1.00 72.44 358 PRO A C 1
ATOM 2808 O O . PRO A 1 358 ? 11.018 8.591 6.415 1.00 72.44 358 PRO A O 1
ATOM 2811 N N . GLU A 1 359 ? 11.471 7.390 8.261 1.00 72.44 359 GLU A N 1
ATOM 2812 C CA . GLU A 1 359 ? 12.902 7.721 8.356 1.00 72.44 359 GLU A CA 1
ATOM 2813 C C . GLU A 1 359 ? 13.757 7.186 7.194 1.00 72.44 359 GLU A C 1
ATOM 2815 O O . GLU A 1 359 ? 14.901 7.605 7.006 1.00 72.44 359 GLU A O 1
ATOM 2820 N N . HIS A 1 360 ? 13.239 6.228 6.425 1.00 72.19 360 HIS A N 1
ATOM 2821 C CA . HIS A 1 360 ? 13.963 5.545 5.349 1.00 72.19 360 HIS A CA 1
ATOM 2822 C C . HIS A 1 360 ? 13.358 5.810 3.962 1.00 72.19 360 HIS A C 1
ATOM 2824 O O . HIS A 1 360 ? 13.867 5.312 2.955 1.00 72.19 360 HIS A O 1
ATOM 2830 N N . ARG A 1 361 ? 12.300 6.629 3.873 1.00 81.81 361 ARG A N 1
ATOM 2831 C CA . ARG A 1 361 ? 11.685 7.003 2.596 1.00 81.81 361 ARG A CA 1
ATOM 2832 C C . ARG A 1 361 ? 12.527 8.020 1.833 1.00 81.81 361 ARG A C 1
ATOM 2834 O O . ARG A 1 361 ? 12.839 9.104 2.312 1.00 81.81 361 ARG A O 1
ATOM 2841 N N . TYR A 1 362 ? 12.793 7.705 0.568 1.00 87.94 362 TYR A N 1
ATOM 2842 C CA . TYR A 1 362 ? 13.486 8.588 -0.374 1.00 87.94 362 TYR A CA 1
ATOM 2843 C C . TYR A 1 362 ? 12.534 9.216 -1.411 1.00 87.94 362 TYR A C 1
ATOM 2845 O O . TYR A 1 362 ? 12.977 9.596 -2.497 1.00 87.94 362 TYR A O 1
ATOM 2853 N N . PHE A 1 363 ? 11.233 9.327 -1.112 1.00 92.31 363 PHE A N 1
ATOM 2854 C CA . PHE A 1 363 ? 10.206 9.721 -2.088 1.00 92.31 363 PHE A CA 1
ATOM 2855 C C . PHE A 1 363 ? 10.462 11.104 -2.702 1.00 92.31 363 PHE A C 1
ATOM 2857 O O . PHE A 1 363 ? 10.526 11.204 -3.925 1.00 92.31 363 PHE A O 1
ATOM 2864 N N . ARG A 1 364 ? 10.744 12.149 -1.907 1.00 92.62 364 ARG A N 1
ATOM 2865 C CA . ARG A 1 364 ? 11.117 13.478 -2.451 1.00 92.62 364 ARG A CA 1
ATOM 2866 C C . ARG A 1 364 ? 12.359 13.441 -3.344 1.00 92.62 364 ARG A C 1
ATOM 2868 O O . ARG A 1 364 ? 12.397 14.111 -4.378 1.00 92.62 364 ARG A O 1
ATOM 2875 N N . LEU A 1 365 ? 13.377 12.667 -2.956 1.00 94.38 365 LEU A N 1
ATOM 2876 C CA . LEU A 1 365 ? 14.628 12.546 -3.709 1.00 94.38 365 LEU A CA 1
ATOM 2877 C C . LEU A 1 365 ? 14.373 11.875 -5.061 1.00 94.38 36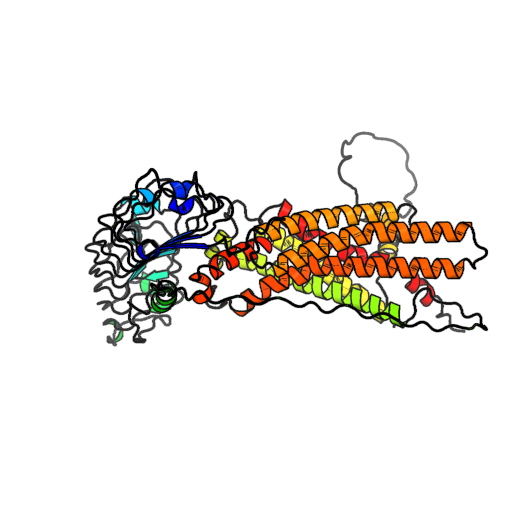5 LEU A C 1
ATOM 2879 O O . LEU A 1 365 ? 14.696 12.450 -6.101 1.00 94.38 365 LEU A O 1
ATOM 2883 N N . PHE A 1 366 ? 13.768 10.685 -5.064 1.00 95.50 366 PHE A N 1
ATOM 2884 C CA . PHE A 1 366 ? 13.519 9.958 -6.305 1.00 95.50 366 PHE A CA 1
ATOM 2885 C C . PHE A 1 366 ? 12.429 10.604 -7.157 1.00 95.50 366 PHE A C 1
ATOM 2887 O O . PHE A 1 366 ? 12.628 10.675 -8.364 1.00 95.50 366 PHE A O 1
ATOM 2894 N N . GLY A 1 367 ? 11.385 11.193 -6.567 1.00 96.50 367 GLY A N 1
ATOM 2895 C CA . GLY A 1 367 ? 10.396 12.031 -7.257 1.00 96.50 367 GLY A CA 1
ATOM 2896 C C . GLY A 1 367 ? 11.034 13.200 -8.011 1.00 96.50 367 GLY A C 1
ATOM 2897 O O . GLY A 1 367 ? 10.760 13.408 -9.194 1.00 96.50 367 GLY A O 1
ATOM 2898 N N . THR A 1 368 ? 11.982 13.897 -7.378 1.00 97.12 368 THR A N 1
ATOM 2899 C CA . THR A 1 368 ? 12.767 14.957 -8.033 1.00 97.12 368 THR A CA 1
ATOM 2900 C C . THR A 1 368 ? 13.647 14.399 -9.158 1.00 97.12 368 THR A C 1
ATOM 2902 O O . THR A 1 368 ? 13.677 14.959 -10.254 1.00 97.12 36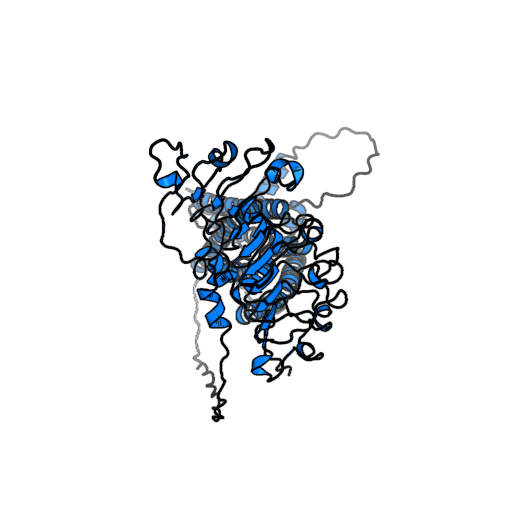8 THR A O 1
ATOM 2905 N N . LEU A 1 369 ? 14.348 13.282 -8.928 1.00 97.38 369 LEU A N 1
ATOM 2906 C CA . LEU A 1 369 ? 15.242 12.677 -9.924 1.00 97.38 369 LEU A CA 1
ATOM 2907 C C . LEU A 1 369 ? 14.488 12.130 -11.149 1.00 97.38 369 LEU A C 1
ATOM 2909 O O . LEU A 1 369 ? 14.920 12.384 -12.276 1.00 97.38 369 LEU A O 1
ATOM 2913 N N . VAL A 1 370 ? 13.357 11.435 -10.963 1.00 96.81 370 VAL A N 1
ATOM 2914 C CA . VAL A 1 370 ? 12.518 10.969 -12.083 1.00 96.81 370 VAL A CA 1
ATOM 2915 C C . VAL A 1 370 ? 11.857 12.146 -12.798 1.00 96.81 370 VAL A C 1
ATOM 2917 O O . VAL A 1 370 ? 11.834 12.151 -14.025 1.00 96.81 370 VAL A O 1
ATOM 2920 N N . GLY A 1 371 ? 11.433 13.193 -12.080 1.00 97.75 371 GLY A N 1
ATOM 2921 C CA . GLY A 1 371 ? 10.885 14.415 -12.678 1.00 97.75 371 GLY A CA 1
ATOM 2922 C C . GLY A 1 371 ? 11.889 15.142 -13.578 1.00 97.75 371 GLY A C 1
ATOM 2923 O O . GLY A 1 371 ? 11.574 15.466 -14.725 1.00 97.75 371 GLY A O 1
ATOM 2924 N N . ILE A 1 372 ? 13.133 15.319 -13.112 1.00 97.44 372 ILE A N 1
ATOM 2925 C CA . ILE A 1 372 ? 14.237 15.855 -13.927 1.00 97.44 372 ILE A CA 1
ATOM 2926 C C . ILE A 1 372 ? 14.474 14.969 -15.155 1.00 97.44 372 ILE A C 1
ATOM 2928 O O . ILE A 1 372 ? 14.617 15.479 -16.268 1.00 97.44 372 ILE A O 1
ATOM 2932 N N . LEU A 1 373 ? 14.500 13.645 -14.983 1.00 96.12 373 LEU A N 1
ATOM 2933 C CA . LEU A 1 373 ? 14.757 12.716 -16.080 1.00 96.12 373 LEU A CA 1
ATOM 2934 C C . LEU A 1 373 ? 13.630 12.733 -17.129 1.00 96.12 373 LEU A C 1
ATOM 2936 O O . LEU A 1 373 ? 13.911 12.798 -18.327 1.00 96.12 373 LEU A O 1
ATOM 2940 N N . GLY A 1 374 ? 12.368 12.778 -16.696 1.00 97.25 374 GLY A N 1
ATOM 2941 C CA . GLY A 1 374 ? 11.197 12.939 -17.559 1.00 97.25 374 GLY A CA 1
ATOM 2942 C C . GLY A 1 374 ? 11.223 14.253 -18.340 1.00 97.25 374 GLY A C 1
ATOM 2943 O O . GLY A 1 374 ? 11.025 14.253 -19.556 1.00 97.25 374 GLY A O 1
ATOM 2944 N N . ALA A 1 375 ? 11.584 15.362 -17.686 1.00 97.06 375 ALA A N 1
ATOM 2945 C CA . ALA A 1 375 ? 11.778 16.651 -18.348 1.00 97.06 375 ALA A CA 1
ATOM 2946 C C . ALA A 1 375 ? 12.911 16.616 -19.396 1.00 97.06 375 ALA A C 1
ATOM 2948 O O . ALA A 1 375 ? 12.781 17.224 -20.460 1.00 97.06 375 ALA A O 1
ATOM 2949 N N . LEU A 1 376 ? 13.997 15.868 -19.156 1.00 94.25 376 LEU A N 1
ATOM 2950 C CA . LEU A 1 376 ? 15.077 15.675 -20.135 1.00 94.25 376 LEU A CA 1
ATOM 2951 C C . LEU A 1 376 ? 14.639 14.843 -21.353 1.00 94.25 376 LEU A C 1
ATOM 2953 O O . LEU A 1 376 ? 15.044 15.164 -22.475 1.00 94.25 376 LEU A O 1
ATOM 2957 N N . HIS A 1 377 ? 13.797 13.820 -21.170 1.00 93.88 377 HIS A N 1
ATOM 2958 C CA . HIS A 1 377 ? 13.166 13.094 -22.282 1.00 93.88 377 HIS A CA 1
ATOM 2959 C C . HIS A 1 377 ? 12.206 13.998 -23.076 1.00 93.88 377 HIS A C 1
ATOM 2961 O O . HIS A 1 377 ? 12.283 14.044 -24.306 1.00 93.88 377 HIS A O 1
ATOM 2967 N N . GLY A 1 378 ? 11.369 14.788 -22.394 1.00 94.25 378 GLY A N 1
ATOM 2968 C CA . GLY A 1 378 ? 10.446 15.738 -23.027 1.00 94.25 378 GLY A CA 1
ATOM 2969 C C . GLY A 1 378 ? 11.168 16.830 -23.823 1.00 94.25 378 GLY A C 1
ATOM 2970 O O . GLY A 1 378 ? 10.836 17.087 -24.981 1.00 94.25 378 GLY A O 1
ATOM 2971 N N . LEU A 1 379 ? 12.231 17.412 -23.257 1.00 92.25 379 LEU A N 1
ATOM 2972 C CA . LEU A 1 379 ? 13.110 18.344 -23.967 1.00 92.25 379 LEU A CA 1
ATOM 2973 C C . LEU A 1 379 ? 13.721 17.688 -25.212 1.00 92.25 379 LEU A C 1
ATOM 2975 O O . LEU A 1 379 ? 13.769 18.306 -26.274 1.00 92.25 379 LEU A O 1
ATOM 2979 N N . GLN A 1 380 ? 14.166 16.435 -25.110 1.00 88.38 380 GLN A N 1
ATOM 2980 C CA . GLN A 1 380 ? 14.759 15.731 -26.240 1.00 88.38 380 GLN A CA 1
ATOM 2981 C C . GLN A 1 380 ? 13.745 15.473 -27.365 1.00 88.38 380 GLN A C 1
ATOM 2983 O O . GLN A 1 380 ? 14.078 15.702 -28.530 1.00 88.38 380 GLN A O 1
ATOM 2988 N N . LEU A 1 381 ? 12.510 15.082 -27.035 1.00 91.75 381 LEU A N 1
ATOM 2989 C CA . LEU A 1 381 ? 11.397 14.974 -27.984 1.00 91.75 381 LEU A CA 1
ATOM 2990 C C . LEU A 1 381 ? 11.169 16.299 -28.731 1.00 91.75 381 LEU A C 1
ATOM 2992 O O . LEU A 1 381 ? 11.179 16.324 -29.964 1.00 91.75 381 LEU A O 1
ATOM 2996 N N . VAL A 1 382 ? 11.056 17.414 -28.001 1.00 91.94 382 VAL A N 1
ATOM 2997 C CA . VAL A 1 382 ? 10.888 18.755 -28.589 1.00 91.94 382 VAL A CA 1
ATOM 2998 C C . VAL A 1 382 ? 12.064 19.118 -29.502 1.00 91.94 382 VAL A C 1
ATOM 3000 O O . VAL A 1 382 ? 11.852 19.608 -30.610 1.00 91.94 382 VAL A O 1
ATOM 3003 N N . LEU A 1 383 ? 13.305 18.835 -29.097 1.00 88.25 383 LEU A N 1
ATOM 3004 C CA . LEU A 1 383 ? 14.491 19.104 -29.916 1.00 88.25 383 LEU A CA 1
ATOM 3005 C C . LEU A 1 383 ? 14.516 18.278 -31.215 1.00 88.25 383 LEU A C 1
ATOM 3007 O O . LEU A 1 383 ? 14.875 18.821 -32.262 1.00 88.25 383 LEU A O 1
ATOM 3011 N N . HIS A 1 384 ? 14.108 17.004 -31.186 1.00 85.62 384 HIS A N 1
ATOM 3012 C CA . HIS A 1 384 ? 13.964 16.184 -32.396 1.00 85.62 384 HIS A CA 1
ATOM 3013 C C . HIS A 1 384 ? 12.885 16.738 -33.340 1.00 85.62 384 HIS A C 1
ATOM 3015 O O . HIS A 1 384 ? 13.126 16.862 -34.545 1.00 85.62 384 HIS A O 1
ATOM 3021 N N . LEU A 1 385 ? 11.721 17.120 -32.803 1.00 88.94 385 LEU A N 1
ATOM 3022 C CA . LEU A 1 385 ? 10.613 17.686 -33.577 1.00 88.94 385 LEU A CA 1
ATOM 3023 C C . LEU A 1 385 ? 10.992 19.030 -34.214 1.00 88.94 385 LEU A C 1
ATOM 3025 O O . LEU A 1 385 ? 10.880 19.185 -35.428 1.00 88.94 385 LEU A O 1
ATOM 3029 N N . LEU A 1 386 ? 11.524 19.977 -33.434 1.00 86.88 386 LEU A N 1
ATOM 3030 C CA . LEU A 1 386 ? 11.963 21.286 -33.935 1.00 86.88 386 LEU A CA 1
ATOM 3031 C C . LEU A 1 386 ? 13.070 21.164 -34.990 1.00 86.88 386 LEU A C 1
ATOM 3033 O O . LEU A 1 386 ? 13.069 21.904 -35.976 1.00 86.88 386 LEU A O 1
ATOM 3037 N N . TRP A 1 387 ? 14.005 20.224 -34.821 1.00 84.62 387 TRP A N 1
ATOM 3038 C CA . TRP A 1 387 ? 15.051 19.979 -35.814 1.00 84.62 387 TRP A CA 1
ATOM 3039 C C . TRP A 1 387 ? 14.498 19.351 -37.102 1.00 84.62 387 TRP A C 1
ATOM 3041 O O . TRP A 1 387 ? 14.923 19.729 -38.196 1.00 84.62 387 TRP A O 1
ATOM 3051 N N . SER A 1 388 ? 13.505 18.465 -36.992 1.00 84.19 388 SER A N 1
ATOM 3052 C CA . SER A 1 388 ? 12.802 17.880 -38.143 1.00 84.19 388 SER A CA 1
ATOM 3053 C C . SER A 1 388 ? 11.997 18.931 -38.916 1.00 84.19 388 SER A C 1
ATOM 3055 O O . SER A 1 388 ? 12.113 19.038 -40.134 1.00 84.19 388 SER A O 1
ATOM 3057 N N . ILE A 1 389 ? 11.266 19.803 -38.211 1.00 87.00 389 ILE A N 1
ATOM 3058 C CA . ILE A 1 389 ? 10.543 20.941 -38.807 1.00 87.00 389 ILE A CA 1
ATOM 3059 C C . ILE A 1 389 ? 11.519 21.876 -39.534 1.00 87.00 389 ILE A C 1
ATOM 3061 O O . ILE A 1 389 ? 11.300 22.230 -40.693 1.00 87.00 389 ILE A O 1
ATOM 3065 N N . LYS A 1 390 ? 12.637 22.236 -38.887 1.00 85.25 390 LYS A N 1
ATOM 3066 C CA . LYS A 1 390 ? 13.668 23.108 -39.470 1.00 85.25 390 LYS A CA 1
ATOM 3067 C C . LYS A 1 390 ? 14.309 22.516 -40.730 1.00 85.25 390 LYS A C 1
ATOM 3069 O O . LYS A 1 390 ? 14.613 23.261 -41.657 1.00 85.25 390 LYS A O 1
ATOM 3074 N N . SER A 1 391 ? 14.542 21.205 -40.751 1.00 80.81 391 SER A N 1
ATOM 3075 C CA . SER A 1 391 ? 15.140 20.497 -41.892 1.00 80.81 391 SER A CA 1
ATOM 3076 C C . SER A 1 391 ? 14.121 20.048 -42.946 1.00 80.81 391 SER A C 1
ATOM 3078 O O . SER A 1 391 ? 14.529 19.603 -44.015 1.00 80.81 391 SER A O 1
ATOM 3080 N N . ARG A 1 392 ? 12.813 20.201 -42.678 1.00 83.50 392 ARG A N 1
ATOM 3081 C CA . ARG A 1 392 ? 11.690 19.738 -43.519 1.00 83.50 392 ARG A CA 1
ATOM 3082 C C . ARG A 1 392 ? 11.744 18.239 -43.852 1.00 83.50 392 ARG A C 1
ATOM 3084 O O . ARG A 1 392 ? 11.195 17.803 -44.859 1.00 83.50 392 ARG A O 1
ATOM 3091 N N . ALA A 1 393 ? 12.394 17.460 -42.996 1.00 79.81 393 ALA A N 1
ATOM 3092 C CA . ALA A 1 393 ? 12.563 16.020 -43.115 1.00 79.81 393 ALA A CA 1
ATOM 3093 C C . ALA A 1 393 ? 12.625 15.402 -41.707 1.00 79.81 393 ALA A C 1
ATOM 3095 O O . ALA A 1 393 ? 12.980 16.106 -40.760 1.00 79.81 393 ALA A O 1
ATOM 3096 N N . PRO A 1 394 ? 12.319 14.106 -41.530 1.00 78.06 394 PRO A N 1
ATOM 3097 C CA . PRO A 1 394 ? 12.557 13.425 -40.262 1.00 78.06 394 PRO A CA 1
ATOM 3098 C C . PRO A 1 394 ? 14.050 13.516 -39.925 1.00 78.06 394 PRO A C 1
ATOM 3100 O O . PRO A 1 394 ? 14.899 13.112 -40.719 1.00 78.06 394 PRO A O 1
ATOM 3103 N N . ALA A 1 395 ? 14.391 14.113 -38.786 1.00 75.94 395 ALA A N 1
ATOM 3104 C CA . ALA A 1 395 ? 15.777 14.370 -38.427 1.00 75.94 395 ALA A CA 1
ATOM 3105 C C . ALA A 1 395 ? 16.000 14.298 -36.915 1.00 75.94 395 ALA A C 1
ATOM 3107 O O . ALA A 1 395 ? 15.103 14.516 -36.099 1.00 75.94 395 ALA A O 1
ATOM 3108 N N . VAL A 1 396 ? 17.240 14.003 -36.535 1.00 74.25 396 VAL A N 1
ATOM 3109 C CA . VAL A 1 396 ? 17.649 13.869 -35.137 1.00 74.25 396 VAL A CA 1
ATOM 3110 C C . VAL A 1 396 ? 18.553 15.022 -34.737 1.00 74.25 396 VAL A C 1
ATOM 3112 O O . VAL A 1 396 ? 19.444 15.425 -35.481 1.00 74.25 396 VAL A O 1
ATOM 3115 N N . PHE A 1 397 ? 18.280 15.588 -33.560 1.00 73.00 397 PHE A N 1
ATOM 3116 C CA . PHE A 1 397 ? 18.975 16.760 -33.054 1.00 73.00 397 PHE A CA 1
ATOM 3117 C C . PHE A 1 397 ? 20.460 16.448 -32.767 1.00 73.00 397 PHE A C 1
ATOM 3119 O O . PHE A 1 397 ? 20.749 15.593 -31.922 1.00 73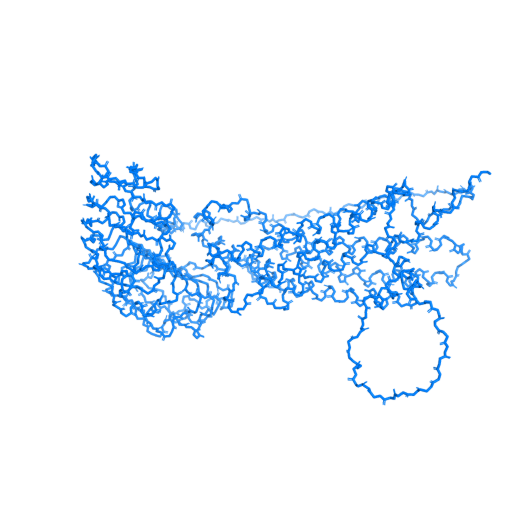.00 397 PHE A O 1
ATOM 3126 N N . PRO A 1 398 ? 21.421 17.141 -33.412 1.00 65.62 398 PRO A N 1
ATOM 3127 C CA . PRO A 1 398 ? 22.841 16.803 -33.333 1.00 65.62 398 PRO A CA 1
ATOM 3128 C C . PRO A 1 398 ? 23.488 17.346 -32.045 1.00 65.62 398 PRO A C 1
ATOM 3130 O O . PRO A 1 398 ? 24.256 18.315 -32.063 1.00 65.62 398 PRO A O 1
ATOM 3133 N N . ARG A 1 399 ? 23.181 16.701 -30.906 1.00 62.75 399 ARG A N 1
ATOM 3134 C CA . ARG A 1 399 ? 23.672 17.055 -29.556 1.00 62.75 399 ARG A CA 1
ATOM 3135 C C . ARG A 1 399 ? 25.187 17.299 -29.522 1.00 62.75 399 ARG A C 1
ATOM 3137 O O . ARG A 1 399 ? 25.629 18.357 -29.077 1.00 62.75 399 ARG A O 1
ATOM 3144 N N . ALA A 1 400 ? 25.975 16.341 -30.015 1.00 58.53 400 ALA A N 1
ATOM 3145 C CA . ALA A 1 400 ? 27.437 16.376 -29.945 1.00 58.53 400 ALA A CA 1
ATOM 3146 C C . ALA A 1 400 ? 28.036 17.571 -30.711 1.00 58.53 400 ALA A C 1
ATOM 3148 O O . ALA A 1 400 ? 28.869 18.305 -30.173 1.00 58.53 400 ALA A O 1
ATOM 3149 N N . ALA A 1 401 ? 27.555 17.829 -31.932 1.00 57.34 401 ALA A N 1
ATOM 3150 C CA . ALA A 1 401 ? 28.003 18.958 -32.744 1.00 57.34 401 ALA A CA 1
ATOM 3151 C C . ALA A 1 401 ? 27.691 20.313 -32.078 1.00 57.34 401 ALA A C 1
ATOM 3153 O O . ALA A 1 401 ? 28.535 21.209 -32.074 1.00 57.34 401 ALA A O 1
ATOM 3154 N N . MET A 1 402 ? 26.510 20.457 -31.464 1.00 59.72 402 MET A N 1
ATOM 3155 C CA . MET A 1 402 ? 26.115 21.671 -30.735 1.00 59.72 402 MET A CA 1
ATOM 3156 C C . MET A 1 402 ? 26.990 21.927 -29.498 1.00 59.72 402 MET A C 1
ATOM 3158 O O . MET A 1 402 ? 27.465 23.048 -29.312 1.00 59.72 402 MET A O 1
ATOM 3162 N N . ILE A 1 403 ? 27.262 20.898 -28.685 1.00 59.25 403 ILE A N 1
ATOM 3163 C CA . ILE A 1 403 ? 28.113 21.013 -27.486 1.00 59.25 403 ILE A CA 1
ATOM 3164 C C . ILE A 1 403 ? 29.550 21.400 -27.867 1.00 59.25 403 ILE A C 1
ATOM 3166 O O . ILE A 1 403 ? 30.128 22.307 -27.262 1.00 59.25 403 ILE A O 1
ATOM 3170 N N . ASN A 1 404 ? 30.111 20.780 -28.909 1.00 57.78 404 ASN A N 1
ATOM 3171 C CA . ASN A 1 404 ? 31.452 21.110 -29.399 1.00 57.78 404 ASN A CA 1
ATOM 3172 C C . ASN A 1 404 ? 31.531 22.555 -29.923 1.00 57.78 404 ASN A C 1
ATOM 3174 O O . ASN A 1 404 ? 32.492 23.269 -29.631 1.00 57.78 404 ASN A O 1
ATOM 3178 N N . ARG A 1 405 ? 30.488 23.032 -30.615 1.00 55.19 405 ARG A N 1
ATOM 3179 C CA . ARG A 1 405 ? 30.397 24.415 -31.117 1.00 55.19 405 ARG A CA 1
ATOM 3180 C C . ARG A 1 405 ? 30.267 25.448 -29.988 1.00 55.19 405 ARG A C 1
ATOM 3182 O O . ARG A 1 405 ? 30.849 26.527 -30.080 1.00 55.19 405 ARG A O 1
ATOM 3189 N N . LEU A 1 406 ? 29.557 25.110 -28.908 1.00 56.03 406 LEU A N 1
ATOM 3190 C CA . LEU A 1 406 ? 29.459 25.930 -27.693 1.00 56.03 406 LEU A CA 1
ATOM 3191 C C . LEU A 1 406 ? 30.792 26.013 -26.934 1.00 56.03 406 LEU A C 1
ATOM 3193 O O . LEU A 1 406 ? 31.153 27.094 -26.471 1.00 56.03 406 LEU A O 1
ATOM 3197 N N . LYS A 1 407 ? 31.552 24.911 -26.847 1.00 54.66 407 LYS A N 1
ATOM 3198 C CA . LYS A 1 407 ? 32.910 24.930 -26.276 1.00 54.66 407 LYS A CA 1
ATOM 3199 C C . LYS A 1 407 ? 33.877 25.749 -27.128 1.00 54.66 407 LYS A C 1
ATOM 3201 O O . LYS A 1 407 ? 34.546 26.613 -26.580 1.00 54.66 407 LYS A O 1
ATOM 3206 N N . SER A 1 408 ? 33.885 25.556 -28.449 1.00 53.59 408 SER A N 1
ATOM 3207 C CA . SER A 1 408 ? 34.717 26.337 -29.377 1.00 53.59 408 SER A CA 1
ATOM 3208 C C . SER A 1 408 ? 34.492 27.851 -29.240 1.00 53.59 408 SER A C 1
ATOM 3210 O O . SER A 1 408 ? 35.461 28.601 -29.251 1.00 53.59 408 SER A O 1
ATOM 3212 N N . LYS A 1 409 ? 33.250 28.301 -29.002 1.00 52.50 409 LYS A N 1
ATOM 3213 C CA . LYS A 1 409 ? 32.939 29.711 -28.693 1.00 52.50 409 LYS A CA 1
ATOM 3214 C C . LYS A 1 409 ? 33.395 30.200 -27.311 1.00 52.50 409 LYS A C 1
ATOM 3216 O O . LYS A 1 409 ? 33.471 31.404 -27.109 1.00 52.50 409 LYS A O 1
ATOM 3221 N N . LYS A 1 410 ? 33.656 29.308 -26.351 1.00 51.00 410 LYS A N 1
ATOM 3222 C CA . LYS A 1 410 ? 34.209 29.656 -25.027 1.00 51.00 410 LYS A CA 1
ATOM 3223 C C . LYS A 1 410 ? 35.740 29.669 -25.000 1.00 51.00 410 LYS A C 1
ATOM 3225 O O . LYS A 1 410 ? 36.308 30.115 -24.009 1.00 51.00 410 LYS A O 1
ATOM 3230 N N . THR A 1 411 ? 36.401 29.175 -26.046 1.00 45.69 411 THR A N 1
ATOM 3231 C CA . THR A 1 411 ? 37.865 29.096 -26.146 1.00 45.69 411 THR A CA 1
ATOM 3232 C C . THR A 1 411 ? 38.396 30.065 -27.205 1.00 45.69 411 THR A C 1
ATOM 3234 O O . THR A 1 411 ? 39.064 29.658 -28.152 1.00 45.69 411 THR A O 1
ATOM 3237 N N . GLU A 1 412 ? 38.109 31.361 -27.049 1.00 40.06 412 GLU A N 1
ATOM 3238 C CA . GLU A 1 412 ? 38.883 32.387 -27.759 1.00 40.06 412 GLU A CA 1
ATOM 3239 C C . GLU A 1 412 ? 40.300 32.488 -27.153 1.00 40.06 412 GLU A C 1
ATOM 3241 O O . GLU A 1 412 ? 40.455 32.407 -25.929 1.00 40.06 412 GLU A O 1
ATOM 3246 N N . PRO A 1 413 ? 41.355 32.628 -27.977 1.00 41.25 413 PRO A N 1
ATOM 3247 C CA . PRO A 1 413 ? 42.734 32.576 -27.505 1.00 41.25 413 PRO A CA 1
ATOM 3248 C C . PRO A 1 413 ? 43.161 33.903 -26.861 1.00 41.25 413 PRO A C 1
ATOM 3250 O O . PRO A 1 413 ? 43.610 34.830 -27.535 1.00 41.25 413 PRO A O 1
ATOM 3253 N N . VAL A 1 414 ? 43.088 33.980 -25.531 1.00 41.53 414 VAL A N 1
ATOM 3254 C CA . VAL A 1 414 ? 43.755 35.049 -24.771 1.00 41.53 414 VAL A CA 1
ATOM 3255 C C . VAL A 1 414 ? 45.273 34.836 -24.831 1.00 41.53 414 VAL A C 1
ATOM 3257 O O . VAL A 1 414 ? 45.769 33.745 -24.552 1.00 41.53 414 VAL A O 1
ATOM 3260 N N . ALA A 1 415 ? 46.011 35.882 -25.211 1.00 41.25 415 ALA A N 1
ATOM 3261 C CA . ALA A 1 415 ? 47.459 35.832 -25.417 1.00 41.25 415 ALA A CA 1
ATOM 3262 C C . ALA A 1 415 ? 48.240 35.421 -24.145 1.00 41.25 415 ALA A C 1
ATOM 3264 O O . ALA A 1 415 ? 47.846 35.787 -23.032 1.00 41.25 415 ALA A O 1
ATOM 3265 N N . PRO A 1 416 ? 49.373 34.703 -24.279 1.00 38.44 416 PRO A N 1
ATOM 3266 C CA . PRO A 1 416 ? 50.104 34.176 -23.133 1.00 38.44 416 PRO A CA 1
ATOM 3267 C C . PRO A 1 416 ? 50.816 35.288 -22.350 1.00 38.44 416 PRO A C 1
ATOM 3269 O O . PRO A 1 416 ? 51.660 36.006 -22.885 1.00 38.44 416 PRO A O 1
ATOM 3272 N N . ARG A 1 417 ? 50.534 35.374 -21.045 1.00 32.69 417 ARG A N 1
ATOM 3273 C CA . ARG A 1 417 ? 51.389 36.057 -20.061 1.00 32.69 417 ARG A CA 1
ATOM 3274 C C . ARG A 1 417 ? 52.145 35.009 -19.229 1.00 32.69 417 ARG A C 1
ATOM 3276 O O . ARG A 1 417 ? 51.542 33.997 -18.873 1.00 32.69 417 ARG A O 1
ATOM 3283 N N . PRO A 1 418 ? 53.440 35.210 -18.931 1.00 47.78 418 PRO A N 1
ATOM 3284 C CA . PRO A 1 418 ? 54.235 34.245 -18.176 1.00 47.78 418 PRO A CA 1
ATOM 3285 C C . PRO A 1 418 ? 54.049 34.374 -16.650 1.00 47.78 418 PRO A C 1
ATOM 3287 O O . PRO A 1 418 ? 53.437 35.318 -16.161 1.00 47.78 418 PRO A O 1
ATOM 3290 N N . SER A 1 419 ? 54.667 33.426 -15.933 1.00 33.56 419 SER A N 1
ATOM 3291 C CA . SER A 1 419 ? 54.869 33.317 -14.473 1.00 33.56 419 SER A CA 1
ATOM 3292 C C . SER A 1 419 ? 53.699 32.860 -13.575 1.00 33.56 419 SER A C 1
ATOM 3294 O O . SER A 1 419 ? 52.908 33.646 -13.074 1.00 33.56 419 SER A O 1
ATOM 3296 N N . TRP A 1 420 ? 53.708 31.545 -13.315 1.00 32.66 420 TRP A N 1
ATOM 3297 C CA . TRP A 1 420 ? 53.906 30.926 -11.987 1.00 32.66 420 TRP A CA 1
ATOM 3298 C C . TRP A 1 420 ? 53.007 31.338 -10.798 1.00 32.66 420 TRP A C 1
ATOM 3300 O O . TRP A 1 420 ? 53.247 32.335 -10.131 1.00 32.66 420 TRP A O 1
ATOM 3310 N N . SER A 1 421 ? 52.137 30.410 -10.378 1.00 31.91 421 SER A N 1
ATOM 3311 C CA . SER A 1 421 ? 52.128 29.909 -8.991 1.00 31.91 421 SER A CA 1
ATOM 3312 C C . SER A 1 421 ? 51.513 28.503 -8.939 1.00 31.91 421 SER A C 1
ATOM 3314 O O . SER A 1 421 ? 50.408 28.288 -9.433 1.00 31.91 421 SER A O 1
ATOM 3316 N N . ARG A 1 422 ? 52.230 27.525 -8.372 1.00 45.66 422 ARG A N 1
ATOM 3317 C CA . ARG A 1 422 ? 51.646 26.228 -7.985 1.00 45.66 422 ARG A CA 1
ATOM 3318 C C . ARG A 1 422 ? 51.158 26.376 -6.548 1.00 45.66 422 ARG A C 1
ATOM 3320 O O . ARG A 1 422 ? 51.993 26.706 -5.716 1.00 45.66 422 ARG A O 1
ATOM 3327 N N . ASN A 1 423 ? 49.875 26.107 -6.282 1.00 34.25 423 ASN A N 1
ATOM 3328 C CA . ASN A 1 423 ? 49.358 25.466 -5.057 1.00 34.25 423 ASN A CA 1
ATOM 3329 C C . ASN A 1 423 ? 47.820 25.527 -5.006 1.00 34.25 423 ASN A C 1
ATOM 3331 O O . ASN A 1 423 ? 47.250 26.511 -4.542 1.00 34.25 423 ASN A O 1
ATOM 3335 N N . SER A 1 424 ? 47.135 24.456 -5.420 1.00 32.81 424 SER A N 1
ATOM 3336 C CA . SER A 1 424 ? 45.781 24.123 -4.938 1.00 32.81 424 SER A CA 1
ATOM 3337 C C . SER A 1 424 ? 45.517 22.631 -5.151 1.00 32.81 424 SER A C 1
ATOM 3339 O O . SER A 1 424 ? 45.561 22.149 -6.281 1.00 32.81 424 SER A O 1
ATOM 3341 N N . ILE A 1 425 ? 45.250 21.894 -4.074 1.00 40.88 425 ILE A N 1
ATOM 3342 C CA . ILE A 1 425 ? 44.823 20.492 -4.142 1.00 40.88 425 ILE A CA 1
ATOM 3343 C C . ILE A 1 425 ? 43.300 20.481 -4.315 1.00 40.88 425 ILE A C 1
ATOM 3345 O O . ILE A 1 425 ? 42.564 20.526 -3.337 1.00 40.88 425 ILE A O 1
ATOM 3349 N N . THR A 1 426 ? 42.830 20.431 -5.562 1.00 30.80 426 THR A N 1
ATOM 3350 C CA . THR A 1 426 ? 41.416 20.196 -5.924 1.00 30.80 426 THR A CA 1
ATOM 3351 C C . THR A 1 426 ? 41.333 19.372 -7.215 1.00 30.80 426 THR A C 1
ATOM 3353 O O . THR A 1 426 ? 40.814 19.805 -8.239 1.00 30.80 426 THR A O 1
ATOM 3356 N N . ALA A 1 427 ? 41.881 18.154 -7.169 1.00 30.70 427 ALA A N 1
ATOM 3357 C CA . ALA A 1 427 ? 41.913 17.213 -8.293 1.00 30.70 427 ALA A CA 1
ATOM 3358 C C . ALA A 1 427 ? 41.047 15.961 -8.042 1.00 30.70 427 ALA A C 1
ATOM 3360 O O . ALA A 1 427 ? 41.478 14.837 -8.283 1.00 30.70 427 ALA A O 1
ATOM 3361 N N . ILE A 1 428 ? 39.815 16.156 -7.563 1.00 38.53 428 ILE A N 1
ATOM 3362 C CA . ILE A 1 428 ? 38.765 15.128 -7.548 1.00 38.53 428 ILE A CA 1
ATOM 3363 C C . ILE A 1 428 ? 37.488 15.763 -8.111 1.00 38.53 428 ILE A C 1
ATOM 3365 O O . ILE A 1 428 ? 37.078 16.825 -7.654 1.00 38.53 428 ILE A O 1
ATOM 3369 N N . GLY A 1 429 ? 36.863 15.109 -9.097 1.00 37.94 429 GLY A N 1
ATOM 3370 C CA . GLY A 1 429 ? 35.517 15.461 -9.568 1.00 37.94 429 GLY A CA 1
ATOM 3371 C C . GLY A 1 429 ? 35.427 16.394 -10.783 1.00 37.94 429 GLY A C 1
ATOM 3372 O O . GLY A 1 429 ? 34.905 17.497 -10.678 1.00 37.94 429 GLY A O 1
ATOM 3373 N N . SER A 1 430 ? 35.831 15.933 -11.975 1.00 33.81 430 SER A N 1
ATOM 3374 C CA . SER A 1 430 ? 35.261 16.458 -13.236 1.00 33.81 430 SER A CA 1
ATOM 3375 C C . SER A 1 430 ? 35.324 15.472 -14.415 1.00 33.81 430 SER A C 1
ATOM 3377 O O . SER A 1 430 ? 35.717 15.823 -15.530 1.00 33.81 430 SER A O 1
ATOM 3379 N N . VAL A 1 431 ? 34.819 14.245 -14.223 1.00 33.97 431 VAL A N 1
ATOM 3380 C CA . VAL A 1 431 ? 34.337 13.437 -15.364 1.00 33.97 431 VAL A CA 1
ATOM 3381 C C . VAL A 1 431 ? 33.068 14.107 -15.898 1.00 33.97 431 VAL A C 1
ATOM 3383 O O . VAL A 1 431 ? 31.944 13.756 -15.554 1.00 33.97 431 VAL A O 1
ATOM 3386 N N . THR A 1 432 ? 33.249 15.169 -16.683 1.00 43.66 432 THR A N 1
ATOM 3387 C CA . THR A 1 432 ? 32.131 15.907 -17.279 1.00 43.66 432 THR A CA 1
ATOM 3388 C C . THR A 1 432 ? 31.403 15.020 -18.286 1.00 43.66 432 THR A C 1
ATOM 3390 O O . THR A 1 432 ? 32.044 14.272 -19.025 1.00 43.66 432 THR A O 1
ATOM 3393 N N . ALA A 1 433 ? 30.079 15.167 -18.404 1.00 37.69 433 ALA A N 1
ATOM 3394 C CA . ALA A 1 433 ? 29.256 14.396 -19.346 1.00 37.69 433 ALA A CA 1
ATOM 3395 C C . ALA A 1 433 ? 29.786 14.412 -20.800 1.00 37.69 433 ALA A C 1
ATOM 3397 O O . ALA A 1 433 ? 29.601 13.455 -21.546 1.00 37.69 433 ALA A O 1
ATOM 3398 N N . SER A 1 434 ? 30.519 15.464 -21.190 1.00 38.97 434 SER A N 1
ATOM 3399 C CA . SER A 1 434 ? 31.172 15.557 -22.502 1.00 38.97 434 SER A CA 1
ATOM 3400 C C . SER A 1 434 ? 32.323 14.565 -22.731 1.00 38.97 434 SER A C 1
ATOM 3402 O O . SER A 1 434 ? 32.523 14.152 -23.868 1.00 38.97 434 SER A O 1
ATOM 3404 N N . GLY A 1 435 ? 33.045 14.160 -21.680 1.00 38.22 435 GLY A N 1
ATOM 3405 C CA . GLY A 1 435 ? 34.071 13.114 -21.763 1.00 38.22 435 GLY A CA 1
ATOM 3406 C C . GLY A 1 435 ? 33.474 11.712 -21.889 1.00 38.22 435 GLY A C 1
ATOM 3407 O O . GLY A 1 435 ? 34.107 10.833 -22.451 1.00 38.22 435 GLY A O 1
ATOM 3408 N N . LEU A 1 436 ? 32.231 11.519 -21.438 1.00 39.66 436 LEU A N 1
ATOM 3409 C CA . LEU A 1 436 ? 31.467 10.298 -21.694 1.00 39.66 436 LEU A CA 1
ATOM 3410 C C . LEU A 1 436 ? 30.886 10.311 -23.124 1.00 39.66 436 LEU A C 1
ATOM 3412 O O . LEU A 1 436 ? 30.919 9.308 -23.829 1.00 39.66 436 LEU A O 1
ATOM 3416 N N . GLN A 1 437 ? 30.404 11.470 -23.593 1.00 44.72 437 GLN A N 1
ATOM 3417 C CA . GLN A 1 437 ? 29.738 11.601 -24.895 1.00 44.72 437 GLN A CA 1
ATOM 3418 C C . GLN A 1 437 ? 30.653 11.597 -26.126 1.00 44.72 437 GLN A C 1
ATOM 3420 O O . GLN A 1 437 ? 30.209 11.113 -27.163 1.00 44.72 437 GLN A O 1
ATOM 3425 N N . SER A 1 438 ? 31.911 12.058 -26.064 1.00 38.47 438 SER A N 1
ATOM 3426 C CA . SER A 1 438 ? 32.820 11.902 -27.220 1.00 38.47 438 SER A CA 1
ATOM 3427 C C . SER A 1 438 ? 33.254 10.449 -27.448 1.00 38.47 438 SER A C 1
ATOM 3429 O O . SER A 1 438 ? 33.751 10.119 -28.520 1.00 38.47 438 SER A O 1
ATOM 3431 N N . VAL A 1 439 ? 33.068 9.589 -26.444 1.00 41.12 439 VAL A N 1
ATOM 3432 C CA . VAL A 1 439 ? 33.426 8.163 -26.462 1.00 41.12 439 VAL A CA 1
ATOM 3433 C C . VAL A 1 439 ? 32.197 7.284 -26.787 1.00 41.12 439 VAL A C 1
ATOM 3435 O O . VAL A 1 439 ? 32.347 6.135 -27.183 1.00 41.12 439 VAL A O 1
ATOM 3438 N N . LEU A 1 440 ? 30.985 7.857 -26.725 1.00 40.56 440 LEU A N 1
ATOM 3439 C CA . LEU A 1 440 ? 29.703 7.267 -27.156 1.00 40.56 440 LEU A CA 1
ATOM 3440 C C . LEU A 1 440 ? 29.385 7.459 -28.660 1.00 40.56 440 LEU A C 1
ATOM 3442 O O . LEU A 1 440 ? 28.293 7.100 -29.100 1.00 40.56 440 LEU A O 1
ATOM 3446 N N . SER A 1 441 ? 30.287 8.052 -29.450 1.00 44.31 441 SER A N 1
ATOM 3447 C CA . SER A 1 441 ? 30.082 8.237 -30.898 1.00 44.31 441 SER A CA 1
ATOM 3448 C C . SER A 1 441 ? 30.272 6.925 -31.667 1.00 44.31 441 SER A C 1
ATOM 3450 O O . SER A 1 441 ? 31.225 6.201 -31.389 1.00 44.31 441 SER A O 1
ATOM 3452 N N . VAL A 1 442 ? 29.426 6.654 -32.668 1.00 46.56 442 VAL A N 1
ATOM 3453 C CA . VAL A 1 442 ? 29.447 5.418 -33.490 1.00 46.56 442 VAL A CA 1
ATOM 3454 C C . VAL A 1 442 ? 30.752 5.252 -34.295 1.00 46.56 442 VAL A C 1
ATOM 3456 O O . VAL A 1 442 ? 31.165 4.126 -34.574 1.00 46.56 442 VAL A O 1
ATOM 3459 N N . GLU A 1 443 ? 31.447 6.358 -34.581 1.00 43.00 443 GLU A N 1
ATOM 3460 C CA . GLU A 1 443 ? 32.768 6.406 -35.238 1.00 43.00 443 GLU A CA 1
ATOM 3461 C C . GLU A 1 443 ? 33.964 6.451 -34.259 1.00 43.00 443 GLU A C 1
ATOM 3463 O O . GLU A 1 443 ? 35.111 6.598 -34.677 1.00 43.00 443 GLU A O 1
ATOM 3468 N N . GLY A 1 444 ? 33.746 6.385 -32.941 1.00 50.16 444 GLY A N 1
ATOM 3469 C CA . GLY A 1 444 ? 34.837 6.488 -31.968 1.00 50.16 444 GLY A CA 1
ATOM 3470 C C . GLY A 1 444 ? 35.655 5.196 -31.841 1.00 50.16 444 GLY A C 1
ATOM 3471 O O . GLY A 1 444 ? 35.081 4.133 -31.626 1.00 50.16 444 GLY A O 1
ATOM 3472 N N . ASN A 1 445 ? 36.993 5.293 -31.796 1.00 49.12 445 ASN A N 1
ATOM 3473 C CA . ASN A 1 445 ? 37.925 4.165 -31.539 1.00 49.12 445 ASN A CA 1
ATOM 3474 C C . ASN A 1 445 ? 37.681 3.387 -30.218 1.00 49.12 445 ASN A C 1
ATOM 3476 O O . ASN A 1 445 ? 38.382 2.425 -29.928 1.00 49.12 445 ASN A O 1
ATOM 3480 N N . HIS A 1 446 ? 36.724 3.822 -29.398 1.00 53.53 446 HIS A N 1
ATOM 3481 C CA . HIS A 1 446 ? 36.357 3.244 -28.104 1.00 53.53 446 HIS A CA 1
ATOM 3482 C C . HIS A 1 446 ? 34.847 2.929 -28.009 1.00 53.53 446 HIS A C 1
ATOM 3484 O O . HIS A 1 446 ? 34.352 2.639 -26.919 1.00 53.53 446 HIS A O 1
ATOM 3490 N N . PHE A 1 447 ? 34.111 2.993 -29.130 1.00 57.75 447 PHE A N 1
ATOM 3491 C CA . PHE A 1 447 ? 32.660 2.782 -29.184 1.00 57.75 447 PHE A CA 1
ATOM 3492 C C . PHE A 1 447 ? 32.252 1.446 -28.555 1.00 57.75 447 PHE A C 1
ATOM 3494 O O . PHE A 1 447 ? 31.393 1.430 -27.677 1.00 57.75 447 PHE A O 1
ATOM 3501 N N . ALA A 1 448 ? 32.923 0.349 -28.929 1.00 61.06 448 ALA A N 1
ATOM 3502 C CA . ALA A 1 448 ? 32.663 -0.982 -28.382 1.00 61.06 448 ALA A CA 1
ATOM 3503 C C . ALA A 1 448 ? 32.833 -1.021 -26.852 1.00 61.06 448 ALA A C 1
ATOM 3505 O O . ALA A 1 448 ? 31.929 -1.458 -26.144 1.00 61.06 448 ALA A O 1
ATOM 3506 N N . LEU A 1 449 ? 33.936 -0.475 -26.322 1.00 64.06 449 LEU A N 1
ATOM 3507 C CA . LEU A 1 449 ? 34.209 -0.449 -24.881 1.00 64.06 449 LEU A CA 1
ATOM 3508 C C . LEU A 1 449 ? 33.115 0.288 -24.096 1.00 64.06 449 LEU A C 1
ATOM 3510 O O . LEU A 1 449 ? 32.649 -0.209 -23.070 1.00 64.06 449 LEU A O 1
ATOM 3514 N N . VAL A 1 450 ? 32.681 1.462 -24.564 1.00 64.88 450 VAL A N 1
ATOM 3515 C CA . VAL A 1 450 ? 31.659 2.246 -23.852 1.00 64.88 450 VAL A CA 1
ATOM 3516 C C . VAL A 1 450 ? 30.254 1.694 -24.073 1.00 64.88 450 VAL A C 1
ATOM 3518 O O . VAL A 1 450 ? 29.447 1.719 -23.143 1.00 64.88 450 VAL A O 1
ATOM 3521 N N . PHE A 1 451 ? 29.965 1.127 -25.246 1.00 68.81 451 PHE A N 1
ATOM 3522 C CA . PHE A 1 451 ? 28.725 0.396 -25.494 1.00 68.81 451 PHE A CA 1
ATOM 3523 C C . PHE A 1 451 ? 28.595 -0.794 -24.532 1.00 68.81 451 PHE A C 1
ATOM 3525 O O . PHE A 1 451 ? 27.605 -0.870 -23.805 1.00 68.81 451 PHE A O 1
ATOM 3532 N N . VAL A 1 452 ? 29.622 -1.648 -24.443 1.00 71.75 452 VAL A N 1
ATOM 3533 C CA . VAL A 1 452 ? 29.683 -2.789 -23.513 1.00 71.75 452 VAL A CA 1
ATOM 3534 C C . VAL A 1 452 ? 29.610 -2.328 -22.055 1.00 71.75 452 VAL A C 1
ATOM 3536 O O . VAL A 1 452 ? 28.860 -2.907 -21.276 1.00 71.75 452 VAL A O 1
ATOM 3539 N N . THR A 1 453 ? 30.299 -1.244 -21.679 1.00 75.00 453 THR A N 1
ATOM 3540 C CA . THR A 1 453 ? 30.228 -0.698 -20.309 1.00 75.00 453 THR A CA 1
ATOM 3541 C C . THR A 1 453 ? 28.812 -0.216 -19.961 1.00 75.00 453 THR A C 1
ATOM 3543 O O . THR A 1 453 ? 28.292 -0.558 -18.900 1.00 75.00 453 THR A O 1
ATOM 3546 N N . ARG A 1 454 ? 28.140 0.521 -20.863 1.00 77.06 454 ARG A N 1
ATOM 3547 C CA . ARG A 1 454 ? 26.732 0.934 -20.695 1.00 77.06 454 ARG A CA 1
ATOM 3548 C C . ARG A 1 454 ? 25.815 -0.285 -20.571 1.00 77.06 454 ARG A C 1
ATOM 3550 O O . ARG A 1 454 ? 24.975 -0.310 -19.676 1.00 77.06 454 ARG A O 1
ATOM 3557 N N . LYS A 1 455 ? 25.984 -1.287 -21.445 1.00 80.06 455 LYS A N 1
ATOM 3558 C CA . LYS A 1 455 ? 25.229 -2.549 -21.408 1.00 80.06 455 LYS A CA 1
ATOM 3559 C C . LYS A 1 455 ? 25.400 -3.276 -20.080 1.00 80.06 455 LYS A C 1
ATOM 3561 O O . LYS A 1 455 ? 24.397 -3.617 -19.469 1.00 80.06 455 LYS A O 1
ATOM 3566 N N . ALA A 1 456 ? 26.628 -3.444 -19.596 1.00 84.50 456 ALA A N 1
ATOM 3567 C CA . ALA A 1 456 ? 26.902 -4.124 -18.333 1.00 84.50 456 ALA A CA 1
ATOM 3568 C C . ALA A 1 456 ? 26.234 -3.431 -17.130 1.00 84.50 456 ALA A C 1
ATOM 3570 O O . ALA A 1 456 ? 25.648 -4.104 -16.286 1.00 84.50 456 ALA A O 1
ATOM 3571 N N . VAL A 1 457 ? 26.266 -2.093 -17.072 1.00 88.81 457 VAL A N 1
ATOM 3572 C CA . VAL A 1 457 ? 25.602 -1.318 -16.005 1.00 88.81 457 VAL A CA 1
ATOM 3573 C C . VAL A 1 457 ? 24.076 -1.448 -16.075 1.00 88.81 457 VAL A C 1
ATOM 3575 O O . VAL A 1 457 ? 23.427 -1.624 -15.046 1.00 88.81 457 VAL A O 1
ATOM 3578 N N . GLU A 1 458 ? 23.493 -1.398 -17.273 1.00 89.94 458 GLU A N 1
ATOM 3579 C CA . GLU A 1 458 ? 22.046 -1.541 -17.460 1.00 89.94 458 GLU A CA 1
ATOM 3580 C C . GLU A 1 458 ? 21.545 -2.958 -17.164 1.00 89.94 458 GLU A C 1
ATOM 3582 O O . GLU A 1 458 ? 20.596 -3.114 -16.400 1.00 89.94 458 GLU A O 1
ATOM 3587 N N . VAL A 1 459 ? 22.206 -3.985 -17.701 1.00 89.94 459 VAL A N 1
ATOM 3588 C CA . VAL A 1 459 ? 21.879 -5.392 -17.433 1.00 89.94 459 VAL A CA 1
ATOM 3589 C C . VAL A 1 459 ? 22.068 -5.707 -15.948 1.00 89.94 459 VAL A C 1
ATOM 3591 O O . VAL A 1 459 ? 21.214 -6.357 -15.355 1.00 89.94 459 VAL A O 1
ATOM 3594 N N . GLY A 1 460 ? 23.116 -5.183 -15.303 1.00 93.00 460 GLY A N 1
ATOM 3595 C CA . GLY A 1 460 ? 23.299 -5.300 -13.853 1.00 93.00 460 GLY A CA 1
ATOM 3596 C C . GLY A 1 460 ? 22.136 -4.695 -13.057 1.00 93.00 460 GLY A C 1
ATOM 3597 O O . GLY A 1 460 ? 21.624 -5.328 -12.135 1.00 93.00 460 GLY A O 1
ATOM 3598 N N . ALA A 1 461 ? 21.658 -3.510 -13.448 1.00 95.06 461 ALA A N 1
ATOM 3599 C CA . ALA A 1 461 ? 20.484 -2.889 -12.838 1.00 95.06 461 ALA A CA 1
ATOM 3600 C C . ALA A 1 461 ? 19.192 -3.696 -13.082 1.00 95.06 461 ALA A C 1
ATOM 3602 O O . ALA A 1 461 ? 18.411 -3.895 -12.152 1.00 95.06 461 ALA A O 1
ATOM 3603 N N . GLN A 1 462 ? 18.994 -4.218 -14.298 1.00 94.50 462 GLN A N 1
ATOM 3604 C CA . GLN A 1 462 ? 17.861 -5.084 -14.640 1.00 94.50 462 GLN A CA 1
ATOM 3605 C C . GLN A 1 462 ? 17.898 -6.421 -13.885 1.00 94.50 462 GLN A C 1
ATOM 3607 O O . GLN A 1 462 ? 16.845 -6.903 -13.487 1.00 94.50 462 GLN A O 1
ATOM 3612 N N . ILE A 1 463 ? 19.071 -7.009 -13.624 1.00 94.81 463 ILE A N 1
ATOM 3613 C CA . ILE A 1 463 ? 19.205 -8.229 -12.807 1.00 94.81 463 ILE A CA 1
ATOM 3614 C C . ILE A 1 463 ? 18.781 -7.961 -11.356 1.00 94.81 463 ILE A C 1
ATOM 3616 O O . ILE A 1 463 ? 18.008 -8.738 -10.796 1.00 94.81 463 ILE A O 1
ATOM 3620 N N . VAL A 1 464 ? 19.222 -6.845 -10.760 1.00 95.06 464 VAL A N 1
ATOM 3621 C CA . VAL A 1 464 ? 18.810 -6.446 -9.399 1.00 95.06 464 VAL A CA 1
ATOM 3622 C C . VAL A 1 464 ? 17.295 -6.239 -9.319 1.00 95.06 464 VAL A C 1
ATOM 3624 O O . VAL A 1 464 ? 16.656 -6.719 -8.383 1.00 95.06 464 VAL A O 1
ATOM 3627 N N . GLN A 1 465 ? 16.701 -5.573 -10.313 1.00 95.69 465 GLN A N 1
ATOM 3628 C CA . GLN A 1 465 ? 15.252 -5.372 -10.373 1.00 95.69 465 GLN A CA 1
ATOM 3629 C C . GLN A 1 465 ? 14.488 -6.677 -10.653 1.00 95.69 465 GLN A C 1
ATOM 3631 O O . GLN A 1 465 ? 13.478 -6.925 -10.006 1.00 95.69 465 GLN A O 1
ATOM 3636 N N . CYS A 1 466 ? 14.999 -7.566 -11.511 1.00 95.06 466 CYS A N 1
ATOM 3637 C CA . CYS A 1 466 ? 14.421 -8.891 -11.757 1.00 95.06 466 CYS A CA 1
ATOM 3638 C C . CYS A 1 466 ? 14.378 -9.747 -10.483 1.00 95.06 466 CYS A C 1
ATOM 3640 O O . CYS A 1 466 ? 13.377 -10.413 -10.225 1.00 95.06 466 CYS A O 1
ATOM 3642 N N . TYR A 1 467 ? 15.440 -9.707 -9.669 1.00 92.94 467 TYR A N 1
ATOM 3643 C CA . TYR A 1 467 ? 15.458 -10.369 -8.366 1.00 92.94 467 TYR A CA 1
ATOM 3644 C C . TYR A 1 467 ? 14.396 -9.776 -7.428 1.00 92.94 467 TYR A C 1
ATOM 3646 O O . TYR A 1 467 ? 13.574 -10.522 -6.899 1.00 92.94 467 TYR A O 1
ATOM 3654 N N . ARG A 1 468 ? 14.332 -8.441 -7.295 1.00 91.31 468 ARG A N 1
ATOM 3655 C CA . ARG A 1 468 ? 13.306 -7.765 -6.474 1.00 91.31 468 ARG A CA 1
ATOM 3656 C C . ARG A 1 468 ? 11.881 -8.081 -6.936 1.00 91.31 468 ARG A C 1
ATOM 3658 O O . ARG A 1 468 ? 11.015 -8.303 -6.098 1.00 91.31 468 ARG A O 1
ATOM 3665 N N . TYR A 1 469 ? 11.642 -8.159 -8.244 1.00 92.12 469 TYR A N 1
ATOM 3666 C CA . TYR A 1 469 ? 10.351 -8.571 -8.801 1.00 92.12 469 TYR A CA 1
ATOM 3667 C C . TYR A 1 469 ? 10.023 -10.014 -8.394 1.00 92.12 469 TYR A C 1
ATOM 3669 O O . TYR A 1 469 ? 8.939 -10.255 -7.875 1.00 92.12 469 TYR A O 1
ATOM 3677 N N . SER A 1 470 ? 10.985 -10.941 -8.496 1.00 89.88 470 SER A N 1
ATOM 3678 C CA . SER A 1 470 ? 10.781 -12.343 -8.096 1.00 89.88 470 SER A CA 1
ATOM 3679 C C . SER A 1 470 ? 10.462 -12.548 -6.608 1.00 89.88 470 SER A C 1
ATOM 3681 O O . SER A 1 470 ? 9.835 -13.547 -6.268 1.00 89.88 470 SER A O 1
ATOM 3683 N N . THR A 1 471 ? 10.850 -11.609 -5.735 1.00 85.06 471 THR A N 1
ATOM 3684 C CA . THR A 1 471 ? 10.544 -11.650 -4.293 1.00 85.06 471 THR A CA 1
ATOM 3685 C C . THR A 1 471 ? 9.285 -10.873 -3.897 1.00 85.06 471 THR A C 1
ATOM 3687 O O . THR A 1 471 ? 8.721 -11.144 -2.844 1.00 85.06 471 THR A O 1
ATOM 3690 N N . LEU A 1 472 ? 8.861 -9.886 -4.695 1.00 87.19 472 LEU A N 1
ATOM 3691 C CA . LEU A 1 472 ? 7.753 -8.980 -4.358 1.00 87.19 472 LEU A CA 1
ATOM 3692 C C . LEU A 1 472 ? 6.470 -9.251 -5.159 1.00 87.19 472 LEU A C 1
ATOM 3694 O O . LEU A 1 472 ? 5.383 -8.937 -4.696 1.00 87.19 472 LEU A O 1
ATOM 3698 N N . ILE A 1 473 ? 6.558 -9.822 -6.358 1.00 89.12 473 ILE A N 1
ATOM 3699 C CA . ILE A 1 473 ? 5.406 -9.946 -7.257 1.00 89.12 473 ILE A CA 1
ATOM 3700 C C . ILE A 1 473 ? 4.936 -11.397 -7.303 1.00 89.12 473 ILE A C 1
ATOM 3702 O O . ILE A 1 473 ? 5.641 -12.270 -7.806 1.00 89.12 473 ILE A O 1
ATOM 3706 N N . GLY A 1 474 ? 3.709 -11.660 -6.845 1.00 81.50 474 GLY A N 1
ATOM 3707 C CA . GLY A 1 474 ? 3.104 -12.999 -6.896 1.00 81.50 474 GLY A CA 1
ATOM 3708 C C . GLY A 1 474 ? 2.684 -13.437 -8.305 1.00 81.50 474 GLY A C 1
ATOM 3709 O O . GLY A 1 474 ? 2.526 -14.628 -8.580 1.00 81.50 474 GLY A O 1
ATOM 3710 N N . ARG A 1 475 ? 2.518 -12.488 -9.237 1.00 85.12 475 ARG A N 1
ATOM 3711 C CA . ARG A 1 475 ? 2.093 -12.758 -10.618 1.00 85.12 475 ARG A CA 1
ATOM 3712 C C . ARG A 1 475 ? 3.200 -13.447 -11.417 1.00 85.12 475 ARG A C 1
ATOM 3714 O O . ARG A 1 475 ? 4.054 -12.805 -12.026 1.00 85.12 475 ARG A O 1
ATOM 3721 N N . VAL A 1 476 ? 3.109 -14.774 -11.493 1.00 87.44 476 VAL A N 1
ATOM 3722 C CA . VAL A 1 476 ? 4.039 -15.667 -12.213 1.00 87.44 476 VAL A CA 1
ATOM 3723 C C . VAL A 1 476 ? 4.373 -15.178 -13.630 1.00 87.44 476 VAL A C 1
ATOM 3725 O O . VAL A 1 476 ? 5.532 -15.230 -14.041 1.00 87.44 476 VAL A O 1
ATOM 3728 N N . TRP A 1 477 ? 3.392 -14.652 -14.375 1.00 91.00 477 TRP A N 1
ATOM 3729 C CA . TRP A 1 477 ? 3.619 -14.168 -15.741 1.00 91.00 477 TRP A CA 1
ATOM 3730 C C . TRP A 1 477 ? 4.548 -12.943 -15.804 1.00 91.00 477 TRP A C 1
ATOM 3732 O O . TRP A 1 477 ? 5.343 -12.855 -16.738 1.00 91.00 477 TRP A O 1
ATOM 3742 N N . ILE A 1 478 ? 4.506 -12.043 -14.811 1.00 92.44 478 ILE A N 1
ATOM 3743 C CA . ILE A 1 478 ? 5.387 -10.866 -14.736 1.00 92.44 478 ILE A CA 1
ATOM 3744 C C . ILE A 1 478 ? 6.821 -11.322 -14.490 1.00 92.44 478 ILE A C 1
ATOM 3746 O O . ILE A 1 478 ? 7.728 -10.909 -15.209 1.00 92.44 478 ILE A O 1
ATOM 3750 N N . ASN A 1 479 ? 7.022 -12.234 -13.536 1.00 92.12 479 ASN A N 1
ATOM 3751 C CA . ASN A 1 479 ? 8.344 -12.782 -13.230 1.00 92.12 479 ASN A CA 1
ATOM 3752 C C . ASN A 1 479 ? 8.937 -13.539 -14.425 1.00 92.12 479 ASN A C 1
ATOM 3754 O O . ASN A 1 479 ? 10.098 -13.328 -14.772 1.00 92.12 479 ASN A O 1
ATOM 3758 N N . HIS A 1 480 ? 8.138 -14.364 -15.110 1.00 93.56 480 HIS A N 1
ATOM 3759 C CA . HIS A 1 480 ? 8.567 -15.044 -16.335 1.00 93.56 480 HIS A CA 1
ATOM 3760 C C . HIS A 1 480 ? 8.904 -14.058 -17.465 1.00 93.56 480 HIS A C 1
ATOM 3762 O O . HIS A 1 480 ? 9.908 -14.245 -18.154 1.00 93.56 480 HIS A O 1
ATOM 3768 N N . ALA A 1 481 ? 8.110 -12.997 -17.645 1.00 95.38 481 ALA A N 1
ATOM 3769 C CA . ALA A 1 481 ? 8.362 -11.975 -18.656 1.00 95.38 481 ALA A CA 1
ATOM 3770 C C . ALA A 1 481 ? 9.631 -11.157 -18.354 1.00 95.38 481 ALA A C 1
ATOM 3772 O O . ALA A 1 481 ? 10.437 -10.932 -19.258 1.00 95.38 481 ALA A O 1
ATOM 3773 N N . TYR A 1 482 ? 9.849 -10.762 -17.094 1.00 95.38 482 TYR A N 1
ATOM 3774 C CA . TYR A 1 482 ? 11.052 -10.041 -16.669 1.00 95.38 482 TYR A CA 1
ATOM 3775 C C . TYR A 1 482 ? 12.299 -10.916 -16.845 1.00 95.38 482 TYR A C 1
ATOM 3777 O O . TYR A 1 482 ? 13.250 -10.506 -17.510 1.00 95.38 482 TYR A O 1
ATOM 3785 N N . ALA A 1 483 ? 12.280 -12.149 -16.327 1.00 95.06 483 ALA A N 1
ATOM 3786 C CA . ALA A 1 483 ? 13.399 -13.080 -16.451 1.00 95.06 483 ALA A CA 1
ATOM 3787 C C . ALA A 1 483 ? 13.717 -13.399 -17.923 1.00 95.06 483 ALA A C 1
ATOM 3789 O O . ALA A 1 483 ? 14.879 -13.358 -18.325 1.00 95.06 483 ALA A O 1
ATOM 3790 N N . GLY A 1 484 ? 12.694 -13.644 -18.750 1.00 94.62 484 GLY A N 1
ATOM 3791 C CA . GLY A 1 484 ? 12.852 -13.860 -20.190 1.00 94.62 484 GLY A CA 1
ATOM 3792 C C . GLY A 1 484 ? 13.459 -12.656 -20.915 1.00 94.62 484 GLY A C 1
ATOM 3793 O O . GLY A 1 484 ? 14.350 -12.829 -21.749 1.00 94.62 484 GLY A O 1
ATOM 3794 N N . MET A 1 485 ? 13.045 -11.434 -20.566 1.00 93.56 485 MET A N 1
ATOM 3795 C CA . MET A 1 485 ? 13.630 -10.199 -21.100 1.00 93.56 485 MET A CA 1
ATOM 3796 C C . MET A 1 485 ? 15.099 -10.030 -20.682 1.00 93.56 485 MET A C 1
ATOM 3798 O O . MET A 1 485 ? 15.930 -9.751 -21.546 1.00 93.56 485 MET A O 1
ATOM 3802 N N . VAL A 1 486 ? 15.449 -10.278 -19.414 1.00 93.19 486 VAL A N 1
ATOM 3803 C CA . VAL A 1 486 ? 16.841 -10.193 -18.930 1.00 93.19 486 VAL A CA 1
ATOM 3804 C C . VAL A 1 486 ? 17.730 -11.225 -19.620 1.00 93.19 486 VAL A C 1
ATOM 3806 O O . VAL A 1 486 ? 18.789 -10.872 -20.133 1.00 93.19 486 VAL A O 1
ATOM 3809 N N . VAL A 1 487 ? 17.285 -12.483 -19.712 1.00 92.81 487 VAL A N 1
ATOM 3810 C CA . VAL A 1 487 ? 17.996 -13.542 -20.450 1.00 92.81 487 VAL A CA 1
ATOM 3811 C C . VAL A 1 487 ? 18.188 -13.150 -21.918 1.00 92.81 487 VAL A C 1
ATOM 3813 O O . VAL A 1 487 ? 19.285 -13.299 -22.453 1.00 92.81 487 VAL A O 1
ATOM 3816 N N . THR A 1 488 ? 17.164 -12.569 -22.549 1.00 89.06 488 THR A N 1
ATOM 3817 C CA . THR A 1 488 ? 17.260 -12.072 -23.928 1.00 89.06 488 THR A CA 1
ATOM 3818 C C . THR A 1 488 ? 18.288 -10.942 -24.049 1.00 89.06 488 THR A C 1
ATOM 3820 O O . THR A 1 488 ? 19.136 -11.006 -24.934 1.00 89.06 488 THR A O 1
ATOM 3823 N N . ASN A 1 489 ? 18.294 -9.948 -23.152 1.00 86.88 489 ASN A N 1
ATOM 3824 C CA . ASN A 1 489 ? 19.264 -8.841 -23.182 1.00 86.88 489 ASN A CA 1
ATOM 3825 C C . ASN A 1 489 ? 20.716 -9.343 -22.984 1.00 86.88 489 ASN A C 1
ATOM 3827 O O . ASN A 1 489 ? 21.644 -8.930 -23.692 1.00 86.88 489 ASN A O 1
ATOM 3831 N N . CYS A 1 490 ? 20.898 -10.330 -22.097 1.00 86.12 490 CYS A N 1
ATOM 3832 C CA . CYS A 1 490 ? 22.164 -11.034 -21.882 1.00 86.12 490 CYS A CA 1
ATOM 3833 C C . CYS A 1 490 ? 22.663 -11.813 -23.112 1.00 86.12 490 CYS A C 1
ATOM 3835 O O . CYS A 1 490 ? 23.872 -11.953 -23.273 1.00 86.12 490 CYS A O 1
ATOM 3837 N N . TRP A 1 491 ? 21.778 -12.324 -23.976 1.00 83.19 491 TRP A N 1
ATOM 3838 C CA . TRP A 1 491 ? 22.155 -13.035 -25.210 1.00 83.19 491 TRP A CA 1
ATOM 3839 C C . TRP A 1 491 ? 22.343 -12.109 -26.411 1.00 83.19 491 TRP A C 1
ATOM 3841 O O . TRP A 1 491 ? 23.246 -12.323 -27.219 1.00 83.19 491 TRP A O 1
ATOM 3851 N N . VAL A 1 492 ? 21.518 -11.068 -26.517 1.00 74.00 492 VAL A N 1
ATOM 3852 C CA . VAL A 1 492 ? 21.572 -10.068 -27.591 1.00 74.00 492 VAL A CA 1
ATOM 3853 C C . VAL A 1 492 ? 22.941 -9.382 -27.615 1.00 74.00 492 VAL A C 1
ATOM 3855 O O . VAL A 1 492 ? 23.535 -9.255 -28.682 1.00 74.00 492 VAL A O 1
ATOM 3858 N N . THR A 1 493 ? 23.498 -9.033 -26.451 1.00 68.12 493 THR A N 1
ATOM 3859 C CA . THR A 1 493 ? 24.803 -8.354 -26.350 1.00 68.12 493 THR A CA 1
ATOM 3860 C C . THR A 1 493 ? 25.974 -9.139 -26.995 1.00 68.12 493 THR A C 1
ATOM 3862 O O . THR A 1 493 ? 26.580 -8.607 -27.926 1.00 68.12 493 THR A O 1
ATOM 3865 N N . PRO A 1 494 ? 26.307 -10.386 -26.589 1.00 67.81 494 PRO A N 1
ATOM 3866 C CA . PRO A 1 494 ? 27.403 -11.156 -27.190 1.00 67.81 494 PRO A CA 1
ATOM 3867 C C . PRO A 1 494 ? 27.098 -11.668 -28.605 1.00 67.81 494 PRO A C 1
ATOM 3869 O O . PRO A 1 494 ? 28.019 -11.799 -29.408 1.00 67.81 494 PRO A O 1
ATOM 3872 N N . LEU A 1 495 ? 25.829 -11.939 -28.943 1.00 67.31 495 LEU A N 1
ATOM 3873 C CA . LEU A 1 495 ? 25.449 -12.332 -30.304 1.00 67.31 495 LEU A CA 1
ATOM 3874 C C . LEU A 1 495 ? 25.763 -11.215 -31.309 1.00 67.31 495 LEU A C 1
ATOM 3876 O O . LEU A 1 495 ? 26.245 -11.485 -32.407 1.00 67.31 495 LEU A O 1
ATOM 3880 N N . LEU A 1 496 ? 25.516 -9.962 -30.927 1.00 62.19 496 LEU A N 1
ATOM 3881 C CA . LEU A 1 496 ? 25.786 -8.804 -31.774 1.00 62.19 496 LEU A CA 1
ATOM 3882 C C . LEU A 1 496 ? 27.280 -8.473 -31.860 1.00 62.19 496 LEU A C 1
ATOM 3884 O O . LEU A 1 496 ? 27.740 -8.121 -32.941 1.00 62.19 496 LEU A O 1
ATOM 3888 N N . ASP A 1 497 ? 28.044 -8.649 -30.778 1.00 64.31 497 ASP A N 1
ATOM 3889 C CA . ASP A 1 497 ? 29.512 -8.533 -30.810 1.00 64.31 497 ASP A CA 1
ATOM 3890 C C . ASP A 1 497 ? 30.131 -9.581 -31.756 1.00 64.31 497 ASP A C 1
ATOM 3892 O O . ASP A 1 497 ? 30.922 -9.243 -32.636 1.00 64.31 497 ASP A O 1
ATOM 3896 N N . TYR A 1 498 ? 29.670 -10.837 -31.680 1.00 67.00 498 TYR A N 1
ATOM 3897 C CA . TYR A 1 498 ? 30.067 -11.899 -32.608 1.00 67.00 498 TYR A CA 1
ATOM 3898 C C . TYR A 1 498 ? 29.736 -11.566 -34.072 1.00 67.00 498 TYR A C 1
ATOM 3900 O O . TYR A 1 498 ? 30.586 -11.746 -34.944 1.00 67.00 498 TYR A O 1
ATOM 3908 N N . LEU A 1 499 ? 28.530 -11.060 -34.356 1.00 63.75 499 LEU A N 1
ATOM 3909 C CA . LEU A 1 499 ? 28.129 -10.677 -35.716 1.00 63.75 499 LEU A CA 1
ATOM 3910 C C . LEU A 1 499 ? 28.967 -9.505 -36.260 1.00 63.75 499 LEU A C 1
ATOM 3912 O O . LEU A 1 499 ? 29.382 -9.546 -37.418 1.00 63.75 499 LEU A O 1
ATOM 3916 N N . MET A 1 500 ? 29.286 -8.506 -35.429 1.00 58.84 500 MET A N 1
ATOM 3917 C CA . MET A 1 500 ? 30.159 -7.394 -35.832 1.00 58.84 500 MET A CA 1
ATOM 3918 C C . MET A 1 500 ? 31.603 -7.852 -36.083 1.00 58.84 500 MET A C 1
ATOM 3920 O O . MET A 1 500 ? 32.192 -7.486 -37.098 1.00 58.84 500 MET A O 1
ATOM 3924 N N . LEU A 1 501 ? 32.163 -8.710 -35.227 1.00 61.88 501 LEU A N 1
ATOM 3925 C CA . LEU A 1 501 ? 33.500 -9.280 -35.437 1.00 61.88 501 LEU A CA 1
ATOM 3926 C C . LEU A 1 501 ? 33.555 -10.186 -36.681 1.00 61.88 501 LEU A C 1
ATOM 3928 O O . LEU A 1 501 ? 34.539 -10.166 -37.423 1.00 61.88 501 LEU A O 1
ATOM 3932 N N . ALA A 1 502 ? 32.493 -10.951 -36.950 1.00 60.16 502 ALA A N 1
ATOM 3933 C CA . ALA A 1 502 ? 32.379 -11.769 -38.154 1.00 60.16 502 ALA A CA 1
ATOM 3934 C C . ALA A 1 502 ? 32.308 -10.916 -39.435 1.00 60.16 502 ALA A C 1
ATOM 3936 O O . ALA A 1 502 ? 32.943 -11.267 -40.435 1.00 60.16 502 ALA A O 1
ATOM 3937 N N . SER A 1 503 ? 31.599 -9.779 -39.410 1.00 54.75 503 SER A N 1
ATOM 3938 C CA . SER A 1 503 ? 31.530 -8.873 -40.562 1.00 54.75 503 SER A CA 1
ATOM 3939 C C . SER A 1 503 ? 32.870 -8.173 -40.831 1.00 54.75 503 SER A C 1
ATOM 3941 O O . SER A 1 503 ? 33.292 -8.094 -41.988 1.00 54.75 503 SER A O 1
ATOM 3943 N N . GLU A 1 504 ? 33.619 -7.775 -39.796 1.00 55.41 504 GLU A N 1
ATOM 3944 C CA . GLU A 1 504 ? 34.986 -7.242 -39.942 1.00 55.41 504 GLU A CA 1
ATOM 3945 C C . GLU A 1 504 ? 35.988 -8.296 -40.466 1.00 55.41 504 GLU A C 1
ATOM 3947 O O . GLU A 1 504 ? 36.829 -7.993 -41.324 1.00 55.41 504 GLU A O 1
ATOM 3952 N N . ALA A 1 505 ? 35.865 -9.557 -40.040 1.00 55.47 505 ALA A N 1
ATOM 3953 C CA . ALA A 1 505 ? 36.667 -10.665 -40.568 1.00 55.47 505 ALA A CA 1
ATOM 3954 C C . ALA A 1 505 ? 36.369 -10.966 -42.054 1.00 55.47 505 ALA A C 1
ATOM 3956 O O . ALA A 1 505 ? 37.282 -11.252 -42.831 1.00 55.47 505 ALA A O 1
ATOM 3957 N N . GLN A 1 506 ? 35.114 -10.840 -42.499 1.00 51.97 506 GLN A N 1
ATOM 3958 C CA . GLN A 1 506 ? 34.763 -10.978 -43.920 1.00 51.97 506 GLN A CA 1
ATOM 3959 C C . GLN A 1 506 ? 35.325 -9.845 -44.795 1.00 51.97 506 GLN A C 1
ATOM 3961 O O . GLN A 1 506 ? 35.725 -10.091 -45.936 1.00 51.97 506 GLN A O 1
ATOM 3966 N N . VAL A 1 507 ? 35.429 -8.618 -44.267 1.00 52.38 507 VAL A N 1
ATOM 3967 C CA . VAL A 1 507 ? 36.034 -7.469 -44.975 1.00 52.38 507 VAL A CA 1
ATOM 3968 C C . VAL A 1 507 ? 37.522 -7.692 -45.278 1.00 52.38 507 VAL A C 1
ATOM 3970 O O . VAL A 1 507 ? 38.030 -7.148 -46.257 1.00 52.38 507 VAL A O 1
ATOM 3973 N N . THR A 1 508 ? 38.228 -8.502 -44.483 1.00 49.91 508 THR A N 1
ATOM 3974 C CA . THR A 1 508 ? 39.674 -8.742 -44.648 1.00 49.91 508 THR A CA 1
ATOM 3975 C C . THR A 1 508 ? 40.030 -9.890 -45.599 1.00 49.91 508 THR A C 1
ATOM 3977 O O . THR A 1 508 ? 41.199 -10.010 -45.965 1.00 49.91 508 THR A O 1
ATOM 3980 N N . GLN A 1 509 ? 39.062 -10.698 -46.054 1.00 47.78 509 GLN A N 1
ATOM 3981 C CA . GLN A 1 509 ? 39.310 -11.846 -46.946 1.00 47.78 509 GLN A CA 1
ATOM 3982 C C . GLN A 1 509 ? 38.649 -11.765 -48.336 1.00 47.78 509 GLN A C 1
ATOM 3984 O O . GLN A 1 509 ? 38.953 -12.602 -49.185 1.00 47.78 509 GLN A O 1
ATOM 3989 N N . GLY A 1 510 ? 37.766 -10.794 -48.602 1.00 47.31 510 GLY A N 1
ATOM 3990 C CA . GLY A 1 510 ? 36.947 -10.777 -49.823 1.00 47.31 510 GLY A CA 1
ATOM 3991 C C . GLY A 1 510 ? 37.003 -9.486 -50.644 1.00 47.31 510 GLY A C 1
ATOM 3992 O O . GLY A 1 510 ? 36.941 -8.382 -50.109 1.00 47.31 510 GLY A O 1
ATOM 3993 N N . THR A 1 511 ? 37.010 -9.630 -51.972 1.00 42.94 511 THR A N 1
ATOM 3994 C CA . THR A 1 511 ? 36.994 -8.564 -52.998 1.00 42.94 511 THR A CA 1
ATOM 3995 C C . THR A 1 511 ? 35.651 -7.805 -53.098 1.00 42.94 511 THR A C 1
ATOM 3997 O O . THR A 1 511 ? 35.190 -7.475 -54.190 1.00 42.94 511 THR A O 1
ATOM 4000 N N . SER A 1 512 ? 34.988 -7.543 -51.968 1.00 47.22 512 SER A N 1
ATOM 4001 C CA . SER A 1 512 ? 33.692 -6.852 -51.902 1.00 47.22 512 SER A CA 1
ATOM 4002 C C . SER A 1 512 ? 33.857 -5.328 -51.876 1.00 47.22 512 SER A C 1
ATOM 4004 O O . SER A 1 512 ? 34.816 -4.788 -51.319 1.00 47.22 512 SER A O 1
ATOM 4006 N N . THR A 1 513 ? 32.911 -4.601 -52.474 1.00 49.38 513 THR A N 1
ATOM 4007 C CA . THR A 1 513 ? 32.960 -3.138 -52.541 1.00 49.38 513 THR A CA 1
ATOM 4008 C C . THR A 1 513 ? 32.771 -2.519 -51.154 1.00 49.38 513 THR A C 1
ATOM 4010 O O . THR A 1 513 ? 31.734 -2.668 -50.510 1.00 49.38 513 THR A O 1
ATOM 4013 N N . ARG A 1 514 ? 33.777 -1.749 -50.717 1.00 49.31 514 ARG A N 1
ATOM 4014 C CA . ARG A 1 514 ? 33.881 -1.112 -49.387 1.00 49.31 514 ARG A CA 1
ATOM 4015 C C . ARG A 1 514 ? 32.587 -0.434 -48.900 1.00 49.31 514 ARG A C 1
ATOM 4017 O O . ARG A 1 514 ? 32.293 -0.474 -47.712 1.00 49.31 514 ARG A O 1
ATOM 4024 N N . ASN A 1 515 ? 31.800 0.141 -49.812 1.00 47.72 515 ASN A N 1
ATOM 4025 C CA . ASN A 1 515 ? 30.557 0.853 -49.498 1.00 47.72 515 ASN A CA 1
ATOM 4026 C C . ASN A 1 515 ? 29.387 -0.075 -49.114 1.00 47.72 515 ASN A C 1
ATOM 4028 O O . ASN A 1 515 ? 28.584 0.300 -48.264 1.00 47.72 515 ASN A O 1
ATOM 4032 N N . ALA A 1 516 ? 29.286 -1.273 -49.704 1.00 51.84 516 ALA A N 1
ATOM 4033 C CA . ALA A 1 516 ? 28.212 -2.221 -49.392 1.00 51.84 516 ALA A CA 1
ATOM 4034 C C . ALA A 1 516 ? 28.382 -2.806 -47.979 1.00 51.84 516 ALA A C 1
ATOM 4036 O O . ALA A 1 516 ? 27.428 -2.875 -47.207 1.00 51.84 516 ALA A O 1
ATOM 4037 N N . ASN A 1 517 ? 29.625 -3.132 -47.614 1.00 55.19 517 ASN A N 1
ATOM 4038 C CA . ASN A 1 517 ? 29.966 -3.674 -46.298 1.00 55.19 517 ASN A CA 1
ATOM 4039 C C . ASN A 1 517 ? 29.731 -2.637 -45.173 1.00 55.19 517 ASN A C 1
ATOM 4041 O O . ASN A 1 517 ? 29.234 -2.983 -44.104 1.00 55.19 517 ASN A O 1
ATOM 4045 N N . VAL A 1 518 ? 30.023 -1.351 -45.426 1.00 57.00 518 VAL A N 1
ATOM 4046 C CA . VAL A 1 518 ? 29.743 -0.253 -44.477 1.00 57.00 518 VAL A CA 1
ATOM 4047 C C . VAL A 1 518 ? 28.236 -0.065 -44.262 1.00 57.00 518 VAL A C 1
ATOM 4049 O O . VAL A 1 518 ? 27.803 0.085 -43.122 1.00 57.00 518 VAL A O 1
ATOM 4052 N N . ALA A 1 519 ? 27.423 -0.130 -45.322 1.00 56.06 519 ALA A N 1
ATOM 4053 C CA . ALA A 1 519 ? 25.966 -0.036 -45.201 1.00 56.06 519 ALA A CA 1
ATOM 4054 C C . ALA A 1 519 ? 25.362 -1.184 -44.365 1.00 56.06 519 ALA A C 1
ATOM 4056 O O . ALA A 1 519 ? 24.511 -0.930 -43.512 1.00 56.06 519 ALA A O 1
ATOM 4057 N N . GLY A 1 520 ? 25.845 -2.421 -44.550 1.00 60.16 520 GLY A N 1
ATOM 4058 C CA . GLY A 1 520 ? 25.452 -3.575 -43.728 1.00 60.16 520 GLY A CA 1
ATOM 4059 C C . GLY A 1 520 ? 25.746 -3.361 -42.240 1.00 60.16 520 GLY A C 1
ATOM 4060 O O . GLY A 1 520 ? 24.830 -3.407 -41.420 1.00 60.16 520 GLY A O 1
ATOM 4061 N N . SER A 1 521 ? 26.993 -3.002 -41.914 1.00 64.00 521 SER A N 1
ATOM 4062 C CA . SER A 1 521 ? 27.440 -2.704 -40.542 1.00 64.00 521 SER A CA 1
ATOM 4063 C C . SER A 1 521 ? 26.606 -1.602 -39.863 1.00 64.00 521 SER A C 1
ATOM 4065 O O . SER A 1 521 ? 26.232 -1.730 -38.696 1.00 64.00 521 SER A O 1
ATOM 4067 N N . ILE A 1 522 ? 26.226 -0.542 -40.588 1.00 65.38 522 ILE A N 1
ATOM 4068 C CA . ILE A 1 522 ? 25.349 0.516 -40.050 1.00 65.38 522 ILE A CA 1
ATOM 4069 C C . ILE A 1 522 ? 23.940 -0.023 -39.755 1.00 65.38 522 ILE A C 1
ATOM 4071 O O . ILE A 1 522 ? 23.395 0.245 -38.683 1.00 65.38 522 ILE A O 1
ATOM 4075 N N . ARG A 1 523 ? 23.348 -0.807 -40.665 1.00 68.00 523 ARG A N 1
ATOM 4076 C CA . ARG A 1 523 ? 22.002 -1.381 -40.488 1.00 68.00 523 ARG A CA 1
ATOM 4077 C C . ARG A 1 523 ? 21.943 -2.356 -39.306 1.00 68.00 523 ARG A C 1
ATOM 4079 O O . ARG A 1 523 ? 20.994 -2.302 -38.525 1.00 68.00 523 ARG A O 1
ATOM 4086 N N . GLU A 1 524 ? 22.979 -3.171 -39.119 1.00 68.88 524 GLU A N 1
ATOM 4087 C CA . GLU A 1 524 ? 23.143 -4.063 -37.961 1.00 68.88 524 GLU A CA 1
ATOM 4088 C C . GLU A 1 524 ? 23.277 -3.283 -36.643 1.00 68.88 524 GLU A C 1
ATOM 4090 O O . GLU A 1 524 ? 22.591 -3.598 -35.668 1.00 68.88 524 GLU A O 1
ATOM 4095 N N . ARG A 1 525 ? 24.084 -2.212 -36.615 1.00 70.06 525 ARG A N 1
ATOM 4096 C CA . ARG A 1 525 ? 24.216 -1.312 -35.451 1.00 70.06 525 ARG A CA 1
ATOM 4097 C C . ARG A 1 525 ? 22.890 -0.634 -35.089 1.00 70.06 525 ARG A C 1
ATOM 4099 O O . ARG A 1 525 ? 22.558 -0.540 -33.909 1.00 70.06 525 ARG A O 1
ATOM 4106 N N . VAL A 1 526 ? 22.108 -0.193 -36.076 1.00 71.31 526 VAL A N 1
ATOM 4107 C CA . VAL A 1 526 ? 20.787 0.416 -35.839 1.00 71.31 526 VAL A CA 1
ATOM 4108 C C . VAL A 1 526 ? 19.773 -0.618 -35.333 1.00 71.31 526 VAL A C 1
ATOM 4110 O O . VAL A 1 526 ? 19.027 -0.318 -34.398 1.00 71.31 526 VAL A O 1
ATOM 4113 N N . ALA A 1 527 ? 19.768 -1.839 -35.878 1.00 73.88 527 ALA A N 1
ATOM 4114 C CA . ALA A 1 527 ? 18.918 -2.928 -35.392 1.00 73.88 527 ALA A CA 1
ATOM 4115 C C . ALA A 1 527 ? 19.264 -3.322 -33.944 1.00 73.88 527 ALA A C 1
ATOM 4117 O O . ALA A 1 527 ? 18.371 -3.367 -33.099 1.00 73.88 527 ALA A O 1
ATOM 4118 N N . CYS A 1 528 ? 20.557 -3.498 -33.645 1.00 72.12 528 CYS A N 1
ATOM 4119 C CA . CYS A 1 528 ? 21.113 -3.687 -32.301 1.00 72.12 528 CYS A CA 1
ATOM 4120 C C . CYS A 1 528 ? 20.551 -2.662 -31.307 1.00 72.12 528 CYS A C 1
ATOM 4122 O O . CYS A 1 528 ? 19.877 -3.025 -30.344 1.00 72.12 528 CYS A O 1
ATOM 4124 N N . VAL A 1 529 ? 20.760 -1.372 -31.584 1.00 74.50 529 VAL A N 1
ATOM 4125 C CA . VAL A 1 529 ? 20.349 -0.277 -30.695 1.00 74.50 529 VAL A CA 1
ATOM 4126 C C . VAL A 1 529 ? 18.820 -0.159 -30.576 1.00 74.50 529 VAL A C 1
ATOM 4128 O O . VAL A 1 529 ? 18.318 0.281 -29.542 1.00 74.50 529 VAL A O 1
ATOM 4131 N N . SER A 1 530 ? 18.066 -0.581 -31.593 1.00 81.44 530 SER A N 1
ATOM 4132 C CA . SER A 1 530 ? 16.598 -0.589 -31.553 1.00 81.44 530 SER A CA 1
ATOM 4133 C C . SER A 1 530 ? 16.049 -1.725 -30.683 1.00 81.44 530 SER A C 1
ATOM 4135 O O . SER A 1 530 ? 15.180 -1.479 -29.850 1.00 81.44 530 SER A O 1
ATOM 4137 N N . VAL A 1 531 ? 16.574 -2.950 -30.823 1.00 83.44 531 VAL A N 1
ATOM 4138 C CA . VAL A 1 531 ? 16.212 -4.096 -29.963 1.00 83.44 531 VAL A CA 1
ATOM 4139 C C . VAL A 1 531 ? 16.588 -3.809 -28.509 1.00 83.44 531 VAL A C 1
ATOM 4141 O O . VAL A 1 531 ? 15.775 -4.014 -27.611 1.00 83.44 531 VAL A O 1
ATOM 4144 N N . ASP A 1 532 ? 17.779 -3.252 -28.294 1.00 83.12 532 ASP A N 1
ATOM 4145 C CA . ASP A 1 532 ? 18.278 -2.801 -26.995 1.00 83.12 532 ASP A CA 1
ATOM 4146 C C . ASP A 1 532 ? 17.310 -1.830 -26.292 1.00 83.12 532 ASP A C 1
ATOM 4148 O O . ASP A 1 532 ? 16.891 -2.031 -25.147 1.00 83.12 532 ASP A O 1
ATOM 4152 N N . ALA A 1 533 ? 16.896 -0.785 -27.013 1.00 85.69 533 ALA A N 1
ATOM 4153 C CA . ALA A 1 533 ? 15.967 0.212 -26.502 1.00 85.69 533 ALA A CA 1
ATOM 4154 C C . ALA A 1 533 ? 14.569 -0.371 -26.221 1.00 85.69 533 ALA A C 1
ATOM 4156 O O . ALA A 1 533 ? 13.935 0.035 -25.249 1.00 85.69 533 ALA A O 1
ATOM 4157 N N . LEU A 1 534 ? 14.102 -1.333 -27.026 1.00 91.06 534 LEU A N 1
ATOM 4158 C CA . LEU A 1 534 ? 12.815 -2.011 -26.831 1.00 91.06 534 LEU A CA 1
ATOM 4159 C C . LEU A 1 534 ? 12.813 -2.931 -25.601 1.00 91.06 534 LEU A C 1
ATOM 4161 O O . LEU A 1 534 ? 11.871 -2.868 -24.813 1.00 91.06 534 LEU A O 1
ATOM 4165 N N . LEU A 1 535 ? 13.862 -3.735 -25.391 1.00 91.62 535 LEU A N 1
ATOM 4166 C CA . LEU A 1 535 ? 14.003 -4.571 -24.187 1.00 91.62 535 LEU A CA 1
ATOM 4167 C C . LEU A 1 535 ? 14.093 -3.704 -22.923 1.00 91.62 535 LEU A C 1
ATOM 4169 O O . LEU A 1 535 ? 13.419 -3.969 -21.928 1.00 91.62 535 LEU A O 1
ATOM 4173 N N . THR A 1 536 ? 14.855 -2.610 -22.993 1.00 92.12 536 THR A N 1
ATOM 4174 C CA . THR A 1 536 ? 14.975 -1.640 -21.897 1.00 92.12 536 THR A CA 1
ATOM 4175 C C . THR A 1 536 ? 13.634 -0.967 -21.588 1.00 92.12 536 THR A C 1
ATOM 4177 O O . THR A 1 536 ? 13.242 -0.888 -20.426 1.00 92.12 536 THR A O 1
ATOM 4180 N N . ALA A 1 537 ? 12.889 -0.539 -22.613 1.00 93.94 537 ALA A N 1
ATOM 4181 C CA . ALA A 1 537 ? 11.555 0.041 -22.455 1.00 93.94 537 ALA A CA 1
ATOM 4182 C C . ALA A 1 537 ? 10.530 -0.967 -21.908 1.00 93.94 537 ALA A C 1
ATOM 4184 O O . ALA A 1 537 ? 9.659 -0.596 -21.123 1.00 93.94 537 ALA A O 1
ATOM 4185 N N . PHE A 1 538 ? 10.644 -2.250 -22.262 1.00 95.19 538 PHE A N 1
ATOM 4186 C CA . PHE A 1 538 ? 9.821 -3.299 -21.662 1.00 95.19 538 PHE A CA 1
ATOM 4187 C C . PHE A 1 538 ? 10.070 -3.403 -20.149 1.00 95.19 538 PHE A C 1
ATOM 4189 O O . PHE A 1 538 ? 9.119 -3.403 -19.366 1.00 95.19 538 PHE A O 1
ATOM 4196 N N . ALA A 1 539 ? 11.343 -3.392 -19.740 1.00 94.12 539 ALA A N 1
ATOM 4197 C CA . ALA A 1 539 ? 11.758 -3.453 -18.340 1.00 94.12 539 ALA A CA 1
ATOM 4198 C C . ALA A 1 539 ? 11.301 -2.247 -17.500 1.00 94.12 539 ALA A C 1
ATOM 4200 O O . ALA A 1 539 ? 10.873 -2.430 -16.363 1.00 94.12 539 ALA A O 1
ATOM 4201 N N . CYS A 1 540 ? 11.420 -1.021 -18.031 1.00 95.00 540 CYS A N 1
ATOM 4202 C CA . CYS A 1 540 ? 11.225 0.210 -17.251 1.00 95.00 540 CYS A CA 1
ATOM 4203 C C . CYS A 1 540 ? 9.938 0.996 -17.544 1.00 95.00 540 CYS A C 1
ATOM 4205 O O . CYS A 1 540 ? 9.673 1.979 -16.858 1.00 95.00 540 CYS A O 1
ATOM 4207 N N . LEU A 1 541 ? 9.133 0.577 -18.527 1.00 95.31 541 LEU A N 1
ATOM 4208 C CA . LEU A 1 541 ? 7.808 1.149 -18.802 1.00 95.31 541 LEU A CA 1
ATOM 4209 C C . LEU A 1 541 ? 6.722 0.074 -18.764 1.00 95.31 541 LEU A C 1
ATOM 4211 O O . LEU A 1 541 ? 5.778 0.188 -17.990 1.00 95.31 541 LEU A O 1
ATOM 4215 N N . VAL A 1 542 ? 6.844 -0.973 -19.590 1.00 96.12 542 VAL A N 1
ATOM 4216 C CA . VAL A 1 542 ? 5.734 -1.915 -19.831 1.00 96.12 542 VAL A CA 1
ATOM 4217 C C . VAL A 1 542 ? 5.407 -2.740 -18.589 1.00 96.12 542 VAL A C 1
ATOM 4219 O O . VAL A 1 542 ? 4.241 -2.806 -18.207 1.00 96.12 542 VAL A O 1
ATOM 4222 N N . LEU A 1 543 ? 6.411 -3.336 -17.936 1.00 96.00 543 LEU A N 1
ATOM 4223 C CA . LEU A 1 543 ? 6.181 -4.129 -16.725 1.00 96.00 543 LEU A CA 1
ATOM 4224 C C . LEU A 1 543 ? 5.690 -3.267 -15.539 1.00 96.00 543 LEU A C 1
ATOM 4226 O O . LEU A 1 543 ? 4.664 -3.635 -14.969 1.00 96.00 543 LEU A O 1
ATOM 4230 N N . PRO A 1 544 ? 6.293 -2.101 -15.212 1.00 96.44 544 PRO A N 1
ATOM 4231 C CA . PRO A 1 544 ? 5.746 -1.195 -14.199 1.00 96.44 544 PRO A CA 1
ATOM 4232 C C . PRO A 1 544 ? 4.307 -0.734 -14.473 1.00 96.44 544 PRO A C 1
ATOM 4234 O O . PRO A 1 544 ? 3.476 -0.743 -13.569 1.00 96.44 544 PRO A O 1
ATOM 4237 N N . LEU A 1 545 ? 3.973 -0.375 -15.719 1.00 96.81 545 LEU A N 1
ATOM 4238 C CA . LEU A 1 545 ? 2.613 0.049 -16.078 1.00 96.81 545 LEU A CA 1
ATOM 4239 C C . LEU A 1 545 ? 1.596 -1.091 -15.966 1.00 96.81 545 LEU A C 1
ATOM 4241 O O . LEU A 1 545 ? 0.479 -0.856 -15.512 1.00 96.81 545 LEU A O 1
ATOM 4245 N N . ALA A 1 546 ? 1.970 -2.320 -16.330 1.00 96.31 546 ALA A N 1
ATOM 4246 C CA . ALA A 1 546 ? 1.091 -3.482 -16.197 1.00 96.31 546 ALA A CA 1
ATOM 4247 C C . ALA A 1 546 ? 0.764 -3.839 -14.734 1.00 96.31 546 ALA A C 1
ATOM 4249 O O . ALA A 1 546 ? -0.240 -4.503 -14.482 1.00 96.31 546 ALA A O 1
ATOM 4250 N N . ILE A 1 547 ? 1.594 -3.390 -13.788 1.00 95.25 547 ILE A N 1
ATOM 4251 C CA . ILE A 1 547 ? 1.355 -3.487 -12.344 1.00 95.25 547 ILE A CA 1
ATOM 4252 C C . ILE A 1 547 ? 0.518 -2.297 -11.857 1.00 95.25 547 ILE A C 1
ATOM 4254 O O . ILE A 1 547 ? -0.474 -2.486 -11.163 1.00 95.25 547 ILE A O 1
ATOM 4258 N N . PHE A 1 548 ? 0.907 -1.071 -12.220 1.00 95.62 548 PHE A N 1
ATOM 4259 C CA . PHE A 1 548 ? 0.319 0.152 -11.668 1.00 95.62 548 PHE A CA 1
ATOM 4260 C C . PHE A 1 548 ? -1.097 0.450 -12.180 1.00 95.62 548 PHE A C 1
ATOM 4262 O O . PHE A 1 548 ? -1.954 0.865 -11.402 1.00 95.62 548 PHE A O 1
ATOM 4269 N N . VAL A 1 549 ? -1.363 0.249 -13.477 1.00 95.94 549 VAL A N 1
ATOM 4270 C CA . VAL A 1 549 ? -2.643 0.638 -14.101 1.00 95.94 549 VAL A CA 1
ATOM 4271 C C . VAL A 1 549 ? -3.861 -0.027 -13.438 1.00 95.94 549 VAL A C 1
ATOM 4273 O O . VAL A 1 549 ? -4.807 0.707 -13.159 1.00 95.94 549 VAL A O 1
ATOM 4276 N N . PRO A 1 550 ? -3.859 -1.339 -13.114 1.00 95.12 550 PRO A N 1
ATOM 4277 C CA . PRO A 1 550 ? -4.946 -1.960 -12.356 1.00 95.12 550 PRO A CA 1
ATOM 4278 C C . PRO A 1 550 ? -5.276 -1.256 -11.034 1.00 95.12 550 PRO A C 1
ATOM 4280 O O . PRO A 1 550 ? -6.450 -1.065 -10.747 1.00 95.12 550 PRO A O 1
ATOM 4283 N N . TYR A 1 551 ? -4.271 -0.824 -10.260 1.00 95.31 551 TYR A N 1
ATOM 4284 C CA . TYR A 1 551 ? -4.490 -0.103 -8.999 1.00 95.31 551 TYR A CA 1
ATOM 4285 C C . TYR A 1 551 ? -4.983 1.331 -9.235 1.00 95.31 551 TYR A C 1
ATOM 4287 O O . TYR A 1 551 ? -5.914 1.783 -8.577 1.00 95.31 551 TYR A O 1
ATOM 4295 N N . ALA A 1 552 ? -4.425 2.030 -10.224 1.00 94.75 552 ALA A N 1
ATOM 4296 C CA . ALA A 1 552 ? -4.842 3.389 -10.573 1.00 94.75 552 ALA A CA 1
ATOM 4297 C C . ALA A 1 552 ? -6.282 3.481 -11.121 1.00 94.75 552 ALA A C 1
ATOM 4299 O O . ALA A 1 552 ? -6.865 4.559 -11.112 1.00 94.75 552 ALA A O 1
ATOM 4300 N N . GLN A 1 553 ? -6.850 2.376 -11.618 1.00 95.62 553 GLN A N 1
ATOM 4301 C CA . GLN A 1 553 ? -8.234 2.310 -12.108 1.00 95.62 553 GLN A CA 1
ATOM 4302 C C . GLN A 1 553 ? -9.284 2.137 -11.004 1.00 95.62 553 GLN A C 1
ATOM 4304 O O . GLN A 1 553 ? -10.459 2.381 -11.264 1.00 95.62 553 GLN A O 1
ATOM 4309 N N . VAL A 1 554 ? -8.874 1.689 -9.815 1.00 95.19 554 VAL A N 1
ATOM 4310 C CA . VAL A 1 554 ? -9.769 1.361 -8.690 1.00 95.19 554 VAL A CA 1
ATOM 4311 C C . VAL A 1 554 ? -9.547 2.248 -7.466 1.00 95.19 554 VAL A C 1
ATOM 4313 O O . VAL A 1 554 ? -10.381 2.243 -6.574 1.00 95.19 554 VAL A O 1
ATOM 4316 N N . PHE A 1 555 ? -8.446 3.000 -7.413 1.00 94.50 555 PHE A N 1
ATOM 4317 C CA . PHE A 1 555 ? -8.160 3.948 -6.338 1.00 94.50 555 PHE A CA 1
ATOM 4318 C C . PHE A 1 555 ? -9.138 5.132 -6.350 1.00 94.50 555 PHE A C 1
ATOM 4320 O O . PHE A 1 555 ? -9.274 5.823 -7.365 1.00 94.50 555 PHE A O 1
ATOM 4327 N N . ASP A 1 556 ? -9.773 5.396 -5.211 1.00 90.38 556 ASP A N 1
ATOM 4328 C CA . ASP A 1 556 ? -10.666 6.531 -5.015 1.00 90.38 556 ASP A CA 1
ATOM 4329 C C . ASP A 1 556 ? -9.864 7.766 -4.573 1.00 90.38 556 ASP A C 1
ATOM 4331 O O . ASP A 1 556 ? -9.268 7.813 -3.496 1.00 90.38 556 ASP A O 1
ATOM 4335 N N . VAL A 1 557 ? -9.847 8.790 -5.430 1.00 86.06 557 VAL A N 1
ATOM 4336 C CA . VAL A 1 557 ? -9.108 10.044 -5.206 1.00 86.06 557 VAL A CA 1
ATOM 4337 C C . VAL A 1 557 ? -9.846 10.995 -4.252 1.00 86.06 557 VAL A C 1
ATOM 4339 O O . VAL A 1 557 ? -9.217 11.884 -3.683 1.00 86.06 557 VAL A O 1
ATOM 4342 N N . SER A 1 558 ? -11.157 10.825 -4.061 1.00 81.69 558 SER A N 1
ATOM 4343 C CA . SER A 1 558 ? -11.948 11.592 -3.093 1.00 81.69 558 SER A CA 1
ATOM 4344 C C . SER A 1 558 ? -11.693 11.101 -1.670 1.00 81.69 558 SER A C 1
ATOM 4346 O O . SER A 1 558 ? -11.457 11.916 -0.781 1.00 81.69 558 SER A O 1
ATOM 4348 N N . TRP A 1 559 ? -11.669 9.780 -1.478 1.00 78.62 559 TRP A N 1
ATOM 4349 C CA . TRP A 1 559 ? -11.446 9.134 -0.178 1.00 78.62 559 TRP A CA 1
ATOM 4350 C C . TRP A 1 559 ? -9.982 8.776 0.111 1.00 78.62 559 TRP A C 1
ATOM 4352 O O . TRP A 1 559 ? -9.674 8.294 1.196 1.00 78.62 559 TRP A O 1
ATOM 4362 N N . TYR A 1 560 ? -9.071 9.010 -0.841 1.00 87.69 560 TYR A N 1
ATOM 4363 C CA . TYR A 1 560 ? -7.649 8.643 -0.754 1.00 87.69 560 TYR A CA 1
ATOM 4364 C C . TYR A 1 560 ? -7.418 7.149 -0.458 1.00 87.69 560 TYR A C 1
ATOM 4366 O O . TYR A 1 560 ? -6.420 6.785 0.162 1.00 87.69 560 TYR A O 1
ATOM 4374 N N . SER A 1 561 ? -8.322 6.273 -0.907 1.00 90.38 561 SER A N 1
ATOM 4375 C CA . SER A 1 561 ? -8.374 4.873 -0.472 1.00 90.38 561 SER A CA 1
ATOM 4376 C C . SER A 1 561 ? -8.652 3.885 -1.609 1.00 90.38 561 SER A C 1
ATOM 4378 O O . SER A 1 561 ? -8.939 4.267 -2.744 1.00 90.38 561 SER A O 1
ATOM 4380 N N . PHE A 1 562 ? -8.547 2.591 -1.311 1.00 93.25 562 PHE A N 1
ATOM 4381 C CA . PHE A 1 562 ? -8.966 1.507 -2.199 1.00 93.25 562 PHE A CA 1
ATOM 4382 C C . PHE A 1 562 ? -10.317 0.922 -1.752 1.00 93.25 562 PHE A C 1
ATOM 4384 O O . PHE A 1 562 ? -10.659 1.028 -0.577 1.00 93.25 562 PHE A O 1
ATOM 4391 N N . PRO A 1 563 ? -11.070 0.265 -2.654 1.00 92.06 563 PRO A N 1
ATOM 4392 C CA . PRO A 1 563 ? -12.276 -0.473 -2.294 1.00 92.06 563 PRO A CA 1
ATOM 4393 C C . PRO A 1 563 ? -11.992 -1.580 -1.273 1.00 92.06 563 PRO A C 1
ATOM 4395 O O . PRO A 1 563 ? -10.921 -2.202 -1.295 1.00 92.06 563 PRO A O 1
ATOM 4398 N N . ASN A 1 564 ? -12.973 -1.872 -0.418 1.00 88.94 564 ASN A N 1
ATOM 4399 C CA . ASN A 1 564 ? -12.841 -2.851 0.661 1.00 88.94 564 ASN A CA 1
ATOM 4400 C C . ASN A 1 564 ? -12.509 -4.264 0.143 1.00 88.94 564 ASN A C 1
ATOM 4402 O O . ASN A 1 564 ? -11.797 -5.007 0.813 1.00 88.94 564 ASN A O 1
ATOM 4406 N N . GLU A 1 565 ? -12.914 -4.620 -1.081 1.00 89.25 565 GLU A N 1
ATOM 4407 C CA . GLU A 1 565 ? -12.544 -5.881 -1.744 1.00 89.25 565 GLU A CA 1
ATOM 4408 C C . GLU A 1 565 ? -11.032 -6.033 -1.948 1.00 89.25 565 GLU A C 1
ATOM 4410 O O . GLU A 1 565 ? -10.532 -7.151 -2.066 1.00 89.25 565 GLU A O 1
ATOM 4415 N N . ILE A 1 566 ? -10.300 -4.917 -2.020 1.00 90.62 566 ILE A N 1
ATOM 4416 C CA . ILE A 1 566 ? -8.842 -4.914 -2.104 1.00 90.62 566 ILE A CA 1
ATOM 4417 C C . ILE A 1 566 ? -8.231 -4.912 -0.709 1.00 90.62 566 ILE A C 1
ATOM 4419 O O . ILE A 1 566 ? -7.323 -5.714 -0.490 1.00 90.62 566 ILE A O 1
ATOM 4423 N N . LEU A 1 567 ? -8.721 -4.053 0.194 1.00 90.88 567 LEU A N 1
ATOM 4424 C CA . LEU A 1 567 ? -8.167 -3.844 1.539 1.00 90.88 567 LEU A CA 1
ATOM 4425 C C . LEU A 1 567 ? -8.324 -5.063 2.459 1.00 90.88 567 LEU A C 1
ATOM 4427 O O . LEU A 1 567 ? -7.365 -5.450 3.115 1.00 90.88 567 LEU A O 1
ATOM 4431 N N . TYR A 1 568 ? -9.483 -5.720 2.431 1.00 89.19 568 TYR A N 1
ATOM 4432 C CA . TYR A 1 568 ? -9.802 -6.860 3.302 1.00 89.19 568 TYR A CA 1
ATOM 4433 C C . TYR A 1 568 ? -9.618 -8.224 2.620 1.00 89.19 568 TYR A C 1
ATOM 4435 O O . TYR A 1 568 ? -9.957 -9.264 3.179 1.00 89.19 568 TYR A O 1
ATOM 4443 N N . GLY A 1 569 ? -9.109 -8.248 1.385 1.00 86.31 569 GLY A N 1
ATOM 4444 C CA . GLY A 1 569 ? -8.896 -9.490 0.648 1.00 86.31 569 GLY A CA 1
ATOM 4445 C C . GLY A 1 569 ? -7.516 -10.098 0.909 1.00 86.31 569 GLY A C 1
ATOM 4446 O O . GLY A 1 569 ? -6.490 -9.504 0.565 1.00 86.31 569 GLY A O 1
ATOM 4447 N N . ASP A 1 570 ? -7.502 -11.340 1.408 1.00 82.62 570 ASP A N 1
ATOM 4448 C CA . ASP A 1 570 ? -6.326 -12.118 1.841 1.00 82.62 570 ASP A CA 1
ATOM 4449 C C . ASP A 1 570 ? -5.152 -12.039 0.854 1.00 82.62 570 ASP A C 1
ATOM 4451 O O . ASP A 1 570 ? -3.987 -11.957 1.230 1.00 82.62 570 ASP A O 1
ATOM 4455 N N . VAL A 1 571 ? -5.453 -12.072 -0.447 1.00 82.81 571 VAL A N 1
ATOM 4456 C CA . VAL A 1 571 ? -4.456 -12.067 -1.524 1.00 82.81 571 VAL A CA 1
ATOM 4457 C C . VAL A 1 571 ? -4.319 -10.690 -2.177 1.00 82.81 571 VAL A C 1
ATOM 4459 O O . VAL A 1 571 ? -3.246 -10.370 -2.687 1.00 82.81 571 VAL A O 1
ATOM 4462 N N . SER A 1 572 ? -5.363 -9.860 -2.199 1.00 87.62 572 SER A N 1
ATOM 4463 C CA . SER A 1 572 ? -5.322 -8.542 -2.843 1.00 87.62 572 SER A CA 1
ATOM 4464 C C . SER A 1 572 ? -4.531 -7.526 -2.030 1.00 87.62 572 SER A C 1
ATOM 4466 O O . SER A 1 572 ? -3.730 -6.809 -2.626 1.00 87.62 572 SER A O 1
ATOM 4468 N N . PHE A 1 573 ? -4.677 -7.501 -0.703 1.00 89.62 573 PHE A N 1
ATOM 4469 C CA . PHE A 1 573 ? -4.009 -6.509 0.139 1.00 89.62 573 PHE A CA 1
ATOM 4470 C C . PHE A 1 573 ? -2.486 -6.721 0.218 1.00 89.62 573 PHE A C 1
ATOM 4472 O O . PHE A 1 573 ? -1.742 -5.788 -0.108 1.00 89.62 573 PHE A O 1
ATOM 4479 N N . PRO A 1 574 ? -1.956 -7.938 0.485 1.00 86.56 574 PRO A N 1
ATOM 4480 C CA . PRO A 1 574 ? -0.513 -8.166 0.419 1.00 86.56 574 PRO A CA 1
ATOM 4481 C C . PRO A 1 574 ? 0.063 -7.913 -0.978 1.00 86.56 574 PRO A C 1
ATOM 4483 O O . PRO A 1 574 ? 1.167 -7.380 -1.090 1.00 86.56 574 PRO A O 1
ATOM 4486 N N . ASN A 1 575 ? -0.673 -8.237 -2.052 1.00 89.38 575 ASN A N 1
ATOM 4487 C CA . ASN A 1 575 ? -0.229 -7.921 -3.413 1.00 89.38 575 ASN A CA 1
ATOM 4488 C C . ASN A 1 575 ? -0.223 -6.410 -3.681 1.00 89.38 575 ASN A C 1
ATOM 4490 O O . ASN A 1 575 ? 0.766 -5.933 -4.225 1.00 89.38 575 ASN A O 1
ATOM 4494 N N . LEU A 1 576 ? -1.249 -5.651 -3.271 1.00 92.25 576 LEU A N 1
ATOM 4495 C CA . LEU A 1 576 ? -1.280 -4.185 -3.382 1.00 92.25 576 LEU A CA 1
ATOM 4496 C C . LEU A 1 576 ? 0.009 -3.587 -2.812 1.00 92.25 576 LEU A C 1
ATOM 4498 O O . LEU A 1 576 ? 0.683 -2.801 -3.479 1.00 92.25 576 LEU A O 1
ATOM 4502 N N . ILE A 1 577 ? 0.381 -4.009 -1.607 1.00 91.00 577 ILE A N 1
ATOM 4503 C CA . ILE A 1 577 ? 1.552 -3.493 -0.904 1.00 91.00 577 ILE A CA 1
ATOM 4504 C C . ILE A 1 577 ? 2.837 -3.949 -1.593 1.00 91.00 577 ILE A C 1
ATOM 4506 O O . ILE A 1 577 ? 3.634 -3.110 -2.010 1.00 91.00 577 ILE A O 1
ATOM 4510 N N . ARG A 1 578 ? 3.045 -5.259 -1.777 1.00 88.75 578 ARG A N 1
ATOM 4511 C CA . ARG A 1 578 ? 4.294 -5.802 -2.340 1.00 88.75 578 ARG A CA 1
ATOM 4512 C C . ARG A 1 578 ? 4.525 -5.370 -3.794 1.00 88.75 578 ARG A C 1
ATOM 4514 O O . ARG A 1 578 ? 5.649 -5.026 -4.162 1.00 88.75 578 ARG A O 1
ATOM 4521 N N . GLU A 1 579 ? 3.479 -5.314 -4.617 1.00 93.12 579 GLU A N 1
ATOM 4522 C CA . GLU A 1 579 ? 3.576 -4.847 -6.003 1.00 93.12 579 GLU A CA 1
ATOM 4523 C C . GLU A 1 579 ? 3.910 -3.345 -6.065 1.00 93.12 579 GLU A C 1
ATOM 4525 O O . GLU A 1 579 ? 4.772 -2.950 -6.852 1.00 93.12 579 GLU A O 1
ATOM 4530 N N . ASN A 1 580 ? 3.355 -2.506 -5.180 1.00 93.81 580 ASN A N 1
ATOM 4531 C CA . ASN A 1 580 ? 3.779 -1.105 -5.076 1.00 93.81 580 ASN A CA 1
ATOM 4532 C C . ASN A 1 580 ? 5.193 -0.957 -4.479 1.00 93.81 580 ASN A C 1
ATOM 4534 O O . ASN A 1 580 ? 5.969 -0.131 -4.964 1.00 93.81 580 ASN A O 1
ATOM 4538 N N . GLN A 1 581 ? 5.605 -1.804 -3.529 1.00 92.25 581 GLN A N 1
ATOM 4539 C CA . GLN A 1 581 ? 6.995 -1.865 -3.049 1.00 92.25 581 GLN A CA 1
ATOM 4540 C C . GLN A 1 581 ? 7.989 -2.189 -4.189 1.00 92.25 581 GLN A C 1
ATOM 4542 O O . GLN A 1 581 ? 9.143 -1.751 -4.157 1.00 92.25 581 GLN A O 1
ATOM 4547 N N . ALA A 1 582 ? 7.552 -2.907 -5.232 1.00 92.56 582 ALA A N 1
ATOM 4548 C CA . ALA A 1 582 ? 8.346 -3.142 -6.439 1.00 92.56 582 ALA A CA 1
ATOM 4549 C C . ALA A 1 582 ? 8.400 -1.920 -7.380 1.00 92.56 582 ALA A C 1
ATOM 4551 O O . ALA A 1 582 ? 9.403 -1.746 -8.078 1.00 92.56 582 ALA A O 1
ATOM 4552 N N . LEU A 1 583 ? 7.385 -1.048 -7.380 1.00 93.50 583 LEU A N 1
ATOM 4553 C CA . LEU A 1 583 ? 7.324 0.178 -8.191 1.00 93.50 583 LEU A CA 1
ATOM 4554 C C . LEU A 1 583 ? 8.131 1.338 -7.587 1.00 93.50 583 LEU A C 1
ATOM 4556 O O . LEU A 1 583 ? 8.971 1.934 -8.270 1.00 93.50 583 LEU A O 1
ATOM 4560 N N . PHE A 1 584 ? 7.908 1.653 -6.310 1.00 93.62 584 PHE A N 1
ATOM 4561 C CA . PHE A 1 584 ? 8.544 2.787 -5.634 1.00 93.62 584 PHE A CA 1
ATOM 4562 C C . PHE A 1 584 ? 10.001 2.496 -5.247 1.00 93.62 584 PHE A C 1
ATOM 4564 O O . PHE A 1 584 ? 10.415 1.350 -5.094 1.00 93.62 584 PHE A O 1
ATOM 4571 N N . ALA A 1 585 ? 10.816 3.542 -5.116 1.00 92.69 585 ALA A N 1
ATOM 4572 C CA . ALA A 1 585 ? 12.209 3.453 -4.692 1.00 92.69 585 ALA A CA 1
ATOM 4573 C C . ALA A 1 585 ? 12.313 3.468 -3.159 1.00 92.69 585 ALA A C 1
ATOM 4575 O O . ALA A 1 585 ? 12.321 4.533 -2.540 1.00 92.69 585 ALA A O 1
ATOM 4576 N N . LEU A 1 586 ? 12.406 2.280 -2.556 1.00 87.69 586 LEU A N 1
ATOM 4577 C CA . LEU A 1 586 ? 12.418 2.116 -1.091 1.00 87.69 586 LEU A CA 1
ATOM 4578 C C . LEU A 1 586 ? 13.820 2.172 -0.474 1.00 87.69 586 LEU A C 1
ATOM 4580 O O . LEU A 1 586 ? 13.975 2.295 0.734 1.00 87.69 586 LEU A O 1
ATOM 4584 N N . SER A 1 587 ? 14.861 2.077 -1.299 1.00 89.62 587 SER A N 1
ATOM 4585 C CA . SER A 1 587 ? 16.248 2.269 -0.882 1.00 89.62 587 SER A CA 1
ATOM 4586 C C . SER A 1 587 ? 17.034 2.990 -1.969 1.00 89.62 587 SER A C 1
ATOM 4588 O O . SER A 1 587 ? 16.627 3.033 -3.134 1.00 89.62 587 SER A O 1
ATOM 4590 N N . PHE A 1 588 ? 18.197 3.535 -1.610 1.00 90.38 588 PHE A N 1
ATOM 4591 C CA . PHE A 1 588 ? 19.043 4.241 -2.569 1.00 90.38 588 PHE A CA 1
ATOM 4592 C C . PHE A 1 588 ? 19.464 3.352 -3.757 1.00 90.38 588 PHE A C 1
ATOM 4594 O O . PHE A 1 588 ? 19.403 3.782 -4.907 1.00 90.38 588 PHE A O 1
ATOM 4601 N N . VAL A 1 589 ? 19.831 2.090 -3.498 1.00 91.38 589 VAL A N 1
ATOM 4602 C CA . VAL A 1 589 ? 20.226 1.123 -4.543 1.00 91.38 589 VAL A CA 1
ATOM 4603 C C . VAL A 1 589 ? 19.042 0.755 -5.442 1.00 91.38 589 VAL A C 1
ATOM 4605 O O . VAL A 1 589 ? 19.189 0.672 -6.663 1.00 91.38 589 VAL A O 1
ATOM 4608 N N . ASP A 1 590 ? 17.857 0.575 -4.858 1.00 92.81 590 ASP A N 1
ATOM 4609 C CA . ASP A 1 590 ? 16.627 0.282 -5.594 1.00 92.81 590 ASP A CA 1
ATOM 4610 C C . ASP A 1 590 ? 16.250 1.434 -6.543 1.00 92.81 590 ASP A C 1
ATOM 4612 O O . ASP A 1 590 ? 16.065 1.228 -7.742 1.00 92.81 590 ASP A O 1
ATOM 4616 N N . GLY A 1 591 ? 16.246 2.674 -6.047 1.00 93.81 591 GLY A N 1
ATOM 4617 C CA . GLY A 1 591 ? 15.959 3.842 -6.880 1.00 93.81 591 GLY A CA 1
ATOM 4618 C C . GLY A 1 591 ? 17.011 4.107 -7.962 1.00 93.81 591 GLY A C 1
ATOM 4619 O O . GLY A 1 591 ? 16.657 4.411 -9.100 1.00 93.81 591 GLY A O 1
ATOM 4620 N N . VAL A 1 592 ? 18.305 3.925 -7.669 1.00 94.81 592 VAL A N 1
ATOM 4621 C CA . VAL A 1 592 ? 19.366 4.046 -8.688 1.00 94.81 592 VAL A CA 1
ATOM 4622 C C . VAL A 1 592 ? 19.205 2.991 -9.786 1.00 94.81 592 VAL A C 1
ATOM 4624 O O . VAL A 1 592 ? 19.282 3.330 -10.968 1.00 94.81 592 VAL A O 1
ATOM 4627 N N . THR A 1 593 ? 18.931 1.732 -9.433 1.00 95.69 593 THR A N 1
ATOM 4628 C CA . THR A 1 593 ? 18.744 0.664 -10.433 1.00 95.69 593 THR A CA 1
ATOM 4629 C C . THR A 1 593 ? 17.474 0.850 -11.272 1.00 95.69 593 THR A C 1
ATOM 4631 O O . THR A 1 593 ? 17.493 0.521 -12.456 1.00 95.69 593 THR A O 1
ATOM 4634 N N . LYS A 1 594 ? 16.425 1.490 -10.735 1.00 95.75 594 LYS A N 1
ATOM 4635 C CA . LYS A 1 594 ? 15.253 1.950 -11.509 1.00 95.75 594 LYS A CA 1
ATOM 4636 C C . LYS A 1 594 ? 15.573 3.091 -12.490 1.00 95.75 594 LYS A C 1
ATOM 4638 O O . LYS A 1 594 ? 15.046 3.106 -13.599 1.00 95.75 594 LYS A O 1
ATOM 4643 N N . LEU A 1 595 ? 16.462 4.026 -12.138 1.00 95.38 595 LEU A N 1
ATOM 4644 C CA . LEU A 1 595 ? 16.839 5.161 -13.004 1.00 95.38 595 LEU A CA 1
ATOM 4645 C C . LEU A 1 595 ? 17.746 4.773 -14.189 1.00 95.38 595 LEU A C 1
ATOM 4647 O O . LEU A 1 595 ? 17.675 5.400 -15.251 1.00 95.38 595 LEU A O 1
ATOM 4651 N N . VAL A 1 596 ? 18.607 3.762 -14.025 1.00 94.50 596 VAL A N 1
ATOM 4652 C CA . VAL A 1 596 ? 19.613 3.361 -15.030 1.00 94.50 596 VAL A CA 1
ATOM 4653 C C . VAL A 1 596 ? 19.011 3.019 -16.412 1.00 94.50 596 VAL A C 1
ATOM 4655 O O . VAL A 1 596 ? 19.495 3.581 -17.400 1.00 94.50 596 VAL A O 1
ATOM 4658 N N . PRO A 1 597 ? 17.953 2.189 -16.537 1.00 92.81 597 PRO A N 1
ATOM 4659 C CA . PRO A 1 597 ? 17.275 1.930 -17.814 1.00 92.81 597 PRO A CA 1
ATOM 4660 C C . PRO A 1 597 ? 16.823 3.196 -18.561 1.00 92.81 597 PRO A C 1
ATOM 4662 O O . PRO A 1 597 ? 17.080 3.345 -19.757 1.00 92.81 597 PRO A O 1
ATOM 4665 N N . HIS A 1 598 ? 16.220 4.162 -17.862 1.00 93.88 598 HIS A N 1
ATOM 4666 C CA . HIS A 1 598 ? 15.764 5.412 -18.479 1.00 93.88 598 HIS A CA 1
ATOM 4667 C C . HIS A 1 598 ? 16.938 6.288 -18.950 1.00 93.88 598 HIS A C 1
ATOM 4669 O O . HIS A 1 598 ? 16.923 6.798 -20.072 1.00 93.88 598 HIS A O 1
ATOM 4675 N N . LEU A 1 599 ? 18.009 6.395 -18.151 1.00 90.44 599 LEU A N 1
ATOM 4676 C CA . LEU A 1 599 ? 19.258 7.063 -18.555 1.00 90.44 599 LEU A CA 1
ATOM 4677 C C . LEU A 1 599 ? 19.884 6.413 -19.805 1.00 90.44 599 LEU A C 1
ATOM 4679 O O . LEU A 1 599 ? 20.439 7.107 -20.665 1.00 90.44 599 LEU A O 1
ATOM 4683 N N . SER A 1 600 ? 19.759 5.093 -19.942 1.00 86.06 600 SER A N 1
ATOM 4684 C CA . SER A 1 600 ? 20.197 4.359 -21.130 1.00 86.06 600 SER A CA 1
ATOM 4685 C C . SER A 1 600 ? 19.408 4.785 -22.378 1.00 86.06 600 SER A C 1
ATOM 4687 O O . SER A 1 600 ? 20.006 5.238 -23.357 1.00 86.06 600 SER A O 1
ATOM 4689 N N . ILE A 1 601 ? 18.069 4.791 -22.318 1.00 87.50 601 ILE A N 1
ATOM 4690 C CA . ILE A 1 601 ? 17.205 5.272 -23.418 1.00 87.50 601 ILE A CA 1
ATOM 4691 C C . ILE A 1 601 ? 17.510 6.745 -23.759 1.00 87.50 601 ILE A C 1
ATOM 4693 O O . ILE A 1 601 ? 17.615 7.115 -24.935 1.00 87.50 601 ILE A O 1
ATOM 4697 N N . LEU A 1 602 ? 17.729 7.598 -22.749 1.00 84.81 602 LEU A N 1
ATOM 4698 C CA . LEU A 1 602 ? 18.054 9.014 -22.951 1.00 84.81 602 LEU A CA 1
ATOM 4699 C C . LEU A 1 602 ? 19.358 9.217 -23.741 1.00 84.81 602 LEU A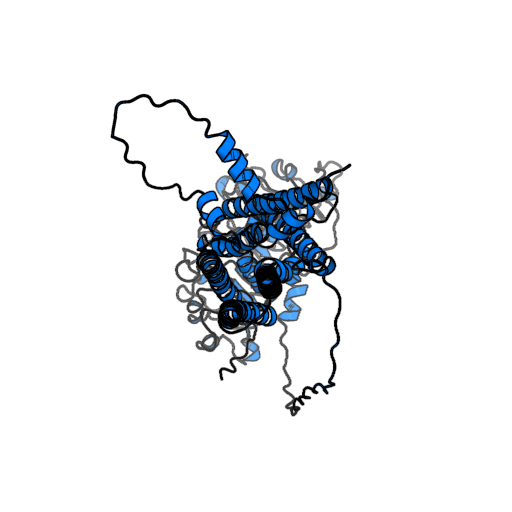 C 1
ATOM 4701 O O . LEU A 1 602 ? 19.465 10.181 -24.510 1.00 84.81 602 LEU A O 1
ATOM 4705 N N . THR A 1 603 ? 20.347 8.335 -23.571 1.00 74.38 603 THR A N 1
ATOM 4706 C CA . THR A 1 603 ? 21.662 8.435 -24.231 1.00 74.38 603 THR A CA 1
ATOM 4707 C C . THR A 1 603 ? 21.690 7.794 -25.622 1.00 74.38 603 THR A C 1
ATOM 4709 O O . THR A 1 603 ? 22.275 8.396 -26.531 1.00 74.38 603 THR A O 1
ATOM 4712 N N . ILE A 1 604 ? 20.979 6.675 -25.823 1.00 67.56 604 ILE A N 1
ATOM 4713 C CA . ILE A 1 604 ? 20.837 5.936 -27.097 1.00 67.56 604 ILE A CA 1
ATOM 4714 C C . ILE A 1 604 ? 20.515 6.851 -28.291 1.00 67.56 604 ILE A C 1
ATOM 4716 O O . ILE A 1 604 ? 21.194 6.810 -29.320 1.00 67.56 604 ILE A O 1
ATOM 4720 N N . SER A 1 605 ? 19.522 7.733 -28.140 1.00 54.56 605 SER A N 1
ATOM 4721 C CA . SER A 1 605 ? 19.016 8.597 -29.226 1.00 54.56 605 SER A CA 1
ATOM 4722 C C . SER A 1 605 ? 20.027 9.596 -29.816 1.00 54.56 605 SER A C 1
ATOM 4724 O O . SER A 1 605 ? 19.757 10.207 -30.849 1.00 54.56 605 SER A O 1
ATOM 4726 N N . SER A 1 606 ? 21.192 9.767 -29.180 1.00 48.91 606 SER A N 1
ATOM 4727 C CA . SER A 1 606 ? 22.281 10.623 -29.677 1.00 48.91 606 SER A CA 1
ATOM 4728 C C . SER A 1 606 ? 23.177 9.920 -30.702 1.00 48.91 606 SER A C 1
ATOM 4730 O O . SER A 1 606 ? 23.803 10.601 -31.511 1.00 48.91 606 SER A O 1
ATOM 4732 N N . ALA A 1 607 ? 23.288 8.589 -30.626 1.00 44.31 607 ALA A N 1
ATOM 4733 C CA . ALA A 1 607 ? 24.311 7.819 -31.332 1.00 44.31 607 ALA A CA 1
ATOM 4734 C C . ALA A 1 607 ? 23.808 7.279 -32.680 1.00 44.31 607 ALA A C 1
ATOM 4736 O O . ALA A 1 607 ? 24.420 7.536 -33.711 1.00 44.31 607 ALA A O 1
ATOM 4737 N N . ALA A 1 608 ? 22.660 6.595 -32.695 1.00 41.97 608 ALA A N 1
ATOM 4738 C CA . ALA A 1 608 ? 22.232 5.777 -33.837 1.00 41.97 608 ALA A CA 1
ATOM 4739 C C . ALA A 1 608 ? 21.846 6.538 -35.127 1.00 41.97 608 ALA A C 1
ATOM 4741 O O . ALA A 1 608 ? 21.625 5.902 -36.151 1.00 41.97 608 ALA A O 1
ATOM 4742 N N . ILE A 1 609 ? 21.695 7.871 -35.092 1.00 47.53 609 ILE A N 1
ATOM 4743 C CA . ILE A 1 609 ? 21.006 8.628 -36.165 1.00 47.53 609 ILE A CA 1
ATOM 4744 C C . ILE A 1 609 ? 21.801 9.874 -36.632 1.00 47.53 609 ILE A C 1
ATOM 4746 O O . ILE A 1 609 ? 21.359 10.623 -37.502 1.00 47.53 609 ILE A O 1
ATOM 4750 N N . HIS A 1 610 ? 23.006 10.115 -36.100 1.00 42.75 610 HIS A N 1
ATOM 4751 C CA . HIS A 1 610 ? 23.789 11.314 -36.447 1.00 42.75 610 HIS A CA 1
ATOM 4752 C C . HIS A 1 610 ? 24.331 11.305 -37.895 1.00 42.75 610 HIS A C 1
ATOM 4754 O O . HIS A 1 610 ? 24.417 12.362 -38.522 1.00 42.75 610 HIS A O 1
ATOM 4760 N N . GLU A 1 611 ? 24.656 10.134 -38.452 1.00 43.09 611 GLU A N 1
ATOM 4761 C CA . GLU A 1 611 ? 25.347 10.012 -39.749 1.00 43.09 611 GLU A CA 1
ATOM 4762 C C . GLU A 1 611 ? 24.448 10.288 -40.970 1.00 43.09 611 GLU A C 1
ATOM 4764 O O . GLU A 1 611 ? 24.833 11.050 -41.861 1.00 43.09 611 GLU A O 1
ATOM 4769 N N . GLN A 1 612 ? 23.215 9.763 -41.019 1.00 40.94 612 GLN A N 1
ATOM 4770 C CA . GLN A 1 612 ? 22.342 9.964 -42.192 1.00 40.94 612 GLN A CA 1
ATOM 4771 C C . GLN A 1 612 ? 21.869 11.421 -42.366 1.00 40.94 612 GLN A C 1
ATOM 4773 O O . GLN A 1 612 ? 21.633 11.865 -43.493 1.00 40.94 612 GLN A O 1
ATOM 4778 N N . GLY A 1 613 ? 21.787 12.19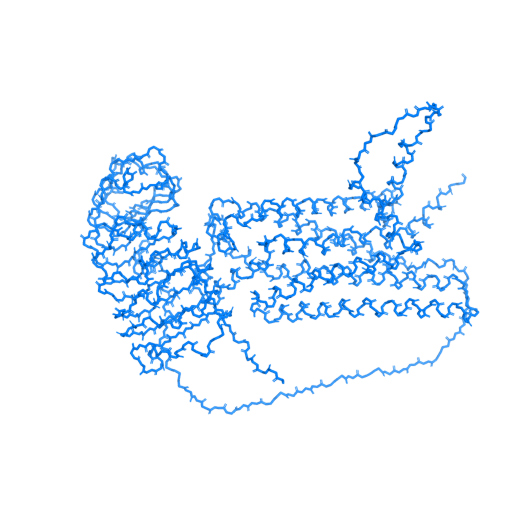9 -41.279 1.00 38.62 613 GLY A N 1
ATOM 4779 C CA . GLY A 1 613 ? 21.411 13.618 -41.331 1.00 38.62 613 GLY A CA 1
ATOM 4780 C C . GLY A 1 613 ? 22.445 14.513 -42.031 1.00 38.62 613 GLY A C 1
ATOM 4781 O O . GLY A 1 613 ? 22.080 15.525 -42.637 1.00 38.62 613 GLY A O 1
ATOM 4782 N N . GLN A 1 614 ? 23.731 14.145 -42.001 1.00 35.38 614 GLN A N 1
ATOM 4783 C CA . GLN A 1 614 ? 24.773 14.895 -42.710 1.00 35.38 614 GLN A CA 1
ATOM 4784 C C . GLN A 1 614 ? 24.765 14.614 -44.219 1.00 35.38 614 GLN A C 1
ATOM 4786 O O . GLN A 1 614 ? 24.907 15.556 -44.994 1.00 35.38 614 GLN A O 1
ATOM 4791 N N . SER A 1 615 ? 24.481 13.375 -44.646 1.00 33.03 615 SER A N 1
ATOM 4792 C CA . SER A 1 615 ? 24.333 13.025 -46.073 1.00 33.03 615 SER A CA 1
ATOM 4793 C C . SER A 1 615 ? 23.256 13.877 -46.768 1.00 33.03 615 SER A C 1
ATOM 4795 O O . SER A 1 615 ? 23.484 14.443 -47.839 1.00 33.03 615 SER A O 1
ATOM 4797 N N . LYS A 1 616 ? 22.092 14.048 -46.123 1.00 36.12 616 LYS A N 1
ATOM 4798 C CA . LYS A 1 616 ? 20.929 14.729 -46.724 1.00 36.12 616 LYS A CA 1
ATOM 4799 C C . LYS A 1 616 ? 20.943 16.259 -46.611 1.00 36.12 616 LYS A C 1
ATOM 4801 O O . LYS A 1 616 ? 20.221 16.912 -47.354 1.00 36.12 616 LYS A O 1
ATOM 4806 N N . SER A 1 617 ? 21.765 16.857 -45.743 1.00 31.45 617 SER A N 1
ATOM 4807 C CA . SER A 1 617 ? 21.791 18.325 -45.565 1.00 31.45 617 SER A CA 1
ATOM 4808 C C . SER A 1 617 ? 22.730 19.085 -46.514 1.00 31.45 617 SER A C 1
ATOM 4810 O O . SER A 1 617 ? 22.653 20.311 -46.578 1.00 31.45 617 SER A O 1
ATOM 4812 N N . PHE A 1 618 ? 23.570 18.391 -47.291 1.00 28.92 618 PHE A N 1
ATOM 4813 C CA . PHE A 1 618 ? 24.551 19.011 -48.199 1.00 28.92 618 PHE A CA 1
ATOM 4814 C C . PHE A 1 618 ? 24.102 19.140 -49.669 1.00 28.92 618 PHE A C 1
ATOM 4816 O O . PHE A 1 618 ? 24.910 19.488 -50.527 1.00 28.92 618 PHE A O 1
ATOM 4823 N N . THR A 1 619 ? 22.820 18.912 -49.982 1.00 31.77 619 THR A N 1
ATOM 4824 C CA . THR A 1 619 ? 22.267 19.028 -51.352 1.00 31.77 619 THR A CA 1
ATOM 4825 C C . THR A 1 619 ? 21.108 20.027 -51.466 1.00 31.77 619 THR A C 1
ATOM 4827 O O . THR A 1 619 ? 20.110 19.777 -52.129 1.00 31.77 619 THR A O 1
ATOM 4830 N N . CYS A 1 620 ? 21.284 21.214 -50.876 1.00 29.86 620 CYS A N 1
ATOM 4831 C CA . CYS A 1 620 ? 20.491 22.414 -51.187 1.00 29.86 620 CYS A CA 1
ATOM 4832 C C . CYS A 1 620 ? 21.398 23.576 -51.630 1.00 29.86 620 CYS A C 1
ATOM 4834 O O . CYS A 1 620 ? 21.325 24.682 -51.097 1.00 29.86 620 CYS A O 1
ATOM 4836 N N . GLY A 1 621 ? 22.272 23.314 -52.605 1.00 28.41 621 GLY A N 1
ATOM 4837 C CA . GLY A 1 621 ? 22.857 24.367 -53.432 1.00 28.41 621 GLY A CA 1
ATOM 4838 C C . GLY A 1 621 ? 21.876 24.715 -54.549 1.00 28.41 621 GLY A C 1
ATOM 4839 O O . GLY A 1 621 ? 21.648 23.888 -55.429 1.00 28.41 621 GLY A O 1
ATOM 4840 N N . GLY A 1 622 ? 21.268 25.901 -54.480 1.00 27.45 622 GLY A N 1
ATOM 4841 C CA . GLY A 1 622 ? 20.573 26.492 -55.627 1.00 27.45 622 GLY A CA 1
ATOM 4842 C C . GLY A 1 622 ? 21.569 26.944 -56.709 1.00 27.45 622 GLY A C 1
ATOM 4843 O O . GLY A 1 622 ? 22.765 27.011 -56.412 1.00 27.45 622 GLY A O 1
ATOM 4844 N N . PRO A 1 623 ? 21.090 27.207 -57.940 1.00 34.12 623 PRO A N 1
ATOM 4845 C CA . PRO A 1 623 ? 21.924 27.626 -59.071 1.00 34.12 623 PRO A CA 1
ATOM 4846 C C . PRO A 1 623 ? 22.602 28.989 -58.864 1.00 34.12 623 PRO A C 1
ATOM 4848 O O . PRO A 1 623 ? 22.007 29.846 -58.169 1.00 34.12 623 PRO A O 1
#